Protein AF-0000000072276918 (afdb_homodimer)

Radius of gyration: 28.39 Å; Cα contacts (8 Å, |Δi|>4): 855; chains: 2; bounding box: 111×74×48 Å

InterPro domains:
  IPR010412 Protein of unknown function DUF1007 [PF06226] (8-215)

Foldseek 3Di:
DVVPVVPVVPPPPPPPPPPDPPQQKEWAKFWEQEADPVQWGWKIKMKTKIDLVVQCVVCPPADADPVRFGDQVVLFVVVVVVCVVCQVVQSQKWKDFPNHTFHWDDWPDWGWDADPNIIMIITMITGPDTGRCVVRVVRIDMDGADPVRNYHYDHDPDPNSYAYPPHDPPDTDDDDPDCPPVRVLVVVLVVQVVVDDPPDCGSCNVVDDDDDDDDD/DVVPVVVVPPPPPPPPPPPDDPQQKEWAKFWEQEADPVQWGWKIKMKTKIDLVVQCVVCPPADADPVRHGDQVVLAVVVVVLCVVCQVVQSQKWKDFPNHTFHWDDWPDWGWDADPNIIMIITMITGPDTGRCVVRVVRIDMDRADPVRNYHYDHDPDPNSYAYPPHDPPDTDDDDPDCPPVRVLVVVLVVQVVVDDPPDCGSCNVVDDDDDDDDD

pLDDT: mean 82.16, std 20.03, range [26.77, 98.69]

Solvent-accessible surface area (backbone atoms only — not comparable to full-atom values): 22824 Å² total; per-residue (Å²): 132,75,78,67,64,65,65,66,63,65,63,66,69,62,66,75,67,65,87,71,70,62,43,78,37,47,29,42,27,33,39,34,40,29,38,49,98,84,47,22,39,36,33,42,34,39,36,39,36,38,35,54,68,57,27,53,60,74,49,61,90,55,63,54,49,96,86,64,46,65,47,60,68,58,39,38,51,51,48,56,50,47,56,60,70,25,52,70,46,48,67,32,49,49,39,26,50,74,81,37,76,61,62,74,45,58,73,76,45,73,48,37,48,79,54,96,72,19,39,31,42,35,38,26,40,24,45,68,62,67,38,54,37,74,78,38,17,88,42,33,38,35,33,44,30,34,33,41,25,48,39,40,40,39,66,38,95,48,90,69,25,58,38,54,38,65,78,52,83,65,43,44,68,43,78,42,69,35,60,33,43,61,51,30,44,29,58,53,20,50,60,48,33,74,66,60,52,72,83,48,53,59,60,13,47,35,59,18,40,39,39,29,37,46,63,111,131,76,77,68,67,65,65,65,66,67,64,67,70,64,68,75,65,67,89,72,68,63,45,79,36,49,28,41,26,34,38,33,41,29,39,50,99,83,46,22,38,37,33,42,34,38,35,40,36,38,35,56,69,56,28,53,60,75,49,60,91,55,61,56,49,96,87,64,45,65,47,61,70,57,39,39,51,50,47,55,49,46,57,61,72,24,52,70,46,48,67,32,49,48,42,25,51,75,81,38,75,61,62,73,47,57,73,77,46,72,49,38,48,79,56,96,72,20,38,32,42,35,38,27,40,24,43,69,63,68,39,53,38,75,79,39,18,89,40,34,40,35,34,44,31,33,32,43,27,49,40,40,39,39,66,40,96,47,91,70,25,56,38,54,36,65,77,52,85,64,44,42,69,41,77,41,69,36,60,34,43,62,50,30,44,24,60,53,20,50,61,47,34,74,66,60,53,71,83,51,54,58,61,13,48,35,58,18,40,37,39,32,37,45,64,111

Secondary structure (DSSP, 8-state):
--SSSSSTTGGG------S--S--EEEEEEEEEEE-TTSEEEEEEEEEEE-HHHHHHHTTTS-B-TTSPBPHHHHHHHHHHHHHHHGGGGGGEEEEETTEEPPEEEEEEEEEEEETTEEEEEEEEEEEEEEEHHHHGGGEEEEE--TT-SEEEEE-SSTTSEEEES--TTEEEEEEPP-HHHHHHHHHHHHHHHH--TT--TTTGGGSPEEEEEE-/--TTTTSSGGGG------S--S--EEEEEEEEEEE-TTSEEEEEEEEEEE-HHHHHHHTTTS-B-TTSPBPHHHHHHHHHHHHHHTGGGGGGEEEEETTEEPPEEEEEEEEEEEETTEEEEEEEEEEEEEEEHHHHGGGEEEEE--TT-SEEEEE-SSTTSEEEES--TTEEEEEEPP-HHHHHHHHHHHHHHHH--TT--TTTGGGS-EEEEEE-

Sequence (432 aa):
MVRLLSVVLFLILCGTLPARAHPHVSIDARVALGVDGEGRLETVALTWIFDEIYSAYSVEGYKRDKAGHPDPAALEAMIAQAMIDLRDWDYFTELKIGGQRQTWGEVRAHEAKWEAGRLIYRFTLALAAPTSLRAVAPTLSLRVYDPSYYIAILLEDKPGAAQITPALPPCVVHIRPPMGLREAMIDDAVALAETIEPGQEGLGAPFAETIGVVCQMVRLLSVVLFLILCGTLPARAHPHVSIDARVALGVDGEGRLETVALTWIFDEIYSAYSVEGYKRDKAGHPDPAALEAMIAQAMIDLRDWDYFTELKIGGQRQTWGEVRAHEAKWEAGRLIYRFTLALAAPTSLRAVAPTLSLRVYDPSYYIAILLEDKPGAAQITPALPPCVVHIRPPMGLREAMIDDAVALAETIEPGQEGLGAPFAETIGVVCQ

Organism: Rhodospirillum rubrum (strain ATCC 11170 / ATH 1.1.1 / DSM 467 / LMG 4362 / NCIMB 8255 / S1) (NCBI:txid269796)

Structure (mmCIF, N/CA/C/O backbone):
data_AF-0000000072276918-model_v1
#
loop_
_entity.id
_entity.type
_entity.pdbx_description
1 polymer 'DUF1007 family protein'
#
loop_
_atom_site.group_PDB
_atom_site.id
_atom_site.type_symbol
_atom_site.label_atom_id
_atom_site.label_alt_id
_atom_si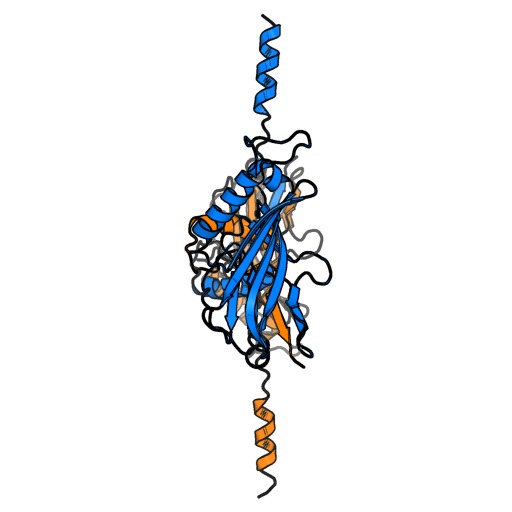te.label_comp_id
_atom_site.label_asym_id
_atom_site.label_entity_id
_atom_site.label_seq_id
_atom_site.pdbx_PDB_ins_code
_atom_site.Cartn_x
_atom_site.Cartn_y
_atom_site.Cartn_z
_atom_site.occupancy
_atom_site.B_iso_or_equiv
_atom_site.auth_seq_id
_atom_site.auth_comp_id
_atom_site.auth_asym_id
_atom_site.auth_atom_id
_atom_site.pdbx_PDB_model_num
ATOM 1 N N . MET A 1 1 ? -55.875 7.281 -7.797 1 26.94 1 MET A N 1
ATOM 2 C CA . MET A 1 1 ? -55.062 6.367 -6.977 1 26.94 1 MET A CA 1
ATOM 3 C C . MET A 1 1 ? -53.688 6.156 -7.574 1 26.94 1 MET A C 1
ATOM 5 O O . MET A 1 1 ? -52.875 5.387 -7.043 1 26.94 1 MET A O 1
ATOM 9 N N . VAL A 1 2 ? -53.531 6.496 -8.93 1 35.75 2 VAL A N 1
ATOM 10 C CA . VAL A 1 2 ? -52.406 6.355 -9.867 1 35.75 2 VAL A CA 1
ATOM 11 C C . VAL A 1 2 ? -51.25 7.27 -9.438 1 35.75 2 VAL A C 1
ATOM 13 O O . VAL A 1 2 ? -50.125 7.121 -9.914 1 35.75 2 VAL A O 1
ATOM 16 N N . ARG A 1 3 ? -51.562 8.414 -8.898 1 37.41 3 ARG A N 1
ATOM 17 C CA . ARG A 1 3 ? -50.594 9.484 -8.711 1 37.41 3 ARG A CA 1
ATOM 18 C C . ARG A 1 3 ? -49.562 9.117 -7.637 1 37.41 3 ARG A C 1
ATOM 20 O O . ARG A 1 3 ? -48.531 9.789 -7.492 1 37.41 3 ARG A O 1
ATOM 27 N N . LEU A 1 4 ? -50 8.273 -6.68 1 39.22 4 LEU A N 1
ATOM 28 C CA . LEU A 1 4 ? -49.188 8.094 -5.473 1 39.22 4 LEU A CA 1
ATOM 29 C C . LEU A 1 4 ? -48.031 7.145 -5.73 1 39.22 4 LEU A C 1
ATOM 31 O O . LEU A 1 4 ? -47.188 6.934 -4.859 1 39.22 4 LEU A O 1
ATOM 35 N N . LEU A 1 5 ? -48.219 6.301 -6.809 1 40.84 5 LEU A N 1
ATOM 36 C CA . LEU A 1 5 ? -47.281 5.211 -6.973 1 40.84 5 LEU A CA 1
ATOM 37 C C . LEU A 1 5 ? -45.906 5.738 -7.441 1 40.84 5 LEU A C 1
ATOM 39 O O . LEU A 1 5 ? -44.906 5.023 -7.391 1 40.84 5 LEU A O 1
ATOM 43 N N . SER A 1 6 ? -45.906 6.949 -8.07 1 39.5 6 SER A N 1
ATOM 44 C CA . SER A 1 6 ? -44.688 7.426 -8.758 1 39.5 6 SER A CA 1
ATOM 45 C C . SER A 1 6 ? -43.625 7.82 -7.754 1 39.5 6 SER A C 1
ATOM 47 O O . SER A 1 6 ? -42.438 7.965 -8.117 1 39.5 6 SER A O 1
ATOM 49 N N . VAL A 1 7 ? -44.062 8.305 -6.566 1 37.94 7 VAL A N 1
ATOM 50 C CA . VAL A 1 7 ? -43.094 8.977 -5.699 1 37.94 7 VAL A CA 1
ATOM 51 C C . VAL A 1 7 ? -42.156 7.945 -5.094 1 37.94 7 VAL A C 1
ATOM 53 O O . VAL A 1 7 ? -41.031 8.289 -4.652 1 37.94 7 VAL A O 1
ATOM 56 N N . VAL A 1 8 ? -42.688 6.703 -4.895 1 37.81 8 VAL A N 1
ATOM 57 C CA . VAL A 1 8 ? -41.906 5.797 -4.059 1 37.81 8 VAL A CA 1
ATOM 58 C C . VAL A 1 8 ? -40.656 5.344 -4.812 1 37.81 8 VAL A C 1
ATOM 60 O O . VAL A 1 8 ? -39.75 4.777 -4.219 1 37.81 8 VAL A O 1
ATOM 63 N N . LEU A 1 9 ? -40.812 5.328 -6.16 1 35.03 9 LEU A N 1
ATOM 64 C CA . LEU A 1 9 ? -39.719 4.699 -6.906 1 35.03 9 LEU A CA 1
ATOM 65 C C . LEU A 1 9 ? -38.438 5.488 -6.746 1 35.03 9 LEU A C 1
ATOM 67 O O . LEU A 1 9 ? -37.344 4.941 -6.926 1 35.03 9 LEU A O 1
ATOM 71 N N . PHE A 1 10 ? -38.562 6.805 -6.648 1 35.09 10 PHE A N 1
ATOM 72 C CA . PHE A 1 10 ? -37.375 7.602 -6.82 1 35.09 10 PHE A CA 1
ATOM 73 C C . PHE A 1 10 ? -36.375 7.312 -5.707 1 35.09 10 PHE A C 1
ATOM 75 O O . PHE A 1 10 ? -35.188 7.699 -5.801 1 35.09 10 PHE A O 1
ATOM 82 N N . LEU A 1 11 ? -36.906 7.047 -4.5 1 33.44 11 LEU A N 1
ATOM 83 C CA . LEU A 1 11 ? -35.938 7.172 -3.391 1 33.44 11 LEU A CA 1
ATOM 84 C C . LEU A 1 11 ? -34.906 6.074 -3.445 1 33.44 11 LEU A C 1
ATOM 86 O O . LEU A 1 11 ? -34 6.031 -2.604 1 33.44 11 LEU A O 1
ATOM 90 N N . ILE A 1 12 ? -35.281 4.926 -3.906 1 34.69 12 ILE A N 1
ATOM 91 C CA . ILE A 1 12 ? -34.438 3.799 -3.559 1 34.69 12 ILE A CA 1
ATOM 92 C C . ILE A 1 12 ? -33.094 3.934 -4.27 1 34.69 12 ILE A C 1
ATOM 94 O O . ILE A 1 12 ? -32.219 3.064 -4.141 1 34.69 12 ILE A O 1
ATOM 98 N N . LEU A 1 13 ? -33.125 4.547 -5.414 1 32.44 13 LEU A N 1
ATOM 99 C CA . LEU A 1 13 ? -31.844 4.492 -6.102 1 32.44 13 LEU A CA 1
ATOM 100 C C . LEU A 1 13 ? -30.75 5.133 -5.258 1 32.44 13 LEU A C 1
ATOM 102 O O . LEU A 1 13 ? -30.219 6.188 -5.621 1 32.44 13 LEU A O 1
ATOM 106 N N . CYS A 1 14 ? -31.109 5.566 -4.066 1 33.75 14 CYS A N 1
ATOM 107 C CA . CYS A 1 14 ? -29.953 6.062 -3.326 1 33.75 14 CYS A CA 1
ATOM 108 C C . CYS A 1 14 ? -28.766 5.117 -3.469 1 33.75 14 CYS A C 1
ATOM 110 O O . CYS A 1 14 ? -28.844 3.949 -3.088 1 33.75 14 CYS A O 1
ATOM 112 N N . GLY A 1 15 ? -28.031 5.352 -4.543 1 33.5 15 GLY A N 1
ATOM 113 C CA . GLY A 1 15 ? -26.781 4.801 -5.027 1 33.5 15 GLY A CA 1
ATOM 114 C C . GLY A 1 15 ? -25.859 4.332 -3.914 1 33.5 15 GLY A C 1
ATOM 115 O O . GLY A 1 15 ? -25.688 5.027 -2.91 1 33.5 15 GLY A O 1
ATOM 116 N N . THR A 1 16 ? -25.969 3.102 -3.516 1 33.69 16 THR A N 1
ATOM 117 C CA . THR A 1 16 ? -24.922 2.467 -2.725 1 33.69 16 THR A CA 1
ATOM 118 C C . THR A 1 16 ? -23.562 3.109 -3.006 1 33.69 16 THR A C 1
ATOM 120 O O . THR A 1 16 ? -23.078 3.072 -4.137 1 33.69 16 THR A O 1
ATOM 123 N N . LEU A 1 17 ? -23.422 4.398 -2.594 1 33.03 17 LEU A N 1
ATOM 124 C CA . LEU A 1 17 ? -22.047 4.918 -2.574 1 33.03 17 LEU A CA 1
ATOM 125 C C . LEU A 1 17 ? -21.047 3.791 -2.352 1 33.03 17 LEU A C 1
ATOM 127 O O . LEU A 1 17 ? -21.172 3.02 -1.398 1 33.03 17 LEU A O 1
ATOM 131 N N . PRO A 1 18 ? -20.734 3.051 -3.414 1 33.84 18 PRO A N 1
ATOM 132 C CA . PRO A 1 18 ? -19.594 2.166 -3.148 1 33.84 18 PRO A CA 1
ATOM 133 C C . PRO A 1 18 ? -18.781 2.59 -1.921 1 33.84 18 PRO A C 1
ATOM 135 O O . PRO A 1 18 ? -18.797 3.766 -1.549 1 33.84 18 PRO A O 1
ATOM 138 N N . ALA A 1 19 ? -18.703 1.755 -0.923 1 34.69 19 ALA A N 1
ATOM 139 C CA . ALA A 1 19 ? -17.766 1.896 0.187 1 34.69 19 ALA A CA 1
ATOM 140 C C . ALA A 1 19 ? -16.562 2.73 -0.222 1 34.69 19 ALA A C 1
ATOM 142 O O . ALA A 1 19 ? -15.844 2.381 -1.164 1 34.69 19 ALA A O 1
ATOM 143 N N . ARG A 1 20 ? -16.516 3.977 -0.292 1 38.69 20 ARG A N 1
ATOM 144 C CA . ARG A 1 20 ? -15.688 5.164 -0.49 1 38.69 20 ARG A CA 1
ATOM 145 C C . ARG A 1 20 ? -14.211 4.832 -0.32 1 38.69 20 ARG A C 1
ATOM 147 O O . ARG A 1 20 ? -13.836 4.082 0.584 1 38.69 20 ARG A O 1
ATOM 154 N N . ALA A 1 21 ? -13.273 4.84 -1.39 1 44.94 21 ALA A N 1
ATOM 155 C CA . ALA A 1 21 ? -11.836 5.008 -1.609 1 44.94 21 ALA A CA 1
ATOM 156 C C . ALA A 1 21 ? -11.203 5.801 -0.473 1 44.94 21 ALA A C 1
ATOM 158 O O . ALA A 1 21 ? -11.773 6.777 0.012 1 44.94 21 ALA A O 1
ATOM 159 N N . HIS A 1 22 ? -10.781 5.09 0.515 1 51.5 22 HIS A N 1
ATOM 160 C CA . HIS A 1 22 ? -9.93 5.832 1.433 1 51.5 22 HIS A CA 1
ATOM 161 C C . HIS A 1 22 ? -9 6.773 0.677 1 51.5 22 HIS A C 1
ATOM 163 O O . HIS A 1 22 ? -8.641 6.508 -0.474 1 51.5 22 HIS A O 1
ATOM 169 N N . PRO A 1 23 ? -8.406 8.047 1.162 1 63.5 23 PRO A N 1
ATOM 170 C CA . PRO A 1 23 ? -8.75 8.977 2.242 1 63.5 23 PRO A CA 1
ATOM 171 C C . PRO A 1 23 ? -10.07 9.703 1.994 1 63.5 23 PRO A C 1
ATOM 173 O O . PRO A 1 23 ? -10.492 9.859 0.844 1 63.5 23 PRO A O 1
ATOM 176 N N . HIS A 1 24 ? -10.789 9.961 2.879 1 76.69 24 HIS A N 1
ATOM 177 C CA . HIS A 1 24 ? -12.07 10.656 2.836 1 76.69 24 HIS A CA 1
ATOM 178 C C . HIS A 1 24 ? -11.875 12.172 2.762 1 76.69 24 HIS A C 1
ATOM 180 O O . HIS A 1 24 ? -12.734 12.891 2.256 1 76.69 24 HIS A O 1
ATOM 186 N N . VAL A 1 25 ? -10.875 12.688 3.359 1 87.56 25 VAL A N 1
ATOM 187 C CA . VAL A 1 25 ? -10.547 14.109 3.404 1 87.56 25 VAL A CA 1
ATOM 188 C C . VAL A 1 25 ? -9.148 14.336 2.842 1 87.56 25 VAL A C 1
ATOM 190 O O . VAL A 1 25 ? -8.234 13.547 3.092 1 87.56 25 VAL A O 1
ATOM 193 N N . SER A 1 26 ? -9.047 15.336 2.061 1 90.44 26 SER A N 1
ATOM 194 C CA . SER A 1 26 ? -7.723 15.695 1.559 1 90.44 26 SER A CA 1
ATOM 195 C C . SER A 1 26 ? -7.281 17.047 2.1 1 90.44 26 SER A C 1
ATOM 197 O O . SER A 1 26 ? -8.078 17.984 2.184 1 90.44 26 SER A O 1
ATOM 199 N N . ILE A 1 27 ? -6.012 17.141 2.482 1 95.25 27 ILE A N 1
ATOM 200 C CA . ILE A 1 27 ? -5.398 18.375 2.953 1 95.25 27 ILE A CA 1
ATOM 201 C C . ILE A 1 27 ? -4.164 18.703 2.111 1 95.25 27 ILE A C 1
ATOM 203 O O . ILE A 1 27 ? -3.299 17.844 1.919 1 95.25 27 ILE A O 1
ATOM 207 N N . ASP A 1 28 ? -4.113 19.922 1.59 1 94.69 28 ASP A N 1
ATOM 208 C CA . ASP A 1 28 ? -2.865 20.484 1.09 1 94.69 28 ASP A CA 1
ATOM 209 C C . ASP A 1 28 ? -2.09 21.188 2.207 1 94.69 28 ASP A C 1
ATOM 211 O O . ASP A 1 28 ? -2.578 22.156 2.803 1 94.69 28 ASP A O 1
ATOM 215 N N . ALA A 1 29 ? -0.906 20.766 2.408 1 97.19 29 ALA A N 1
ATOM 216 C CA . ALA A 1 29 ? -0.185 21.25 3.58 1 97.19 29 ALA A CA 1
ATOM 217 C C . ALA A 1 29 ? 1.008 22.109 3.172 1 97.19 29 ALA A C 1
ATOM 219 O O . ALA A 1 29 ? 1.532 21.969 2.064 1 97.19 29 ALA A O 1
ATOM 220 N N . ARG A 1 30 ? 1.362 23.047 4.062 1 97.38 30 ARG A N 1
ATOM 221 C CA . ARG A 1 30 ? 2.635 23.766 4.059 1 97.38 30 ARG A CA 1
ATOM 222 C C . ARG A 1 30 ? 3.348 23.609 5.398 1 97.38 30 ARG A C 1
ATOM 224 O O . ARG A 1 30 ? 2.705 23.594 6.449 1 97.38 30 ARG A O 1
ATOM 231 N N . VAL A 1 31 ? 4.691 23.547 5.293 1 97.88 31 VAL A N 1
ATOM 232 C CA . VAL A 1 31 ? 5.492 23.359 6.496 1 97.88 31 VAL A CA 1
ATOM 233 C C . VAL A 1 31 ? 6.641 24.359 6.512 1 97.88 31 VAL A C 1
ATOM 235 O O . VAL A 1 31 ? 7.32 24.547 5.5 1 97.88 31 VAL A O 1
ATOM 238 N N . ALA A 1 32 ? 6.805 25.062 7.598 1 97.88 32 ALA A N 1
ATOM 239 C CA . ALA A 1 32 ? 7.961 25.922 7.82 1 97.88 32 ALA A CA 1
ATOM 240 C C . ALA A 1 32 ? 8.75 25.484 9.047 1 97.88 32 ALA A C 1
ATOM 242 O O . ALA A 1 32 ? 8.211 25.438 10.164 1 97.88 32 ALA A O 1
ATOM 243 N N . LEU A 1 33 ? 9.969 25.109 8.82 1 97.5 33 LEU A N 1
ATOM 244 C CA . LEU A 1 33 ? 10.883 24.828 9.922 1 97.5 33 LEU A CA 1
ATOM 245 C C . LEU A 1 33 ? 11.469 26.125 10.477 1 97.5 33 LEU A C 1
ATOM 247 O O . LEU A 1 33 ? 12.281 26.766 9.82 1 97.5 33 LEU A O 1
ATOM 251 N N . GLY A 1 34 ? 11.031 26.453 11.711 1 97.75 34 GLY A N 1
ATOM 252 C CA . GLY A 1 34 ? 11.469 27.703 12.328 1 97.75 34 GLY A CA 1
ATOM 253 C C . GLY A 1 34 ? 12.766 27.562 13.102 1 97.75 34 GLY A C 1
ATOM 254 O O . GLY A 1 34 ? 12.852 26.781 14.047 1 97.75 34 GLY A O 1
ATOM 255 N N . VAL A 1 35 ? 13.781 28.359 12.711 1 97.06 35 VAL A N 1
ATOM 256 C CA . VAL A 1 35 ? 15.07 28.312 13.391 1 97.06 35 VAL A CA 1
ATOM 257 C C . VAL A 1 35 ? 15.328 29.641 14.102 1 97.06 35 VAL A C 1
ATOM 259 O O . VAL A 1 35 ? 14.875 30.688 13.648 1 97.06 35 VAL A O 1
ATOM 262 N N . ASP A 1 36 ? 15.992 29.516 15.242 1 96.06 36 ASP A N 1
ATOM 263 C CA . ASP A 1 36 ? 16.312 30.734 15.992 1 96.06 36 ASP A CA 1
ATOM 264 C C . ASP A 1 36 ? 17.609 31.359 15.5 1 96.06 36 ASP A C 1
ATOM 266 O O . ASP A 1 36 ? 18.156 30.953 14.469 1 96.06 36 ASP A O 1
ATOM 270 N N . GLY A 1 37 ? 18.047 32.375 16.219 1 95.06 37 GLY A N 1
ATOM 271 C CA . GLY A 1 37 ? 19.219 33.125 15.812 1 95.06 37 GLY A CA 1
ATOM 272 C C . GLY A 1 37 ? 20.484 32.312 15.789 1 95.06 37 GLY A C 1
ATOM 273 O O . GLY A 1 37 ? 21.469 32.688 15.148 1 95.06 37 GLY A O 1
ATOM 274 N N . GLU A 1 38 ? 20.5 31.141 16.406 1 95.56 38 GLU A N 1
ATOM 275 C CA . GLU A 1 38 ? 21.672 30.281 16.469 1 95.56 38 GLU A CA 1
ATOM 276 C C . GLU A 1 38 ? 21.562 29.125 15.484 1 95.56 38 GLU A C 1
ATOM 278 O O . GLU A 1 38 ? 22.422 28.234 15.469 1 95.56 38 GLU A O 1
ATOM 283 N N . GLY A 1 39 ? 20.516 29.109 14.695 1 94.56 39 GLY A N 1
ATOM 284 C CA . GLY A 1 39 ? 20.328 28.047 13.719 1 94.56 39 GLY A CA 1
ATOM 285 C C . GLY A 1 39 ? 19.734 26.781 14.305 1 94.56 39 GLY A C 1
ATOM 286 O O . GLY A 1 39 ? 19.828 25.703 13.719 1 94.56 39 GLY A O 1
ATOM 287 N N . ARG A 1 40 ? 19.203 26.969 15.531 1 96.44 40 ARG A N 1
ATOM 288 C CA . ARG A 1 40 ? 18.562 25.828 16.172 1 96.44 40 ARG A CA 1
ATOM 289 C C . ARG A 1 40 ? 17.094 25.734 15.773 1 96.44 40 ARG A C 1
ATOM 291 O O . ARG A 1 40 ? 16.391 26.734 15.758 1 96.44 40 ARG A O 1
ATOM 298 N N . LEU A 1 41 ? 16.688 24.516 15.305 1 96.31 41 LEU A N 1
ATOM 299 C CA . LEU A 1 41 ? 15.281 24.234 15.047 1 96.31 41 LEU A CA 1
ATOM 300 C C . LEU A 1 41 ? 14.461 24.406 16.328 1 96.31 41 LEU A C 1
ATOM 302 O O . LEU A 1 41 ? 14.695 23.703 17.312 1 96.31 41 LEU A O 1
ATOM 306 N N . GLU A 1 42 ? 13.477 25.328 16.266 1 96.5 42 GLU A N 1
ATOM 307 C CA . GLU A 1 42 ? 12.703 25.641 17.469 1 96.5 42 GLU A CA 1
ATOM 308 C C . GLU A 1 42 ? 11.227 25.312 17.266 1 96.5 42 GLU A C 1
ATOM 310 O O . GLU A 1 42 ? 10.539 24.922 18.219 1 96.5 42 GLU A O 1
ATOM 315 N N . THR A 1 43 ? 10.75 25.516 16.078 1 97.5 43 THR A N 1
ATOM 316 C CA . THR A 1 43 ? 9.328 25.344 15.828 1 97.5 43 THR A CA 1
ATOM 317 C C . THR A 1 43 ? 9.094 24.703 14.477 1 97.5 43 THR A C 1
ATOM 319 O O . THR A 1 43 ? 9.992 24.656 13.633 1 97.5 43 THR A O 1
ATOM 322 N N . VAL A 1 44 ? 7.941 24.094 14.32 1 98.06 44 VAL A N 1
ATOM 323 C CA . VAL A 1 44 ? 7.375 23.688 13.039 1 98.06 44 VAL A CA 1
ATOM 324 C C . VAL A 1 44 ? 6.004 24.344 12.844 1 98.06 44 VAL A C 1
ATOM 326 O O . VAL A 1 44 ? 5.078 24.078 13.617 1 98.06 44 VAL A O 1
ATOM 329 N N . ALA A 1 45 ? 5.926 25.203 11.875 1 98.62 45 ALA A N 1
ATOM 330 C CA . ALA A 1 45 ? 4.652 25.828 11.539 1 98.62 45 ALA A CA 1
ATOM 331 C C . ALA A 1 45 ? 3.955 25.078 10.398 1 98.62 45 ALA A C 1
ATOM 333 O O . ALA A 1 45 ? 4.574 24.766 9.383 1 98.62 45 ALA A O 1
ATOM 334 N N . LEU A 1 46 ? 2.693 24.781 10.641 1 98.62 46 LEU A N 1
ATOM 335 C CA . LEU A 1 46 ? 1.918 24.031 9.664 1 98.62 46 LEU A CA 1
ATOM 336 C C . LEU A 1 46 ? 0.714 24.828 9.18 1 98.62 46 LEU A C 1
ATOM 338 O O . LEU A 1 46 ? 0.058 25.5 9.969 1 98.62 46 LEU A O 1
ATOM 342 N N . THR A 1 47 ? 0.466 24.781 7.887 1 98.56 47 THR A N 1
ATOM 343 C CA . THR A 1 47 ? -0.78 25.219 7.27 1 98.56 47 THR A CA 1
ATOM 344 C C . THR A 1 47 ? -1.516 24.047 6.629 1 98.56 47 THR A C 1
ATOM 346 O O . THR A 1 47 ? -0.945 23.328 5.809 1 98.56 47 THR A O 1
ATOM 349 N N . TRP A 1 48 ? -2.727 23.812 7.059 1 98.62 48 TRP A N 1
ATOM 350 C CA . TRP A 1 48 ? -3.602 22.812 6.473 1 98.62 48 TRP A CA 1
ATOM 351 C C . TRP A 1 48 ? -4.727 23.453 5.676 1 98.62 48 TRP A C 1
ATOM 353 O O . TRP A 1 48 ? -5.531 24.219 6.227 1 98.62 48 TRP A O 1
ATOM 363 N N . ILE A 1 49 ? -4.75 23.188 4.391 1 97.81 49 ILE A N 1
ATOM 364 C CA . ILE A 1 49 ? -5.84 23.641 3.529 1 97.81 49 ILE A CA 1
ATOM 365 C C . ILE A 1 49 ? -6.742 22.453 3.188 1 97.81 49 ILE A C 1
ATOM 367 O O . ILE A 1 49 ? -6.371 21.594 2.393 1 97.81 49 ILE A O 1
ATOM 371 N N . PHE A 1 50 ? -7.883 22.469 3.781 1 97.44 50 PHE A N 1
ATOM 372 C CA . PHE A 1 50 ? -8.797 21.344 3.609 1 97.44 50 PHE A CA 1
ATOM 373 C C . PHE A 1 50 ? -9.461 21.391 2.236 1 97.44 50 PHE A C 1
ATOM 375 O O . PHE A 1 50 ? -9.641 22.469 1.663 1 97.44 50 PHE A O 1
ATOM 382 N N . ASP A 1 51 ? -9.828 20.266 1.729 1 94 51 ASP A N 1
ATOM 383 C CA . ASP A 1 51 ? -10.523 20.219 0.445 1 94 51 ASP A CA 1
ATOM 384 C C . ASP A 1 51 ? -11.898 20.875 0.544 1 94 51 ASP A C 1
ATOM 386 O O . ASP A 1 51 ? -12.375 21.172 1.644 1 94 51 ASP A O 1
ATOM 390 N N . GLU A 1 52 ? -12.477 21.094 -0.603 1 93.62 52 GLU A N 1
ATOM 391 C CA . GLU A 1 52 ? -13.711 21.875 -0.677 1 93.62 52 GLU A CA 1
ATOM 392 C C . GLU A 1 52 ? -14.875 21.125 -0.022 1 93.62 52 GLU A C 1
ATOM 394 O O . GLU A 1 52 ? -15.703 21.719 0.657 1 93.62 52 GLU A O 1
ATOM 399 N N . ILE A 1 53 ? -14.844 19.828 -0.238 1 91.62 53 ILE A N 1
ATOM 400 C CA . ILE A 1 53 ? -15.953 19.016 0.261 1 91.62 53 ILE A CA 1
ATOM 401 C C . ILE A 1 53 ? -15.953 19.031 1.788 1 91.62 53 ILE A C 1
ATOM 403 O O . ILE A 1 53 ? -16.969 19.328 2.414 1 91.62 53 ILE A O 1
ATOM 407 N N . TYR A 1 54 ? -14.844 18.719 2.332 1 93.88 54 TYR A N 1
ATOM 408 C CA . TYR A 1 54 ? -14.766 18.734 3.787 1 93.88 54 TYR A CA 1
ATOM 409 C C . TYR A 1 54 ? -14.992 20.141 4.336 1 93.88 54 TYR A C 1
ATOM 411 O O . TYR A 1 54 ? -15.617 20.312 5.383 1 93.88 54 TYR A O 1
ATOM 419 N N . SER A 1 55 ? -14.398 21.125 3.713 1 95.5 55 SER A N 1
ATOM 420 C CA . SER A 1 55 ? -14.594 22.516 4.141 1 95.5 55 SER A CA 1
ATOM 421 C C . SER A 1 55 ? -16.078 22.844 4.262 1 95.5 55 SER A C 1
ATOM 423 O O . SER A 1 55 ? -16.531 23.344 5.297 1 95.5 55 SER A O 1
ATOM 425 N N . ALA A 1 56 ? -16.812 22.562 3.281 1 91.25 56 ALA A N 1
ATOM 426 C CA . ALA A 1 56 ? -18.25 22.859 3.285 1 91.25 56 ALA A CA 1
ATOM 427 C C . ALA A 1 56 ? -18.969 22.078 4.391 1 91.25 56 ALA A C 1
ATOM 429 O O . ALA A 1 56 ? -19.797 22.641 5.109 1 91.25 56 ALA A O 1
ATOM 430 N N . TYR A 1 57 ? -18.609 20.891 4.512 1 91.88 57 TYR A N 1
ATOM 431 C CA . TYR A 1 57 ? -19.234 20.047 5.52 1 91.88 57 TYR A CA 1
ATOM 432 C C . TYR A 1 57 ? -18.922 20.547 6.926 1 91.88 57 TYR A C 1
ATOM 434 O O . TYR A 1 57 ? -19.797 20.562 7.793 1 91.88 57 TYR A O 1
ATOM 442 N N . SER A 1 58 ? -17.75 20.984 7.211 1 93.94 58 SER A N 1
ATOM 443 C CA . SER A 1 58 ? -17.266 21.344 8.539 1 93.94 58 SER A CA 1
ATOM 444 C C . SER A 1 58 ? -17.984 22.562 9.086 1 93.94 58 SER A C 1
ATOM 446 O O . SER A 1 58 ? -18.078 22.75 10.297 1 93.94 58 SER A O 1
ATOM 448 N N . VAL A 1 59 ? -18.562 23.344 8.203 1 94.25 59 VAL A N 1
ATOM 449 C CA . VAL A 1 59 ? -19.188 24.578 8.688 1 94.25 59 VAL A CA 1
ATOM 450 C C . VAL A 1 59 ? -20.688 24.531 8.469 1 94.25 59 VAL A C 1
ATOM 452 O O . VAL A 1 59 ? -21.375 25.562 8.531 1 94.25 59 VAL A O 1
ATOM 455 N N . GLU A 1 60 ? -21.062 23.391 8.156 1 91.31 60 GLU A N 1
ATOM 456 C CA . GLU A 1 60 ? -22.516 23.266 8.023 1 91.31 60 GLU A CA 1
ATOM 457 C C . GLU A 1 60 ? -23.219 23.641 9.32 1 91.31 60 GLU A C 1
ATOM 459 O O . GLU A 1 60 ? -22.828 23.219 10.406 1 91.31 60 GLU A O 1
ATOM 464 N N . GLY A 1 61 ? -24.297 24.484 9.211 1 89.31 61 GLY A N 1
ATOM 465 C CA . GLY A 1 61 ? -25.062 24.875 10.375 1 89.31 61 GLY A CA 1
ATOM 466 C C . GLY A 1 61 ? -24.547 26.141 11.039 1 89.31 61 GLY A C 1
ATOM 467 O O . GLY A 1 61 ? -25.203 26.688 11.922 1 89.31 61 GLY A O 1
ATOM 468 N N . TYR A 1 62 ? -23.375 26.484 10.688 1 92 62 TYR A N 1
ATOM 469 C CA . TYR A 1 62 ? -22.844 27.719 11.258 1 92 62 TYR A CA 1
ATOM 470 C C . TYR A 1 62 ? -23.422 28.938 10.547 1 92 62 TYR A C 1
ATOM 472 O O . TYR A 1 62 ? -23.734 28.875 9.352 1 92 62 TYR A O 1
ATOM 480 N N . LYS A 1 63 ? -23.562 29.922 11.297 1 90.31 63 LYS A N 1
ATOM 481 C CA . LYS A 1 63 ? -23.984 31.188 10.711 1 90.31 63 LYS A CA 1
ATOM 482 C C . LYS A 1 63 ? -22.953 31.688 9.703 1 90.31 63 LYS A C 1
ATOM 484 O O . LYS A 1 63 ? -21.75 31.469 9.875 1 90.31 63 LYS A O 1
ATOM 489 N N . ARG A 1 64 ? -23.5 32.312 8.625 1 89.44 64 ARG A N 1
ATOM 490 C CA . ARG A 1 64 ? -22.641 32.906 7.605 1 89.44 64 ARG A CA 1
ATOM 491 C C . ARG A 1 64 ? -22.953 34.406 7.414 1 89.44 64 ARG A C 1
ATOM 493 O O . ARG A 1 64 ? -24.062 34.844 7.691 1 89.44 64 ARG A O 1
ATOM 500 N N . ASP A 1 65 ? -21.938 35.031 7.043 1 89.81 65 ASP A N 1
ATOM 501 C CA . ASP A 1 65 ? -22.188 36.438 6.73 1 89.81 65 ASP A CA 1
ATOM 502 C C . ASP A 1 65 ? -22.812 36.594 5.348 1 89.81 65 ASP A C 1
ATOM 504 O O . ASP A 1 65 ? -23.188 35.625 4.711 1 89.81 65 ASP A O 1
ATOM 508 N N . LYS A 1 66 ? -22.969 37.875 5 1 87.88 66 LYS A N 1
ATOM 509 C CA . LYS A 1 66 ? -23.656 38.156 3.754 1 87.88 66 LYS A CA 1
ATOM 510 C C . LYS A 1 66 ? -22.906 37.594 2.553 1 87.88 66 LYS A C 1
ATOM 512 O O . LYS A 1 66 ? -23.5 37.312 1.519 1 87.88 66 LYS A O 1
ATOM 517 N N . ALA A 1 67 ? -21.594 37.438 2.715 1 87.19 67 ALA A N 1
ATOM 518 C CA . ALA A 1 67 ? -20.75 36.938 1.629 1 87.19 67 ALA A CA 1
ATOM 519 C C . ALA A 1 67 ? -20.656 35.406 1.656 1 87.19 67 ALA A C 1
ATOM 521 O O . ALA A 1 67 ? -19.984 34.812 0.805 1 87.19 67 ALA A O 1
ATOM 522 N N . GLY A 1 68 ? -21.219 34.812 2.646 1 86.31 68 GLY A N 1
ATOM 523 C CA . GLY A 1 68 ? -21.25 33.344 2.746 1 86.31 68 GLY A CA 1
ATOM 524 C C . GLY A 1 68 ? -20.109 32.812 3.586 1 86.31 68 GLY A C 1
ATOM 525 O O . GLY A 1 68 ? -19.922 31.578 3.652 1 86.31 68 GLY A O 1
ATOM 526 N N . HIS A 1 69 ? -19.406 33.656 4.141 1 91.5 69 HIS A N 1
ATOM 527 C CA . HIS A 1 69 ? -18.281 33.219 4.957 1 91.5 69 HIS A CA 1
ATOM 528 C C . HIS A 1 69 ? -18.734 32.844 6.363 1 91.5 69 HIS A C 1
ATOM 530 O O . HIS A 1 69 ? -19.531 33.562 6.977 1 91.5 69 HIS A O 1
ATOM 536 N N . PRO A 1 70 ? -18.188 31.781 6.891 1 94.56 70 PRO A N 1
ATOM 537 C CA . PRO A 1 70 ? -18.547 31.406 8.266 1 94.56 70 PRO A CA 1
ATOM 538 C C . PRO A 1 70 ? -18.016 32.406 9.297 1 94.56 70 PRO A C 1
ATOM 540 O O . PRO A 1 70 ? -17.062 33.156 9.016 1 94.56 70 PRO A O 1
ATOM 543 N N . ASP A 1 71 ? -18.625 32.375 10.484 1 94.19 71 ASP A N 1
ATOM 544 C CA . ASP A 1 71 ? -18.219 33.219 11.602 1 94.19 71 ASP A CA 1
ATOM 545 C C . ASP A 1 71 ? -16.781 32.938 12.023 1 94.19 71 ASP A C 1
ATOM 547 O O . ASP A 1 71 ? -16.438 31.812 12.383 1 94.19 71 ASP A O 1
ATOM 551 N N . PRO A 1 72 ? -15.914 34 12.008 1 94.81 72 PRO A N 1
ATOM 552 C CA . PRO A 1 72 ? -14.508 33.781 12.375 1 94.81 72 PRO A CA 1
ATOM 553 C C . PRO A 1 72 ? -14.352 33.219 13.789 1 94.81 72 PRO A C 1
ATOM 555 O O . PRO 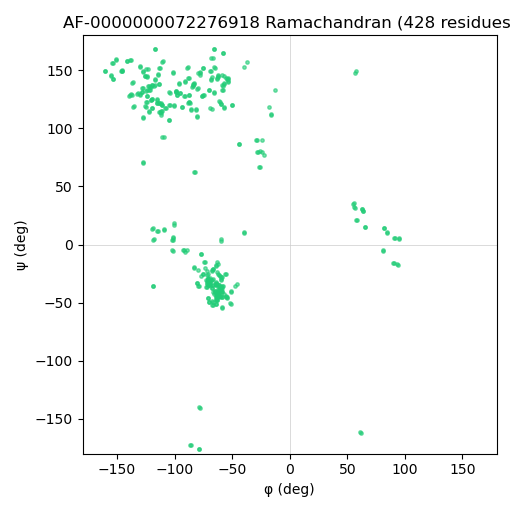A 1 72 ? -13.43 32.469 14.055 1 94.81 72 PRO A O 1
ATOM 558 N N . ALA A 1 73 ? -15.164 33.656 14.672 1 95.56 73 ALA A N 1
ATOM 559 C CA . ALA A 1 73 ? -15.094 33.156 16.031 1 95.56 73 ALA A CA 1
ATOM 560 C C . ALA A 1 73 ? -15.359 31.656 16.078 1 95.56 73 ALA A C 1
ATOM 562 O O . ALA A 1 73 ? -14.742 30.922 16.859 1 95.56 73 ALA A O 1
ATOM 563 N N . ALA A 1 74 ? -16.297 31.219 15.266 1 95.56 74 ALA A N 1
ATOM 564 C CA . ALA A 1 74 ? -16.594 29.797 15.172 1 95.56 74 ALA A CA 1
ATOM 565 C C . ALA A 1 74 ? -15.398 29.016 14.625 1 95.56 74 ALA A C 1
ATOM 567 O O . ALA A 1 74 ? -15.07 27.938 15.117 1 95.56 74 ALA A O 1
ATOM 568 N N . LEU A 1 75 ? -14.82 29.578 13.617 1 97.25 75 LEU A N 1
ATOM 569 C CA . LEU A 1 75 ? -13.641 28.953 13.039 1 97.25 75 LEU A CA 1
ATOM 570 C C . LEU A 1 75 ? -12.523 28.812 14.078 1 97.25 75 LEU A C 1
ATOM 572 O O . LEU A 1 75 ? -11.883 27.766 14.172 1 97.25 75 LEU A O 1
ATOM 576 N N . GLU A 1 76 ? -12.305 29.859 14.805 1 97.38 76 GLU A N 1
ATOM 577 C CA . GLU A 1 76 ? -11.266 29.828 15.828 1 97.38 76 GLU A CA 1
ATOM 578 C C . GLU A 1 76 ? -11.555 28.766 16.891 1 97.38 76 GLU A C 1
ATOM 580 O O . GLU A 1 76 ? -10.641 28.094 17.359 1 97.38 76 GLU A O 1
ATOM 585 N N . ALA A 1 77 ? -12.789 28.672 17.281 1 96.81 77 ALA A N 1
ATOM 586 C CA . ALA A 1 77 ? -13.18 27.641 18.25 1 96.81 77 ALA A CA 1
ATOM 587 C C . ALA A 1 77 ? -12.906 26.25 17.688 1 96.81 77 ALA A C 1
ATOM 589 O O . ALA A 1 77 ? -12.523 25.344 18.438 1 96.81 77 ALA A O 1
ATOM 590 N N . MET A 1 78 ? -13.109 26.078 16.406 1 97.19 78 MET A N 1
ATOM 591 C CA . MET A 1 78 ? -12.891 24.797 15.766 1 97.19 78 MET A CA 1
ATOM 592 C C . MET A 1 78 ? -11.422 24.391 15.844 1 97.19 78 MET A C 1
ATOM 594 O O . MET A 1 78 ? -11.109 23.25 16.203 1 97.19 78 MET A O 1
ATOM 598 N N . ILE A 1 79 ? -10.57 25.281 15.539 1 98.06 79 ILE A N 1
ATOM 599 C CA . ILE A 1 79 ? -9.156 24.891 15.562 1 98.06 79 ILE A CA 1
ATOM 600 C C . ILE A 1 79 ? -8.695 24.734 17.016 1 98.06 79 ILE A C 1
ATOM 602 O O . ILE A 1 79 ? -7.859 23.875 17.312 1 98.06 79 ILE A O 1
ATOM 606 N N . ALA A 1 80 ? -9.172 25.547 17.906 1 97.44 80 ALA A N 1
ATOM 607 C CA . ALA A 1 80 ? -8.828 25.375 19.328 1 97.44 80 ALA A CA 1
ATOM 608 C C . ALA A 1 80 ? -9.172 23.953 19.797 1 97.44 80 ALA A C 1
ATOM 610 O O . ALA A 1 80 ? -8.367 23.312 20.453 1 97.44 80 ALA A O 1
ATOM 611 N N . GLN A 1 81 ? -10.336 23.547 19.422 1 96.94 81 GLN A N 1
ATOM 612 C CA . GLN A 1 81 ? -10.742 22.188 19.781 1 96.94 81 GLN A CA 1
ATOM 613 C C . GLN A 1 81 ? -9.875 21.156 19.062 1 96.94 81 GLN A C 1
ATOM 615 O O . GLN A 1 81 ? -9.516 20.125 19.656 1 96.94 81 GLN A O 1
ATOM 620 N N . ALA A 1 82 ? -9.57 21.406 17.797 1 97 82 ALA A N 1
ATOM 621 C CA . ALA A 1 82 ? -8.719 20.484 17.062 1 97 82 ALA A CA 1
ATOM 622 C C . ALA A 1 82 ? -7.363 20.312 17.734 1 97 82 ALA A C 1
ATOM 624 O O . ALA A 1 82 ? -6.816 19.203 17.781 1 97 82 ALA A O 1
ATOM 625 N N . MET A 1 83 ? -6.742 21.391 18.25 1 97.19 83 MET A N 1
ATOM 626 C CA . MET A 1 83 ? -5.453 21.328 18.938 1 97.19 83 MET A CA 1
ATOM 627 C C . MET A 1 83 ? -5.539 20.438 20.172 1 97.19 83 MET A C 1
ATOM 629 O O . MET A 1 83 ? -4.602 19.703 20.469 1 97.19 83 MET A O 1
ATOM 633 N N . ILE A 1 84 ? -6.672 20.484 20.844 1 96 84 ILE A N 1
ATOM 634 C CA . ILE A 1 84 ? -6.871 19.641 22.016 1 96 84 ILE A CA 1
ATOM 635 C C . ILE A 1 84 ? -7.004 18.188 21.578 1 96 84 ILE A C 1
ATOM 637 O O . ILE A 1 84 ? -6.336 17.312 22.125 1 96 84 ILE A O 1
ATOM 641 N N . ASP A 1 85 ? -7.805 17.953 20.656 1 94.69 85 ASP A N 1
ATOM 642 C CA . ASP A 1 85 ? -8.117 16.609 20.203 1 94.69 85 ASP A CA 1
ATOM 643 C C . ASP A 1 85 ? -6.883 15.922 19.625 1 94.69 85 ASP A C 1
ATOM 645 O O . ASP A 1 85 ? -6.723 14.703 19.734 1 94.69 85 ASP A O 1
ATOM 649 N N . LEU A 1 86 ? -6.012 16.688 18.984 1 96.44 86 LEU A N 1
ATOM 650 C CA . LEU A 1 86 ? -4.902 16.125 18.234 1 96.44 86 LEU A CA 1
ATOM 651 C C . LEU A 1 86 ? -3.662 15.984 19.109 1 96.44 86 LEU A C 1
ATOM 653 O O . LEU A 1 86 ? -2.658 15.414 18.672 1 96.44 86 LEU A O 1
ATOM 657 N N . ARG A 1 87 ? -3.746 16.469 20.266 1 94.81 87 ARG A N 1
ATOM 658 C CA . ARG A 1 87 ? -2.584 16.453 21.156 1 94.81 87 ARG A CA 1
ATOM 659 C C . ARG A 1 87 ? -2.027 15.039 21.312 1 94.81 87 ARG A C 1
ATOM 661 O O . ARG A 1 87 ? -0.828 14.82 21.125 1 94.81 87 ARG A O 1
ATOM 668 N N . ASP A 1 88 ? -2.883 14.07 21.516 1 91.5 88 ASP A N 1
ATOM 669 C CA . ASP A 1 88 ? -2.436 12.703 21.75 1 91.5 88 ASP A CA 1
ATOM 670 C C . ASP A 1 88 ? -2.002 12.039 20.438 1 91.5 88 ASP A C 1
ATOM 672 O O . ASP A 1 88 ? -1.406 10.953 20.453 1 91.5 88 ASP A O 1
ATOM 676 N N . TRP A 1 89 ? -2.252 12.695 19.406 1 92.31 89 TRP A N 1
ATOM 677 C CA . TRP A 1 89 ? -1.906 12.164 18.094 1 92.31 89 TRP A CA 1
ATOM 678 C C . TRP A 1 89 ? -0.743 12.93 17.484 1 92.31 89 TRP A C 1
ATOM 680 O O . TRP A 1 89 ? -0.521 12.875 16.266 1 92.31 89 TRP A O 1
ATOM 690 N N . ASP A 1 90 ? -0.106 13.711 18.312 1 94.44 90 ASP A N 1
ATOM 691 C CA . ASP A 1 90 ? 1.044 14.516 17.922 1 94.44 90 ASP A CA 1
ATOM 692 C C . ASP A 1 90 ? 0.698 15.422 16.734 1 94.44 90 ASP A C 1
ATOM 694 O O . ASP A 1 90 ? 1.518 15.609 15.836 1 94.44 90 ASP A O 1
ATOM 698 N N . TYR A 1 91 ? -0.575 15.828 16.719 1 97.12 91 TYR A N 1
ATOM 699 C CA . TYR A 1 91 ? -1.061 16.781 15.727 1 97.12 91 TYR A CA 1
ATOM 700 C C . TYR A 1 91 ? -0.845 16.25 14.312 1 97.12 91 TYR A C 1
ATOM 702 O O . TYR A 1 91 ? -0.611 17.031 13.383 1 97.12 91 TYR A O 1
ATOM 710 N N . PHE A 1 92 ? -0.693 14.945 14.18 1 96.06 92 PHE A N 1
ATOM 711 C CA . PHE A 1 92 ? -0.447 14.234 12.922 1 96.06 92 PHE A CA 1
ATOM 712 C C . PHE A 1 92 ? 0.891 14.648 12.32 1 96.06 92 PHE A C 1
ATOM 714 O O . PHE A 1 92 ? 1.044 14.68 11.102 1 96.06 92 PHE A O 1
ATOM 721 N N . THR A 1 93 ? 1.812 15.031 13.148 1 96.94 93 THR A N 1
ATOM 722 C CA . THR A 1 93 ? 3.135 15.484 12.734 1 96.94 93 THR A CA 1
ATOM 723 C C . THR A 1 93 ? 4.227 14.719 13.469 1 96.94 93 THR A C 1
ATOM 725 O O . THR A 1 93 ? 4.391 14.859 14.68 1 96.94 93 THR A O 1
ATOM 728 N N . GLU A 1 94 ? 4.914 13.867 12.711 1 94.94 94 GLU A N 1
ATOM 729 C CA . GLU A 1 94 ? 6 13.062 13.273 1 94.94 94 GLU A CA 1
ATOM 730 C C . GLU A 1 94 ? 7.363 13.672 12.938 1 94.94 94 GLU A C 1
ATOM 732 O O . GLU A 1 94 ? 7.695 13.844 11.758 1 94.94 94 GLU A O 1
ATOM 737 N N . LEU A 1 95 ? 8.094 14.023 13.977 1 94.44 95 LEU A N 1
ATOM 738 C CA . LEU A 1 95 ? 9.477 14.445 13.828 1 94.44 95 LEU A CA 1
ATOM 739 C C . LEU A 1 95 ? 10.43 13.43 14.445 1 94.44 95 LEU A C 1
ATOM 741 O O . LEU A 1 95 ? 10.281 13.055 15.609 1 94.44 95 LEU A O 1
ATOM 745 N N . LYS A 1 96 ? 11.297 12.938 13.609 1 89.5 96 LYS A N 1
ATOM 746 C CA . LYS A 1 96 ? 12.352 12.062 14.109 1 89.5 96 LYS A CA 1
ATOM 747 C C . LYS A 1 96 ? 13.734 12.672 13.875 1 89.5 96 LYS A C 1
ATOM 749 O O . LYS A 1 96 ? 13.977 13.289 12.836 1 89.5 96 LYS A O 1
ATOM 754 N N . ILE A 1 97 ? 14.547 12.555 14.883 1 87.38 97 ILE A N 1
ATOM 755 C CA . ILE A 1 97 ? 15.961 12.906 14.82 1 87.38 97 ILE A CA 1
ATOM 756 C C . ILE A 1 97 ? 16.812 11.719 15.273 1 87.38 97 ILE A C 1
ATOM 758 O O . ILE A 1 97 ? 16.641 11.219 16.391 1 87.38 97 ILE A O 1
ATOM 762 N N . GLY A 1 98 ? 17.641 11.273 14.328 1 78.44 98 GLY A N 1
ATOM 763 C CA . GLY A 1 98 ? 18.391 10.07 14.648 1 78.44 98 GLY A CA 1
ATOM 764 C C . GLY A 1 98 ? 17.516 8.859 14.883 1 78.44 98 GLY A C 1
ATOM 765 O O . GLY A 1 98 ? 17.75 8.086 15.812 1 78.44 98 GLY A O 1
ATOM 766 N N . GLY A 1 99 ? 16.438 8.867 14.211 1 80.44 99 GLY A N 1
ATOM 767 C CA . GLY A 1 99 ? 15.523 7.742 14.32 1 80.44 99 GLY A CA 1
ATOM 768 C C . GLY A 1 99 ? 14.641 7.812 15.555 1 80.44 99 GLY A C 1
ATOM 769 O O . GLY A 1 99 ? 13.742 6.988 15.727 1 80.44 99 GLY A O 1
ATOM 770 N N . GLN A 1 100 ? 14.914 8.805 16.359 1 81.75 100 GLN A N 1
ATOM 771 C CA . GLN A 1 100 ? 14.141 8.945 17.594 1 81.75 100 GLN A CA 1
ATOM 772 C C . GLN A 1 100 ? 13.023 9.969 17.422 1 81.75 100 GLN A C 1
ATOM 774 O O . GLN A 1 100 ? 13.266 11.094 17 1 81.75 100 GLN A O 1
ATOM 779 N N . ARG A 1 101 ? 11.828 9.484 17.797 1 88.25 101 ARG A N 1
ATOM 780 C CA . ARG A 1 101 ? 10.68 10.383 17.734 1 88.25 101 ARG A CA 1
ATOM 781 C C . ARG A 1 101 ? 10.836 11.531 18.734 1 88.25 101 ARG A C 1
ATOM 783 O O . ARG A 1 101 ? 11.18 11.305 19.891 1 88.25 101 ARG A O 1
ATOM 790 N N . GLN A 1 102 ? 10.633 12.727 18.297 1 89.06 102 GLN A N 1
ATOM 791 C CA . GLN A 1 102 ? 10.641 13.898 19.156 1 89.06 102 GLN A CA 1
ATOM 792 C C . GLN A 1 102 ? 9.25 14.188 19.719 1 89.06 102 GLN A C 1
ATOM 794 O O . GLN A 1 102 ? 8.242 13.805 19.109 1 89.06 102 GLN A O 1
ATOM 799 N N . THR A 1 103 ? 9.25 14.797 20.859 1 88.25 103 THR A N 1
ATOM 800 C CA . THR A 1 103 ? 7.988 15.211 21.453 1 88.25 103 THR A CA 1
ATOM 801 C C . THR A 1 103 ? 7.738 16.703 21.234 1 88.25 103 THR A C 1
ATOM 803 O O . THR A 1 103 ? 8.688 17.484 21.156 1 88.25 103 THR A O 1
ATOM 806 N N . TRP A 1 104 ? 6.473 17 21.125 1 93.31 104 TRP A N 1
ATOM 807 C CA . TRP A 1 104 ? 6.105 18.391 20.938 1 93.31 104 TRP A CA 1
ATOM 808 C C . TRP A 1 104 ? 5.867 19.078 22.266 1 93.31 104 TRP A C 1
ATOM 810 O O . TRP A 1 104 ? 5.379 18.469 23.219 1 93.31 104 TRP A O 1
ATOM 820 N N . GLY A 1 105 ? 6.332 20.328 22.344 1 89.88 105 GLY A N 1
ATOM 821 C CA . GLY A 1 105 ? 5.941 21.188 23.438 1 89.88 105 GLY A CA 1
ATOM 822 C C . GLY A 1 105 ? 4.559 21.781 23.281 1 89.88 105 GLY A C 1
ATOM 823 O O . GLY A 1 105 ? 3.635 21.094 22.828 1 89.88 105 GLY A O 1
ATOM 824 N N . GLU A 1 106 ? 4.41 22.984 23.641 1 89.06 106 GLU A N 1
ATOM 825 C CA . GLU A 1 106 ? 3.137 23.703 23.547 1 89.06 106 GLU A CA 1
ATOM 826 C C . GLU A 1 106 ? 2.867 24.156 22.125 1 89.06 106 GLU A C 1
ATOM 828 O O . GLU A 1 106 ? 3.801 24.422 21.359 1 89.06 106 GLU A O 1
ATOM 833 N N . VAL A 1 107 ? 1.606 24.156 21.781 1 95.5 107 VAL A N 1
ATOM 834 C CA . VAL A 1 107 ? 1.219 24.859 20.562 1 95.5 107 VAL A CA 1
ATOM 835 C C . VAL A 1 107 ? 1.402 26.359 20.734 1 95.5 107 VAL A C 1
ATOM 837 O O . VAL A 1 107 ? 0.749 26.984 21.578 1 95.5 107 VAL A O 1
ATOM 840 N N . ARG A 1 108 ? 2.258 26.984 19.984 1 95.38 108 ARG A N 1
ATOM 841 C CA . ARG A 1 108 ? 2.617 28.391 20.172 1 95.38 108 ARG A CA 1
ATOM 842 C C . ARG A 1 108 ? 1.556 29.312 19.594 1 95.38 108 ARG A C 1
ATOM 844 O O . ARG A 1 108 ? 1.359 30.422 20.062 1 95.38 108 ARG A O 1
ATOM 851 N N . ALA A 1 109 ? 0.986 28.906 18.516 1 97.25 109 ALA A N 1
ATOM 852 C CA . ALA A 1 109 ? -0.011 29.719 17.828 1 97.25 109 ALA A CA 1
ATOM 853 C C . ALA A 1 109 ? -0.945 28.859 16.984 1 97.25 109 ALA A C 1
ATOM 855 O O . ALA A 1 109 ? -0.545 27.797 16.5 1 97.25 109 ALA A O 1
ATOM 856 N N . HIS A 1 110 ? -2.172 29.25 16.906 1 98.19 110 HIS A N 1
ATOM 857 C CA . HIS A 1 110 ? -3.111 28.656 15.961 1 98.19 110 HIS A CA 1
ATOM 858 C C . HIS A 1 110 ? -4.109 29.688 15.445 1 98.19 110 HIS A C 1
ATOM 860 O O . HIS A 1 110 ? -4.41 30.656 16.141 1 98.19 110 HIS A O 1
ATOM 866 N N . GLU A 1 111 ? -4.535 29.469 14.25 1 98.38 111 GLU A N 1
ATOM 867 C CA . GLU A 1 111 ? -5.535 30.312 13.602 1 98.38 111 GLU A CA 1
ATOM 868 C C . GLU A 1 111 ? -6.309 29.516 12.539 1 98.38 111 GLU A C 1
ATOM 870 O O . GLU A 1 111 ? -5.758 28.625 11.906 1 98.38 111 GLU A O 1
ATOM 875 N N . ALA A 1 112 ? -7.555 29.797 12.461 1 98.19 112 ALA A N 1
ATOM 876 C CA . ALA A 1 112 ? -8.359 29.266 11.375 1 98.19 112 ALA A CA 1
ATOM 877 C C . ALA A 1 112 ? -8.914 30.375 10.492 1 98.19 112 ALA A C 1
ATOM 879 O O . ALA A 1 112 ? -9.297 31.438 10.992 1 98.19 112 ALA A O 1
ATOM 880 N N . LYS A 1 113 ? -8.961 30.141 9.227 1 97.5 113 LYS A N 1
ATOM 881 C CA . LYS A 1 113 ? -9.477 31.094 8.25 1 97.5 113 LYS A CA 1
ATOM 882 C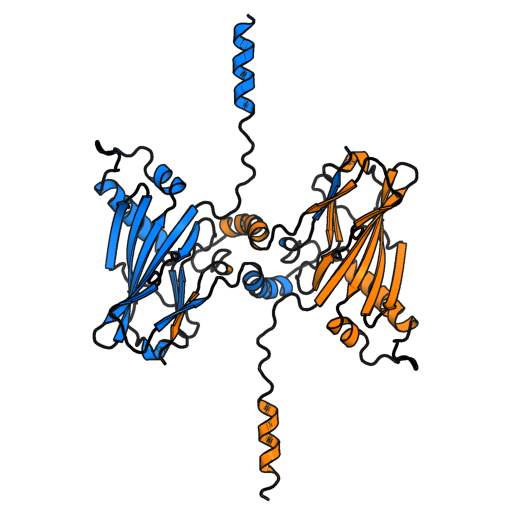 C . LYS A 1 113 ? -10.328 30.391 7.195 1 97.5 113 LYS A C 1
ATOM 884 O O . LYS A 1 113 ? -10.289 29.172 7.07 1 97.5 113 LYS A O 1
ATOM 889 N N . TRP A 1 114 ? -11.133 31.203 6.602 1 96.62 114 TRP A N 1
ATOM 890 C CA . TRP A 1 114 ? -11.883 30.797 5.418 1 96.62 114 TRP A CA 1
ATOM 891 C C . TRP A 1 114 ? -11.414 31.562 4.188 1 96.62 114 TRP A C 1
ATOM 893 O O . TRP A 1 114 ? -11.516 32.781 4.137 1 96.62 114 TRP A O 1
ATOM 903 N N . GLU A 1 115 ? -10.828 30.859 3.252 1 95.31 115 GLU A N 1
ATOM 904 C CA . GLU A 1 115 ? -10.32 31.516 2.047 1 95.31 115 GLU A CA 1
ATOM 905 C C . GLU A 1 115 ? -10.648 30.688 0.802 1 95.31 115 GLU A C 1
ATOM 907 O O . GLU A 1 115 ? -10.406 29.484 0.767 1 95.31 115 GLU A O 1
ATOM 912 N N . ALA A 1 116 ? -11.25 31.375 -0.223 1 93.81 116 ALA A N 1
ATOM 913 C CA . ALA A 1 116 ? -11.547 30.766 -1.515 1 93.81 116 ALA A CA 1
ATOM 914 C C . ALA A 1 116 ? -12.391 29.5 -1.341 1 93.81 116 ALA A C 1
ATOM 916 O O . ALA A 1 116 ? -12.109 28.484 -1.963 1 93.81 116 ALA A O 1
ATOM 917 N N . GLY A 1 117 ? -13.258 29.531 -0.364 1 93.75 117 GLY A N 1
ATOM 918 C CA . GLY A 1 117 ? -14.219 28.453 -0.167 1 93.75 117 GLY A CA 1
ATOM 919 C C . GLY A 1 117 ? -13.648 27.297 0.62 1 93.75 117 GLY A C 1
ATOM 920 O O . GLY A 1 117 ? -14.258 26.219 0.679 1 93.75 117 GLY A O 1
ATOM 921 N N . ARG A 1 118 ? -12.492 27.547 1.182 1 96.62 118 ARG A N 1
ATOM 922 C CA . ARG A 1 118 ? -11.859 26.438 1.883 1 96.62 118 ARG A CA 1
ATOM 923 C C . ARG A 1 118 ? -11.516 26.828 3.316 1 96.62 118 ARG A C 1
ATOM 925 O O . ARG A 1 118 ? -11.148 27.969 3.588 1 96.62 118 ARG A O 1
ATOM 932 N N . LEU A 1 119 ? -11.625 25.859 4.25 1 97.69 119 LEU A N 1
ATOM 933 C CA . LEU A 1 119 ? -11.156 25.984 5.629 1 97.69 119 LEU A CA 1
ATOM 934 C C . LEU A 1 119 ? -9.641 25.844 5.707 1 97.69 119 LEU A C 1
ATOM 936 O O . LEU A 1 119 ? -9.07 24.938 5.121 1 97.69 119 LEU A O 1
ATOM 940 N N . ILE A 1 120 ? -8.984 26.812 6.348 1 98.62 120 ILE A N 1
ATOM 941 C CA . ILE A 1 120 ? -7.535 26.797 6.512 1 98.62 120 ILE A CA 1
ATOM 942 C C . ILE A 1 120 ? -7.184 26.812 7.996 1 98.62 120 ILE A C 1
ATOM 944 O O . ILE A 1 120 ? -7.66 27.656 8.75 1 98.62 120 ILE A O 1
ATOM 948 N N . TYR A 1 121 ? -6.43 25.859 8.43 1 98.62 121 TYR A N 1
ATOM 949 C CA . TYR A 1 121 ? -5.84 25.828 9.758 1 98.62 121 TYR A CA 1
ATOM 950 C C . TYR A 1 121 ? -4.355 26.172 9.703 1 98.62 121 TYR A C 1
ATOM 952 O O . TYR A 1 121 ? -3.623 25.656 8.859 1 98.62 121 TYR A O 1
ATOM 960 N N . ARG A 1 122 ? -3.93 27.078 10.539 1 98.69 122 ARG A N 1
ATOM 961 C CA . ARG A 1 122 ? -2.516 27.359 10.781 1 98.69 122 ARG A CA 1
ATOM 962 C C . ARG A 1 122 ? -2.164 27.156 12.25 1 98.69 122 ARG A C 1
ATOM 964 O O . ARG A 1 122 ? -2.898 27.609 13.133 1 98.69 122 ARG A O 1
ATOM 971 N N . PHE A 1 123 ? -1.11 26.484 12.461 1 98.62 123 PHE A N 1
ATOM 972 C CA . PHE A 1 123 ? -0.673 26.312 13.844 1 98.62 123 PHE A CA 1
ATOM 973 C C . PHE A 1 123 ? 0.828 26.062 13.906 1 98.62 123 PHE A C 1
ATOM 975 O O . PHE A 1 123 ? 1.439 25.656 12.914 1 98.62 123 PHE A O 1
ATOM 982 N N . THR A 1 124 ? 1.412 26.375 15.039 1 98.69 124 THR A N 1
ATOM 983 C CA . THR A 1 124 ? 2.852 26.266 15.242 1 98.69 124 THR A CA 1
ATOM 984 C C . THR A 1 124 ? 3.16 25.375 16.453 1 98.69 124 THR A C 1
ATOM 986 O O . THR A 1 124 ? 2.666 25.625 17.547 1 98.69 124 THR A O 1
ATOM 989 N N . LEU A 1 125 ? 3.934 24.344 16.141 1 97.81 125 LEU A N 1
ATOM 990 C CA . LEU A 1 125 ? 4.375 23.422 17.172 1 97.81 125 LEU A CA 1
ATOM 991 C C . LEU A 1 125 ? 5.789 23.75 17.641 1 97.81 125 LEU A C 1
ATOM 993 O O . LEU A 1 125 ? 6.68 23.969 16.812 1 97.81 125 LEU A O 1
ATOM 997 N N . ALA A 1 126 ? 5.949 23.797 18.922 1 96.75 126 ALA A N 1
ATOM 998 C CA . ALA A 1 126 ? 7.285 24.016 19.469 1 96.75 126 ALA A CA 1
ATOM 999 C C . ALA A 1 126 ? 7.945 22.688 19.844 1 96.75 126 ALA A C 1
ATOM 1001 O O . ALA A 1 126 ? 7.289 21.781 20.359 1 96.75 126 ALA A O 1
ATOM 1002 N N . LEU A 1 127 ? 9.234 22.641 19.5 1 94.44 127 LEU A N 1
ATOM 1003 C CA . LEU A 1 127 ? 9.992 21.531 20.047 1 94.44 127 LEU A CA 1
ATOM 1004 C C . LEU A 1 127 ? 10.164 21.672 21.562 1 94.44 127 LEU A C 1
ATOM 1006 O O . LEU A 1 127 ? 10.203 22.797 22.078 1 94.44 127 LEU A O 1
ATOM 1010 N N . ALA A 1 128 ? 10.242 20.531 22.25 1 88.88 128 ALA A N 1
ATOM 1011 C CA . ALA A 1 128 ? 10.5 20.578 23.672 1 88.88 128 ALA A CA 1
ATOM 1012 C C . ALA A 1 128 ? 11.836 21.266 23.969 1 88.88 128 ALA A C 1
ATOM 1014 O O . ALA A 1 128 ? 11.961 22.016 24.938 1 88.88 128 ALA A O 1
ATOM 1015 N N . ALA A 1 129 ? 12.773 20.938 23.141 1 89.12 129 ALA A N 1
ATOM 1016 C CA . ALA A 1 129 ? 14.086 21.578 23.234 1 89.12 129 ALA A CA 1
ATOM 1017 C C . ALA A 1 129 ? 14.641 21.906 21.859 1 89.12 129 ALA A C 1
ATOM 1019 O O . ALA A 1 129 ? 14.703 21.031 20.984 1 89.12 129 ALA A O 1
ATOM 1020 N N . PRO A 1 130 ? 15.047 23.219 21.766 1 91.56 130 PRO A N 1
ATOM 1021 C CA . PRO A 1 130 ? 15.664 23.547 20.484 1 91.56 130 PRO A CA 1
ATOM 1022 C C . PRO A 1 130 ? 16.891 22.688 20.188 1 91.56 130 PRO A C 1
ATOM 1024 O O . PRO A 1 130 ? 17.641 22.328 21.094 1 91.56 130 PRO A O 1
ATOM 1027 N N . THR A 1 131 ? 17.047 22.406 18.859 1 91.88 131 THR A N 1
ATOM 1028 C CA . THR A 1 131 ? 18.156 21.547 18.438 1 91.88 131 THR A CA 1
ATOM 1029 C C . THR A 1 131 ? 18.828 22.109 17.188 1 91.88 131 THR A C 1
ATOM 1031 O O . THR A 1 131 ? 18.172 22.594 16.281 1 91.88 131 THR A O 1
ATOM 1034 N N . SER A 1 132 ? 20.203 22 17.234 1 94.06 132 SER A N 1
ATOM 1035 C CA . SER A 1 132 ? 20.938 22.5 16.078 1 94.06 132 SER A CA 1
ATOM 1036 C C . SER A 1 132 ? 20.484 21.812 14.789 1 94.06 132 SER A C 1
ATOM 1038 O O . SER A 1 132 ? 20.641 20.594 14.641 1 94.06 132 SER A O 1
ATOM 1040 N N . LEU A 1 133 ? 19.938 22.609 13.859 1 93.31 133 LEU A N 1
ATOM 1041 C CA . LEU A 1 133 ? 19.438 22.031 12.617 1 93.31 133 LEU A CA 1
ATOM 1042 C C . LEU A 1 133 ? 20.578 21.438 11.797 1 93.31 133 LEU A C 1
ATOM 1044 O O . LEU A 1 133 ? 20.453 20.344 11.258 1 93.31 133 LEU A O 1
ATOM 1048 N N . ARG A 1 134 ? 21.656 22.109 11.781 1 92.19 134 ARG A N 1
ATOM 1049 C CA . ARG A 1 134 ? 22.812 21.641 11.031 1 92.19 134 ARG A CA 1
ATOM 1050 C C . ARG A 1 134 ? 23.297 20.297 11.555 1 92.19 134 ARG A C 1
ATOM 1052 O O . ARG A 1 134 ? 23.625 19.391 10.773 1 92.19 134 ARG A O 1
ATOM 1059 N N . ALA A 1 135 ? 23.266 20.141 12.836 1 91.44 135 ALA A N 1
ATOM 1060 C CA . ALA A 1 135 ? 23.781 18.922 13.461 1 91.44 135 ALA A CA 1
ATOM 1061 C C . ALA A 1 135 ? 22.859 17.734 13.18 1 91.44 135 ALA A C 1
ATOM 1063 O O . ALA A 1 135 ? 23.328 16.609 13.008 1 91.44 135 ALA A O 1
ATOM 1064 N N . VAL A 1 136 ? 21.609 18.031 13.133 1 89.75 136 VAL A N 1
ATOM 1065 C CA . VAL A 1 136 ? 20.688 16.906 13.094 1 89.75 136 VAL A CA 1
ATOM 1066 C C . VAL A 1 136 ? 20.203 16.703 11.664 1 89.75 136 VAL A C 1
ATOM 1068 O O . VAL A 1 136 ? 19.516 15.711 11.375 1 89.75 136 VAL A O 1
ATOM 1071 N N . ALA A 1 137 ? 20.547 17.562 10.742 1 89.38 137 ALA A N 1
ATOM 1072 C CA . ALA A 1 137 ? 20.031 17.578 9.383 1 89.38 137 ALA A CA 1
ATOM 1073 C C . ALA A 1 137 ? 20.141 16.203 8.734 1 89.38 137 ALA A C 1
ATOM 1075 O O . ALA A 1 137 ? 19.188 15.695 8.141 1 89.38 137 ALA A O 1
ATOM 1076 N N . PRO A 1 138 ? 21.188 15.445 8.891 1 82.38 138 PRO A N 1
ATOM 1077 C CA . PRO A 1 138 ? 21.344 14.172 8.18 1 82.38 138 PRO A CA 1
ATOM 1078 C C . PRO A 1 138 ? 20.328 13.117 8.625 1 82.38 138 PRO A C 1
ATOM 1080 O O . PRO A 1 138 ? 20.062 12.172 7.883 1 82.38 138 PRO A O 1
ATOM 1083 N N . THR A 1 139 ? 19.844 13.32 9.812 1 84.88 139 THR A N 1
ATOM 1084 C CA . THR A 1 139 ? 18.969 12.266 10.336 1 84.88 139 THR A CA 1
ATOM 1085 C C . THR A 1 139 ? 17.562 12.797 10.586 1 84.88 139 THR A C 1
ATOM 1087 O O . THR A 1 139 ? 16.719 12.078 11.125 1 84.88 139 THR A O 1
ATOM 1090 N N . LEU A 1 140 ? 17.328 14.07 10.211 1 91.75 140 LEU A N 1
ATOM 1091 C CA . LEU A 1 140 ? 16.031 14.68 10.445 1 91.75 140 LEU A CA 1
ATOM 1092 C C . LEU A 1 140 ? 14.984 14.156 9.453 1 91.75 140 LEU A C 1
ATOM 1094 O O . LEU A 1 140 ? 15.242 14.094 8.25 1 91.75 140 LEU A O 1
ATOM 1098 N N . SER A 1 141 ? 13.875 13.719 9.961 1 91.06 141 SER A N 1
ATOM 1099 C CA . SER A 1 141 ? 12.734 13.289 9.164 1 91.06 141 SER A CA 1
ATOM 1100 C C . SER A 1 141 ? 11.43 13.844 9.727 1 91.06 141 SER A C 1
ATOM 1102 O O . SER A 1 141 ? 11.109 13.633 10.898 1 91.06 141 SER A O 1
ATOM 1104 N N . LEU A 1 142 ? 10.75 14.617 8.961 1 95.94 142 LEU A N 1
ATOM 1105 C CA . LEU A 1 142 ? 9.445 15.156 9.328 1 95.94 142 LEU A CA 1
ATOM 1106 C C . LEU A 1 142 ? 8.359 14.625 8.406 1 95.94 142 LEU A C 1
ATOM 1108 O O . LEU A 1 142 ? 8.477 14.711 7.18 1 95.94 142 LEU A O 1
ATOM 1112 N N . ARG A 1 143 ? 7.285 13.992 8.961 1 93 143 ARG A N 1
ATOM 1113 C CA . ARG A 1 143 ? 6.141 13.492 8.203 1 93 143 ARG A CA 1
ATOM 1114 C C . ARG A 1 143 ? 4.828 14.008 8.789 1 93 143 ARG A C 1
ATOM 1116 O O . ARG A 1 143 ? 4.668 14.062 10.008 1 93 143 ARG A O 1
ATOM 1123 N N . VAL A 1 144 ? 3.949 14.469 7.945 1 96.31 144 VAL A N 1
ATOM 1124 C CA . VAL A 1 144 ? 2.611 14.898 8.336 1 96.31 144 VAL A CA 1
ATOM 1125 C C . VAL A 1 144 ? 1.568 13.938 7.77 1 96.31 144 VAL A C 1
ATOM 1127 O O . VAL A 1 144 ? 1.418 13.828 6.551 1 96.31 144 VAL A O 1
ATOM 1130 N N . TYR A 1 145 ? 0.902 13.203 8.711 1 91.81 145 TYR A N 1
ATOM 1131 C CA . TYR A 1 145 ? -0.039 12.203 8.227 1 91.81 145 TYR A CA 1
ATOM 1132 C C . TYR A 1 145 ? -1.03 11.805 9.312 1 91.81 145 TYR A C 1
ATOM 1134 O O . TYR A 1 145 ? -0.72 11.891 10.5 1 91.81 145 TYR A O 1
ATOM 1142 N N . ASP A 1 146 ? -2.23 11.453 8.906 1 88.94 146 ASP A N 1
ATOM 1143 C CA . ASP A 1 146 ? -3.225 10.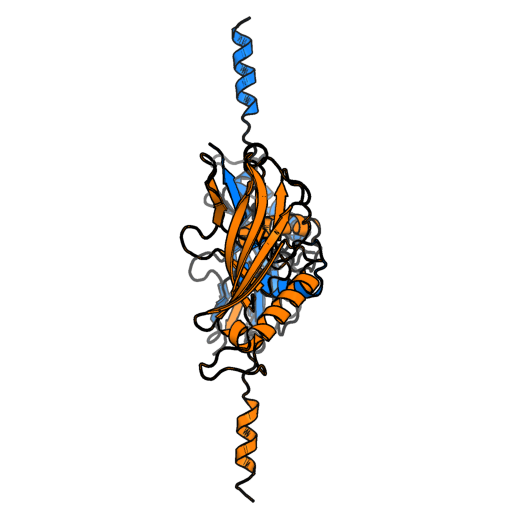797 9.75 1 88.94 146 ASP A CA 1
ATOM 1144 C C . ASP A 1 146 ? -2.959 9.289 9.836 1 88.94 146 ASP A C 1
ATOM 1146 O O . ASP A 1 146 ? -3.059 8.586 8.828 1 88.94 146 ASP A O 1
ATOM 1150 N N . PRO A 1 147 ? -2.648 8.789 11.031 1 83.5 147 PRO A N 1
ATOM 1151 C CA . PRO A 1 147 ? -2.336 7.363 11.156 1 83.5 147 PRO A CA 1
ATOM 1152 C C . PRO A 1 147 ? -3.451 6.469 10.625 1 83.5 147 PRO A C 1
ATOM 1154 O O . PRO A 1 147 ? -3.184 5.371 10.117 1 83.5 147 PRO A O 1
ATOM 1157 N N . SER A 1 148 ? -4.672 6.949 10.609 1 75.31 148 SER A N 1
ATOM 1158 C CA . SER A 1 148 ? -5.789 6.148 10.117 1 75.31 148 SER A CA 1
ATOM 1159 C C . SER A 1 148 ? -5.891 6.211 8.594 1 75.31 148 SER A C 1
ATOM 1161 O O . SER A 1 148 ? -6.59 5.402 7.984 1 75.31 148 SER A O 1
ATOM 1163 N N . TYR A 1 149 ? -5.297 7.219 8.008 1 80 149 TYR A N 1
ATOM 1164 C CA . TYR A 1 149 ? -5.344 7.559 6.594 1 80 149 TYR A CA 1
ATOM 1165 C C . TYR A 1 149 ? -6.75 7.961 6.176 1 80 149 TYR A C 1
ATOM 1167 O O . TYR A 1 149 ? -7.098 7.891 4.992 1 80 149 TYR A O 1
ATOM 1175 N N . TYR A 1 150 ? -7.605 8.234 7.094 1 81.38 150 TYR A N 1
ATOM 1176 C CA . TYR A 1 150 ? -8.875 8.875 6.758 1 81.38 150 TYR A CA 1
ATOM 1177 C C . TYR A 1 150 ? -8.648 10.211 6.055 1 81.38 150 TYR A C 1
ATOM 1179 O O . TYR A 1 150 ? -9.406 10.578 5.156 1 81.38 150 TYR A O 1
ATOM 1187 N N . ILE A 1 151 ? -7.594 10.883 6.504 1 87.62 151 ILE A N 1
ATOM 1188 C CA . ILE A 1 151 ? -7.191 12.156 5.918 1 87.62 151 ILE A CA 1
ATOM 1189 C C . ILE A 1 151 ? -5.871 11.984 5.168 1 87.62 151 ILE A C 1
ATOM 1191 O O . ILE A 1 151 ? -4.859 11.594 5.762 1 87.62 151 ILE A O 1
ATOM 1195 N N . ALA A 1 152 ? -5.879 12.258 3.873 1 85.75 152 ALA A N 1
ATOM 1196 C CA . ALA A 1 152 ? -4.645 12.344 3.1 1 85.75 152 ALA A CA 1
ATOM 1197 C C . ALA A 1 152 ? -4.035 13.734 3.189 1 85.75 152 ALA A C 1
ATOM 1199 O O . ALA A 1 152 ? -4.656 14.719 2.779 1 85.75 152 ALA A O 1
ATOM 1200 N N . ILE A 1 153 ? -2.855 13.789 3.781 1 93 153 ILE A N 1
ATOM 1201 C CA . ILE A 1 153 ? -2.16 15.062 3.91 1 93 153 ILE A CA 1
ATOM 1202 C C . ILE A 1 153 ? -0.916 15.07 3.025 1 93 153 ILE A C 1
ATOM 1204 O O . ILE A 1 153 ? 0.019 14.297 3.258 1 93 153 ILE A O 1
ATOM 1208 N N . LEU A 1 154 ? -0.945 15.93 2.039 1 90.06 154 LEU A N 1
ATOM 1209 C CA . LEU A 1 154 ? 0.198 16.078 1.146 1 90.06 154 LEU A CA 1
ATOM 1210 C C . LEU A 1 154 ? 0.62 17.531 1.044 1 90.06 154 LEU A C 1
ATOM 1212 O O . LEU A 1 154 ? -0.211 18.438 1.173 1 90.06 154 LEU A O 1
ATOM 1216 N N . LEU A 1 155 ? 1.906 17.703 0.837 1 92.56 155 LEU A N 1
ATOM 1217 C CA . LEU A 1 155 ? 2.371 19.062 0.611 1 92.56 155 LEU A CA 1
ATOM 1218 C C . LEU A 1 155 ? 1.767 19.641 -0.665 1 92.56 155 LEU A C 1
ATOM 1220 O O . LEU A 1 155 ? 1.604 18.938 -1.657 1 92.56 155 LEU A O 1
ATOM 1224 N N . GLU A 1 156 ? 1.472 20.922 -0.574 1 90.69 156 GLU A N 1
ATOM 1225 C CA . GLU A 1 156 ? 1.058 21.609 -1.792 1 90.69 156 GLU A CA 1
ATOM 1226 C C . GLU A 1 156 ? 2.084 21.422 -2.906 1 90.69 156 GLU A C 1
ATOM 1228 O O . GLU A 1 156 ? 3.291 21.453 -2.658 1 90.69 156 GLU A O 1
ATOM 1233 N N . ASP A 1 157 ? 1.453 21.297 -4.047 1 82 157 ASP A N 1
ATOM 1234 C CA . ASP A 1 157 ? 2.326 21.141 -5.207 1 82 157 ASP A CA 1
ATOM 1235 C C . ASP A 1 157 ? 2.836 22.5 -5.691 1 82 157 ASP A C 1
ATOM 1237 O O . ASP A 1 157 ? 2.512 22.922 -6.805 1 82 157 ASP A O 1
ATOM 1241 N N . LYS A 1 158 ? 3.494 23.125 -4.949 1 83.06 158 LYS A N 1
ATOM 1242 C CA . LYS A 1 158 ? 4.09 24.422 -5.258 1 83.06 158 LYS A CA 1
ATOM 1243 C C . LYS A 1 158 ? 5.434 24.594 -4.555 1 83.06 158 LYS A C 1
ATOM 1245 O O . LYS A 1 158 ? 5.645 24.047 -3.469 1 83.06 158 LYS A O 1
ATOM 1250 N N . PRO A 1 159 ? 6.227 25.328 -5.227 1 82.19 159 PRO A N 1
ATOM 1251 C CA . PRO A 1 159 ? 7.5 25.609 -4.559 1 82.19 159 PRO A CA 1
ATOM 1252 C C . PRO A 1 159 ? 7.316 26.266 -3.191 1 82.19 159 PRO A C 1
ATOM 1254 O O . PRO A 1 159 ? 6.414 27.094 -3.014 1 82.19 159 PRO A O 1
ATOM 1257 N N . GLY A 1 160 ? 8.039 25.875 -2.297 1 88.44 160 GLY A N 1
ATOM 1258 C CA . GLY A 1 160 ? 8.031 26.516 -0.992 1 88.44 160 GLY A CA 1
ATOM 1259 C C . GLY A 1 160 ? 7.035 25.891 -0.03 1 88.44 160 GLY A C 1
ATOM 1260 O O . GLY A 1 160 ? 6.801 26.422 1.058 1 88.44 160 GLY A O 1
ATOM 1261 N N . ALA A 1 161 ? 6.43 24.844 -0.414 1 93.12 161 ALA A N 1
ATOM 1262 C CA . ALA A 1 161 ? 5.469 24.188 0.461 1 93.12 161 ALA A CA 1
ATOM 1263 C C . ALA A 1 161 ? 6.141 23.703 1.745 1 93.12 161 ALA A C 1
ATOM 1265 O O . ALA A 1 161 ? 5.484 23.562 2.781 1 93.12 161 ALA A O 1
ATOM 1266 N N . ALA A 1 162 ? 7.395 23.453 1.673 1 95.25 162 ALA A N 1
ATOM 1267 C CA . ALA A 1 162 ? 8.242 23.188 2.836 1 95.25 162 ALA A CA 1
ATOM 1268 C C . ALA A 1 162 ? 9.508 24.047 2.797 1 95.25 162 ALA A C 1
ATOM 1270 O O . ALA A 1 162 ? 10.188 24.109 1.771 1 95.25 162 ALA A O 1
ATOM 1271 N N . GLN A 1 163 ? 9.742 24.734 3.949 1 95.75 163 GLN A N 1
ATOM 1272 C CA . GLN A 1 163 ? 10.898 25.625 3.943 1 95.75 163 GLN A CA 1
ATOM 1273 C C . GLN A 1 163 ? 11.484 25.781 5.344 1 95.75 163 GLN A C 1
ATOM 1275 O O . GLN A 1 163 ? 10.82 25.484 6.336 1 95.75 163 GLN A O 1
ATOM 1280 N N . ILE A 1 164 ? 12.766 26.203 5.355 1 96.12 164 ILE A N 1
ATOM 1281 C CA . ILE A 1 164 ? 13.398 26.672 6.582 1 96.12 164 ILE A CA 1
ATOM 1282 C C . ILE A 1 164 ? 13.211 28.172 6.719 1 96.12 164 ILE A C 1
ATOM 1284 O O . ILE A 1 164 ? 13.461 28.938 5.773 1 96.12 164 ILE A O 1
ATOM 1288 N N . THR A 1 165 ? 12.711 28.594 7.867 1 96.75 165 THR A N 1
ATOM 1289 C CA . THR A 1 165 ? 12.453 30.016 8.055 1 96.75 165 THR A CA 1
ATOM 1290 C C . THR A 1 165 ? 13.094 30.516 9.352 1 96.75 165 THR A C 1
ATOM 1292 O O . THR A 1 165 ? 12.773 30.016 10.438 1 96.75 165 THR A O 1
ATOM 1295 N N . PRO A 1 166 ? 13.828 31.625 9.344 1 96.94 166 PRO A N 1
ATOM 1296 C CA . PRO A 1 166 ? 14.453 32.156 8.133 1 96.94 166 PRO A CA 1
ATOM 1297 C C . PRO A 1 166 ? 15.398 31.156 7.461 1 96.94 166 PRO A C 1
ATOM 1299 O O . PRO A 1 166 ? 15.758 30.156 8.062 1 96.94 166 PRO A O 1
ATOM 1302 N N . ALA A 1 167 ? 15.695 31.531 6.215 1 94.62 167 ALA A N 1
ATOM 1303 C CA . ALA A 1 167 ? 16.609 30.656 5.477 1 94.62 167 ALA A CA 1
ATOM 1304 C C . ALA A 1 167 ? 17.906 30.453 6.238 1 94.62 167 ALA A C 1
ATOM 1306 O O . ALA A 1 167 ? 18.406 31.391 6.879 1 94.62 167 ALA A O 1
ATOM 1307 N N . LEU A 1 168 ? 18.469 29.234 6.172 1 93.56 168 LEU A N 1
ATOM 1308 C CA . LEU A 1 168 ? 19.703 28.875 6.844 1 93.56 168 LEU A CA 1
ATOM 1309 C C . LEU A 1 168 ? 20.703 28.266 5.859 1 93.56 168 LEU A C 1
ATOM 1311 O O . LEU A 1 168 ? 21.031 27.078 5.945 1 93.56 168 LEU A O 1
ATOM 1315 N N . PRO A 1 169 ? 21.234 29.094 4.996 1 92.38 169 PRO A N 1
ATOM 1316 C CA . PRO A 1 169 ? 22.219 28.531 4.066 1 92.38 169 PRO A CA 1
ATOM 1317 C C . PRO A 1 169 ? 23.406 27.891 4.777 1 92.38 169 PRO A C 1
ATOM 1319 O O . PRO A 1 169 ? 23.844 28.375 5.824 1 92.38 169 PRO A O 1
ATOM 1322 N N . PRO A 1 170 ? 23.859 26.703 4.297 1 90.44 170 PRO A N 1
ATOM 1323 C CA . PRO A 1 170 ? 23.5 26.109 3.01 1 90.44 170 PRO A CA 1
ATOM 1324 C C . PRO A 1 170 ? 22.438 25.016 3.143 1 90.44 170 PRO A C 1
ATOM 1326 O O . PRO A 1 170 ? 22.344 24.141 2.291 1 90.44 170 PRO A O 1
ATOM 1329 N N . CYS A 1 171 ? 21.734 25 4.254 1 92.62 171 CYS A N 1
ATOM 1330 C CA . CYS A 1 171 ? 20.734 23.969 4.492 1 92.62 171 CYS A CA 1
ATOM 1331 C C . CYS A 1 171 ? 19.531 24.141 3.578 1 92.62 171 CYS A C 1
ATOM 1333 O O . CYS A 1 171 ? 19.047 25.25 3.393 1 92.62 171 CYS A O 1
ATOM 1335 N N . VAL A 1 172 ? 19.094 23.031 2.941 1 88.75 172 VAL A N 1
ATOM 1336 C CA . VAL A 1 172 ? 17.906 23.047 2.094 1 88.75 172 VAL A CA 1
ATOM 1337 C C . VAL A 1 172 ? 16.969 21.906 2.484 1 88.75 172 VAL A C 1
ATOM 1339 O O . VAL A 1 172 ? 17.422 20.891 3.004 1 88.75 172 VAL A O 1
ATOM 1342 N N . VAL A 1 173 ? 15.688 22.141 2.221 1 91.81 173 VAL A N 1
ATOM 1343 C CA . VAL A 1 173 ? 14.688 21.094 2.459 1 91.81 173 VAL A CA 1
ATOM 1344 C C . VAL A 1 173 ? 14.633 20.156 1.263 1 91.81 173 VAL A C 1
ATOM 1346 O O . VAL A 1 173 ? 14.727 20.578 0.113 1 91.81 173 VAL A O 1
ATOM 1349 N N . HIS A 1 174 ? 14.586 18.938 1.557 1 85.75 174 HIS A N 1
ATOM 1350 C CA . HIS A 1 174 ? 14.359 17.922 0.54 1 85.75 174 HIS A CA 1
ATOM 1351 C C . HIS A 1 174 ? 13.109 17.109 0.852 1 85.75 174 HIS A C 1
ATOM 1353 O O . HIS A 1 174 ? 12.875 16.719 2.004 1 85.75 174 HIS A O 1
ATOM 1359 N N . ILE A 1 175 ? 12.297 16.875 -0.183 1 86.94 175 ILE A N 1
ATOM 1360 C CA . ILE A 1 175 ? 11.039 16.156 -0.013 1 86.94 175 ILE A CA 1
ATOM 1361 C C . ILE A 1 175 ? 11.109 14.812 -0.739 1 86.94 175 ILE A C 1
ATOM 1363 O O . ILE A 1 175 ? 11.406 14.758 -1.934 1 86.94 175 ILE A O 1
ATOM 1367 N N . ARG A 1 176 ? 10.914 13.758 -0.032 1 80.69 176 ARG A N 1
ATOM 1368 C CA . ARG A 1 176 ? 10.789 12.438 -0.641 1 80.69 176 ARG A CA 1
ATOM 1369 C C . ARG A 1 176 ? 9.32 12.039 -0.79 1 80.69 176 ARG A C 1
ATOM 1371 O O . ARG A 1 176 ? 8.531 12.203 0.141 1 80.69 176 ARG A O 1
ATOM 1378 N N . PRO A 1 177 ? 9.047 11.609 -1.918 1 75.19 177 PRO A N 1
ATOM 1379 C CA . PRO A 1 177 ? 7.656 11.188 -2.115 1 75.19 177 PRO A CA 1
ATOM 1380 C C . PRO A 1 177 ? 7.285 9.977 -1.26 1 75.19 177 PRO A C 1
ATOM 1382 O O . PRO A 1 177 ? 8.164 9.297 -0.725 1 75.19 177 PRO A O 1
ATOM 1385 N N . PRO A 1 178 ? 6.012 10.016 -1.02 1 72.25 178 PRO A N 1
ATOM 1386 C CA . PRO A 1 178 ? 5.59 8.812 -0.288 1 72.25 178 PRO A CA 1
ATOM 1387 C C . PRO A 1 178 ? 6.078 7.523 -0.938 1 72.25 178 PRO A C 1
ATOM 1389 O O . PRO A 1 178 ? 6.297 7.48 -2.15 1 72.25 178 PRO A O 1
ATOM 1392 N N . MET A 1 179 ? 6.867 6.746 -0.173 1 56.12 179 MET A N 1
ATOM 1393 C CA . MET A 1 179 ? 7.387 5.48 -0.679 1 56.12 179 MET A CA 1
ATOM 1394 C C . MET A 1 179 ? 6.328 4.742 -1.491 1 56.12 179 MET A C 1
ATOM 1396 O O . MET A 1 179 ? 6.656 4.02 -2.434 1 56.12 179 MET A O 1
ATOM 1400 N N . GLY A 1 180 ? 5.324 5.426 -1.74 1 49.12 180 GLY A N 1
ATOM 1401 C CA . GLY A 1 180 ? 4.203 4.762 -2.385 1 49.12 180 GLY A CA 1
ATOM 1402 C C . GLY A 1 180 ? 3.693 3.562 -1.606 1 49.12 180 GLY A C 1
ATOM 1403 O O . GLY A 1 180 ? 4.336 3.115 -0.655 1 49.12 180 GLY A O 1
ATOM 1404 N N . LEU A 1 181 ? 2.555 3.361 -1.684 1 47.69 181 LEU A N 1
ATOM 1405 C CA . LEU A 1 181 ? 1.91 2.258 -0.979 1 47.69 181 LEU A CA 1
ATOM 1406 C C . LEU A 1 181 ? 2.707 0.968 -1.144 1 47.69 181 LEU A C 1
ATOM 1408 O O . LEU A 1 181 ? 2.885 0.216 -0.183 1 47.69 181 LEU A O 1
ATOM 1412 N N . ARG A 1 182 ? 3.307 0.837 -2.299 1 47.06 182 ARG A N 1
ATOM 1413 C CA . ARG A 1 182 ? 3.996 -0.419 -2.576 1 47.06 182 ARG A CA 1
ATOM 1414 C C . ARG A 1 182 ? 5.215 -0.583 -1.678 1 47.06 182 ARG A C 1
ATOM 1416 O O . ARG A 1 182 ? 5.41 -1.638 -1.07 1 47.06 182 ARG A O 1
ATOM 1423 N N . GLU A 1 183 ? 5.984 0.514 -1.663 1 47.31 183 GLU A N 1
ATOM 1424 C CA . GLU A 1 183 ? 7.223 0.433 -0.896 1 47.31 183 GLU A CA 1
ATOM 1425 C C . GLU A 1 183 ? 6.941 0.415 0.604 1 47.31 183 GLU A C 1
ATOM 1427 O O . GLU A 1 183 ? 7.59 -0.321 1.353 1 47.31 183 GLU A O 1
ATOM 1432 N N . ALA A 1 184 ? 6.074 1.298 1.055 1 47 184 ALA A N 1
ATOM 1433 C CA . ALA A 1 184 ? 5.746 1.346 2.477 1 47 184 ALA A CA 1
ATOM 1434 C C . ALA A 1 184 ? 5.148 0.022 2.945 1 47 184 ALA A C 1
ATOM 1436 O O . ALA A 1 184 ? 5.43 -0.435 4.055 1 47 184 ALA A O 1
ATOM 1437 N N . MET A 1 185 ? 4.273 -0.497 2.219 1 45.78 185 MET A N 1
ATOM 1438 C CA . MET A 1 185 ? 3.693 -1.799 2.535 1 45.78 185 MET A CA 1
ATOM 1439 C C . MET A 1 185 ? 4.773 -2.873 2.598 1 45.78 185 MET A C 1
ATOM 1441 O O . MET A 1 185 ? 4.68 -3.805 3.4 1 45.78 185 MET A O 1
ATOM 1445 N N . ILE A 1 186 ? 5.781 -2.596 1.841 1 46.41 186 ILE A N 1
ATOM 1446 C CA . ILE A 1 186 ? 6.855 -3.584 1.802 1 46.41 186 ILE A CA 1
ATOM 1447 C C . ILE A 1 186 ? 7.492 -3.707 3.182 1 46.41 186 ILE A C 1
ATOM 1449 O O . ILE A 1 186 ? 7.738 -4.816 3.662 1 46.41 186 ILE A O 1
ATOM 1453 N N . ASP A 1 187 ? 7.855 -2.525 3.729 1 46.78 187 ASP A N 1
ATOM 1454 C CA . ASP A 1 187 ? 8.477 -2.602 5.047 1 46.78 187 ASP A CA 1
ATOM 1455 C C . ASP A 1 187 ? 7.547 -3.271 6.055 1 46.78 187 ASP A C 1
ATOM 1457 O O . ASP A 1 187 ? 7.977 -4.129 6.828 1 46.78 187 ASP A O 1
ATOM 1461 N N . ASP A 1 188 ? 6.379 -2.766 6.164 1 46.69 188 ASP A N 1
ATOM 1462 C CA . ASP A 1 188 ? 5.43 -3.363 7.098 1 46.69 188 ASP A CA 1
ATOM 1463 C C . ASP A 1 188 ? 5.078 -4.789 6.688 1 46.69 188 ASP A C 1
ATOM 1465 O O . ASP A 1 188 ? 4.887 -5.66 7.543 1 46.69 188 ASP A O 1
ATOM 1469 N N . ALA A 1 189 ? 5.02 -5.031 5.441 1 49.12 189 ALA A N 1
ATOM 1470 C CA . ALA A 1 189 ? 4.734 -6.348 4.875 1 49.12 189 ALA A CA 1
ATOM 1471 C C . ALA A 1 189 ? 5.801 -7.359 5.289 1 49.12 189 ALA A C 1
ATOM 1473 O O . ALA A 1 189 ? 5.48 -8.508 5.613 1 49.12 189 ALA A O 1
ATOM 1474 N N . VAL A 1 190 ? 6.984 -6.719 5.355 1 48.97 190 VAL A N 1
ATOM 1475 C CA . VAL A 1 190 ? 8.039 -7.621 5.816 1 48.97 190 VAL A CA 1
ATOM 1476 C C . VAL A 1 190 ? 7.738 -8.078 7.242 1 48.97 190 VAL A C 1
ATOM 1478 O O . VAL A 1 190 ? 7.848 -9.258 7.559 1 48.97 190 VAL A O 1
ATOM 1481 N N . ALA A 1 191 ? 7.414 -7.082 8.062 1 50.97 191 ALA A N 1
ATOM 1482 C CA . ALA A 1 191 ? 7.086 -7.453 9.438 1 50.97 191 ALA A CA 1
ATOM 1483 C C . ALA A 1 191 ? 5.852 -8.352 9.477 1 50.97 191 ALA A C 1
ATOM 1485 O O . ALA A 1 191 ? 5.82 -9.336 10.219 1 50.97 191 ALA A O 1
ATOM 1486 N N . LEU A 1 192 ? 4.867 -8 8.703 1 50.72 192 LEU A N 1
ATOM 1487 C CA . LEU A 1 192 ? 3.648 -8.805 8.68 1 50.72 192 LEU A CA 1
ATOM 1488 C C . LEU A 1 192 ? 3.904 -10.164 8.039 1 50.72 192 LEU A C 1
ATOM 1490 O O . LEU A 1 192 ? 3.352 -11.172 8.477 1 50.72 192 LEU A O 1
ATOM 1494 N N . ALA A 1 193 ? 4.766 -10.203 7.059 1 57.25 193 ALA A N 1
ATOM 1495 C CA . ALA A 1 193 ? 5.086 -11.461 6.391 1 57.25 193 ALA A CA 1
ATOM 1496 C C . ALA A 1 193 ? 5.656 -12.477 7.383 1 57.25 193 ALA A C 1
ATOM 1498 O O . ALA A 1 193 ? 5.379 -13.672 7.281 1 57.25 193 ALA A O 1
ATOM 1499 N N . GLU A 1 194 ? 6.367 -11.828 8.43 1 59.12 194 GLU A N 1
ATOM 1500 C CA . GLU A 1 194 ? 6.984 -12.727 9.398 1 59.12 194 GLU A CA 1
ATOM 1501 C C . GLU A 1 194 ? 5.938 -13.352 10.32 1 59.12 194 GLU A C 1
ATOM 1503 O O . GLU A 1 194 ? 6.176 -14.398 10.922 1 59.12 194 GLU A O 1
ATOM 1508 N N . THR A 1 195 ? 4.773 -12.789 10.32 1 65.88 195 THR A N 1
ATOM 1509 C CA . THR A 1 195 ? 3.803 -13.289 11.281 1 65.88 195 THR A CA 1
ATOM 1510 C C . THR A 1 195 ? 2.572 -13.844 10.57 1 65.88 195 THR A C 1
ATOM 1512 O O . THR A 1 195 ? 1.582 -14.195 11.219 1 65.88 195 THR A O 1
ATOM 1515 N N . ILE A 1 196 ? 2.705 -14.016 9.359 1 73.5 196 ILE A N 1
ATOM 1516 C CA . ILE A 1 196 ? 1.526 -14.438 8.609 1 73.5 196 ILE A CA 1
ATOM 1517 C C . ILE A 1 196 ? 1.312 -15.938 8.781 1 73.5 196 ILE A C 1
ATOM 1519 O O . ILE A 1 196 ? 2.273 -16.719 8.789 1 73.5 196 ILE A O 1
ATOM 1523 N N . GLU A 1 197 ? 0.062 -16.297 9.031 1 76.25 197 GLU A N 1
ATOM 1524 C CA . GLU A 1 197 ? -0.345 -17.688 9.195 1 76.25 197 GLU A CA 1
ATOM 1525 C C . GLU A 1 197 ? -1.221 -18.141 8.031 1 76.25 197 GLU A C 1
ATOM 1527 O O . GLU A 1 197 ? -1.862 -17.328 7.371 1 76.25 197 GLU A O 1
ATOM 1532 N N . PRO A 1 198 ? -1.24 -19.5 7.84 1 80.06 198 PRO A N 1
ATOM 1533 C CA . PRO A 1 198 ? -2.129 -20.016 6.801 1 80.06 198 PRO A CA 1
ATOM 1534 C C . PRO A 1 198 ? -3.57 -19.547 6.957 1 80.06 198 PRO A C 1
ATOM 1536 O O . PRO A 1 198 ? -4.074 -19.453 8.078 1 80.06 198 PRO A O 1
ATOM 1539 N N . GLY A 1 199 ? -4.191 -19.234 5.754 1 76.25 199 GLY A N 1
ATOM 1540 C CA . GLY A 1 199 ? -5.574 -18.781 5.773 1 76.25 199 GLY A CA 1
ATOM 1541 C C . GLY A 1 199 ? -5.703 -17.266 5.82 1 76.25 199 GLY A C 1
ATOM 1542 O O . GLY A 1 199 ? -6.773 -16.719 5.551 1 76.25 199 GLY A O 1
ATOM 1543 N N . GLN A 1 200 ? -4.676 -16.641 6.152 1 75.44 200 GLN A N 1
ATOM 1544 C CA . GLN A 1 200 ? -4.711 -15.18 6.199 1 75.44 200 GLN A CA 1
ATOM 1545 C C . GLN A 1 200 ? -4.355 -14.578 4.84 1 75.44 200 GLN A C 1
ATOM 1547 O O . GLN A 1 200 ? -3.529 -15.125 4.109 1 75.44 200 GLN A O 1
ATOM 1552 N N . GLU A 1 201 ? -5 -13.508 4.492 1 75.25 201 GLU A N 1
ATOM 1553 C CA . GLU A 1 201 ? -4.781 -12.859 3.201 1 75.25 201 GLU A CA 1
ATOM 1554 C C . GLU A 1 201 ? -3.426 -12.164 3.156 1 75.25 201 GLU A C 1
ATOM 1556 O O . GLU A 1 201 ? -2.785 -12.109 2.104 1 75.25 201 GLU A O 1
ATOM 1561 N N . GLY A 1 202 ? -3.121 -11.688 4.344 1 67.19 202 GLY A N 1
ATOM 1562 C CA . GLY A 1 202 ? -1.811 -11.078 4.484 1 67.19 202 GLY A CA 1
ATOM 1563 C C . GLY A 1 202 ? -1.615 -9.867 3.59 1 67.19 202 GLY A C 1
ATOM 1564 O O . GLY A 1 202 ? -2.588 -9.281 3.107 1 67.19 202 GLY A O 1
ATOM 1565 N N . LEU A 1 203 ? -0.372 -9.477 3.375 1 69.94 203 LEU A N 1
ATOM 1566 C CA . LEU A 1 203 ? 0.02 -8.305 2.604 1 69.94 203 LEU A CA 1
ATOM 1567 C C . LEU A 1 203 ? -0.146 -8.555 1.108 1 69.94 203 LEU A C 1
ATOM 1569 O O . LEU A 1 203 ? -0.22 -7.605 0.321 1 69.94 203 LEU A O 1
ATOM 1573 N N . GLY A 1 204 ? -0.078 -9.836 0.716 1 76.31 204 GLY A N 1
ATOM 1574 C CA . GLY A 1 204 ? -0.068 -10.18 -0.697 1 76.31 204 GLY A CA 1
ATOM 1575 C C . GLY A 1 204 ? -1.406 -9.961 -1.376 1 76.31 204 GLY A C 1
ATOM 1576 O O . GLY A 1 204 ? -1.459 -9.617 -2.561 1 76.31 204 GLY A O 1
ATOM 1577 N N . ALA A 1 205 ? -2.457 -10.086 -0.66 1 78.75 205 ALA A N 1
ATOM 1578 C CA . ALA A 1 205 ? -3.803 -10.125 -1.227 1 78.75 205 ALA A CA 1
ATOM 1579 C C . ALA A 1 205 ? -4.137 -8.82 -1.941 1 78.75 205 ALA A C 1
ATOM 1581 O O . ALA A 1 205 ? -4.641 -8.836 -3.066 1 78.75 205 ALA A O 1
ATOM 1582 N N . PRO A 1 206 ? -3.859 -7.68 -1.397 1 73.88 206 PRO A N 1
ATOM 1583 C CA . PRO A 1 206 ? -4.203 -6.438 -2.092 1 73.88 206 PRO A CA 1
ATOM 1584 C C . PRO A 1 206 ? -3.441 -6.266 -3.404 1 73.88 206 PRO A C 1
ATOM 1586 O O . PRO A 1 206 ? -3.84 -5.465 -4.254 1 73.88 206 PRO A O 1
ATOM 1589 N N . PHE A 1 207 ? -2.377 -6.992 -3.566 1 76.94 207 PHE A N 1
ATOM 1590 C CA . PHE A 1 207 ? -1.552 -6.832 -4.758 1 76.94 207 PHE A CA 1
ATOM 1591 C C . PHE A 1 207 ? -1.833 -7.941 -5.766 1 76.94 207 PHE A C 1
ATOM 1593 O O . PHE A 1 207 ? -1.146 -8.055 -6.781 1 76.94 207 PHE A O 1
ATOM 1600 N N . ALA A 1 208 ? -2.795 -8.734 -5.484 1 82.69 208 ALA A N 1
ATOM 1601 C CA . ALA A 1 208 ? -3.178 -9.805 -6.402 1 82.69 208 ALA A CA 1
ATOM 1602 C C . ALA A 1 208 ? -4.117 -9.281 -7.484 1 82.69 208 ALA A C 1
ATOM 1604 O O . ALA A 1 208 ? -4.984 -8.453 -7.219 1 82.69 208 ALA A O 1
ATOM 1605 N N . GLU A 1 209 ? -3.871 -9.727 -8.711 1 84.5 209 GLU A N 1
ATOM 1606 C CA . GLU A 1 209 ? -4.91 -9.578 -9.727 1 84.5 209 GLU A CA 1
ATOM 1607 C C . GLU A 1 209 ? -6.105 -10.477 -9.422 1 84.5 209 GLU A C 1
ATOM 1609 O O . GLU A 1 209 ? -5.941 -11.586 -8.898 1 84.5 209 GLU A O 1
ATOM 1614 N N . THR A 1 210 ? -7.297 -9.93 -9.688 1 87.31 210 THR A N 1
ATOM 1615 C CA . THR A 1 210 ? -8.516 -10.703 -9.469 1 87.31 210 THR A CA 1
ATOM 1616 C C . THR A 1 210 ? -9.086 -11.203 -10.789 1 87.31 210 THR A C 1
ATOM 1618 O O . THR A 1 210 ? -9.352 -10.414 -11.695 1 87.31 210 THR A O 1
ATOM 1621 N N . ILE A 1 211 ? -9.18 -12.531 -10.883 1 91.94 211 ILE A N 1
ATOM 1622 C CA . ILE A 1 211 ? -9.789 -13.164 -12.047 1 91.94 211 ILE A CA 1
ATOM 1623 C C . ILE A 1 211 ? -11.266 -13.43 -11.781 1 91.94 211 ILE A C 1
ATOM 1625 O O . ILE A 1 211 ? -11.617 -14.117 -10.812 1 91.94 211 ILE A O 1
ATOM 1629 N N . GLY A 1 212 ? -12.094 -12.836 -12.547 1 90 212 GLY A N 1
ATOM 1630 C CA . GLY A 1 212 ? -13.523 -13.102 -12.531 1 90 212 GLY A CA 1
ATOM 1631 C C . GLY A 1 212 ? -14.039 -13.664 -13.844 1 90 212 GLY A C 1
ATOM 1632 O O . GLY A 1 212 ? -13.281 -13.797 -14.805 1 90 212 GLY A O 1
ATOM 1633 N N . VAL A 1 213 ? -15.305 -14.141 -13.766 1 91.12 213 VAL A N 1
ATOM 1634 C CA . VAL A 1 213 ? -15.977 -14.656 -14.961 1 91.12 213 VAL A CA 1
ATOM 1635 C C . VAL A 1 213 ? -17.297 -13.914 -15.156 1 91.12 213 VAL A C 1
ATOM 1637 O O . VAL A 1 213 ? -18.016 -13.641 -14.195 1 91.12 213 VAL A O 1
ATOM 1640 N N . VAL A 1 214 ? -17.516 -13.484 -16.344 1 85.56 214 VAL A N 1
ATOM 1641 C CA . VAL A 1 214 ? -18.797 -12.875 -16.703 1 85.56 214 VAL A CA 1
ATOM 1642 C C . VAL A 1 214 ? -19.453 -13.688 -17.812 1 85.56 214 VAL A C 1
ATOM 1644 O O . VAL A 1 214 ? -18.812 -14.023 -18.812 1 85.56 214 VAL A O 1
ATOM 1647 N N . CYS A 1 215 ? -20.734 -14.102 -17.484 1 87.69 215 CYS A N 1
ATOM 1648 C CA . CYS A 1 215 ? -21.531 -14.805 -18.484 1 87.69 215 CYS A CA 1
ATOM 1649 C C . CYS A 1 215 ? -22.672 -13.938 -18.984 1 87.69 215 CYS A C 1
ATOM 1651 O O . CYS A 1 215 ? -23.562 -13.578 -18.203 1 87.69 215 CYS A O 1
ATOM 1653 N N . GLN A 1 216 ? -22.406 -13.242 -20.047 1 75.25 216 GLN A N 1
ATOM 1654 C CA . GLN A 1 216 ? -23.438 -12.383 -20.594 1 75.25 216 GLN A CA 1
ATOM 1655 C C . GLN A 1 216 ? -24.547 -13.195 -21.266 1 75.25 216 GLN A C 1
ATOM 1657 O O . GLN A 1 216 ? -24.281 -14.281 -21.797 1 75.25 216 GLN A O 1
ATOM 1662 N N . MET B 1 1 ? 56.906 -7.105 3.832 1 26.77 1 MET B N 1
ATOM 1663 C CA . MET B 1 1 ? 55.875 -7.023 4.879 1 26.77 1 MET B CA 1
ATOM 1664 C C . MET B 1 1 ? 54.719 -6.145 4.441 1 26.77 1 MET B C 1
ATOM 1666 O O . MET B 1 1 ? 53.75 -5.973 5.188 1 26.77 1 MET B O 1
ATOM 1670 N N . VAL B 1 2 ? 54.938 -5.254 3.396 1 34.81 2 VAL B N 1
ATOM 1671 C CA . VAL B 1 2 ? 54.125 -4.23 2.783 1 34.81 2 VAL B CA 1
ATOM 1672 C C . VAL B 1 2 ? 52.969 -4.887 2.01 1 34.81 2 VAL B C 1
ATOM 1674 O O . VAL B 1 2 ? 52 -4.227 1.648 1 34.81 2 VAL B O 1
ATOM 1677 N N . ARG B 1 3 ? 53.188 -6.055 1.431 1 36.69 3 ARG B N 1
ATOM 1678 C CA . ARG B 1 3 ? 52.281 -6.605 0.425 1 36.69 3 ARG B CA 1
ATOM 1679 C C . ARG B 1 3 ? 50.969 -7.051 1.056 1 36.69 3 ARG B C 1
ATOM 1681 O O . ARG B 1 3 ? 50.031 -7.395 0.348 1 36.69 3 ARG B O 1
ATOM 1688 N N . LEU B 1 4 ? 51 -7.383 2.363 1 38.72 4 LEU B N 1
ATOM 1689 C CA . LEU B 1 4 ? 49.875 -8.078 2.963 1 38.72 4 LEU B CA 1
ATOM 1690 C C . LEU B 1 4 ? 48.719 -7.117 3.244 1 38.72 4 LEU B C 1
ATOM 1692 O O . LEU B 1 4 ? 47.625 -7.547 3.57 1 38.72 4 LEU B O 1
ATOM 1696 N N . LEU B 1 5 ? 49.094 -5.809 3.449 1 39.72 5 LEU B N 1
ATOM 1697 C CA . LEU B 1 5 ? 48.094 -4.93 4.012 1 39.72 5 LEU B CA 1
ATOM 1698 C C . LEU B 1 5 ? 47.031 -4.582 2.967 1 39.72 5 LEU B C 1
ATOM 1700 O O . LEU B 1 5 ? 46 -3.994 3.295 1 39.72 5 LEU B O 1
ATOM 1704 N N . SER B 1 6 ? 47.344 -4.738 1.672 1 39.28 6 SER B N 1
ATOM 1705 C CA . SER B 1 6 ? 46.469 -4.223 0.636 1 39.28 6 SER B CA 1
ATOM 1706 C C . SER B 1 6 ? 45.188 -5.047 0.543 1 39.28 6 SER B C 1
ATOM 1708 O O . SER B 1 6 ? 44.219 -4.617 -0.075 1 39.28 6 SER B O 1
ATOM 1710 N N . VAL B 1 7 ? 45.312 -6.363 0.856 1 37.88 7 VAL B N 1
ATOM 1711 C CA . VAL B 1 7 ? 44.219 -7.25 0.476 1 37.88 7 VAL B CA 1
ATOM 1712 C C . VAL B 1 7 ? 43 -6.992 1.376 1 37.88 7 VAL B C 1
ATOM 1714 O O . VAL B 1 7 ? 41.875 -7.418 1.066 1 37.88 7 VAL B O 1
ATOM 1717 N N . VAL B 1 8 ? 43.312 -6.484 2.588 1 37.66 8 VAL B N 1
ATOM 1718 C CA . VAL B 1 8 ? 42.188 -6.512 3.551 1 37.66 8 VAL B CA 1
ATOM 1719 C C . VAL B 1 8 ? 41.125 -5.504 3.143 1 37.66 8 VAL B C 1
ATOM 1721 O O . VAL B 1 8 ? 40 -5.562 3.627 1 37.66 8 VAL B O 1
ATOM 1724 N N . LEU B 1 9 ? 41.625 -4.418 2.514 1 35.16 9 LEU B N 1
ATOM 1725 C CA . LEU B 1 9 ? 40.688 -3.307 2.398 1 35.16 9 LEU B CA 1
ATOM 1726 C C . LEU B 1 9 ? 39.531 -3.668 1.476 1 35.16 9 LEU B C 1
ATOM 1728 O O . LEU B 1 9 ? 38.5 -2.996 1.478 1 35.16 9 LEU B O 1
ATOM 1732 N N . PHE B 1 10 ? 39.812 -4.531 0.511 1 35.12 10 PHE B N 1
ATOM 1733 C CA . PHE B 1 10 ? 38.781 -4.637 -0.536 1 35.12 10 PHE B CA 1
ATOM 1734 C C . PHE B 1 10 ? 37.5 -5.18 0.026 1 35.12 10 PHE B C 1
ATOM 1736 O O . PHE B 1 10 ? 36.469 -5.152 -0.65 1 35.12 10 PHE B O 1
ATOM 1743 N N . LEU B 1 11 ? 37.594 -6.07 1.035 1 33.72 11 LEU B N 1
ATOM 1744 C CA . LEU B 1 11 ? 36.375 -6.891 1.23 1 33.72 11 LEU B CA 1
ATOM 1745 C C . LEU B 1 11 ? 35.25 -6.055 1.78 1 33.72 11 LEU B C 1
ATOM 1747 O O . LEU B 1 11 ? 34.156 -6.57 2.012 1 33.72 11 LEU B O 1
ATOM 1751 N N . ILE B 1 12 ? 35.562 -5.062 2.578 1 34.5 12 ILE B N 1
ATOM 1752 C CA . ILE B 1 12 ? 34.5 -4.594 3.443 1 34.5 12 ILE B CA 1
ATOM 1753 C C . ILE B 1 12 ? 33.406 -3.928 2.604 1 34.5 12 ILE B C 1
ATOM 1755 O O . ILE B 1 12 ? 32.406 -3.418 3.141 1 34.5 12 ILE B O 1
ATOM 1759 N N . LEU B 1 13 ? 33.812 -3.34 1.51 1 32.72 13 LEU B N 1
ATOM 1760 C CA . LEU B 1 13 ? 32.75 -2.547 0.886 1 32.72 13 LEU B CA 1
ATOM 1761 C C . LEU B 1 13 ? 31.562 -3.424 0.517 1 32.72 13 LEU B C 1
ATOM 1763 O O . LEU B 1 13 ? 31.297 -3.654 -0.666 1 32.72 13 LEU B O 1
ATOM 1767 N N . CYS B 1 14 ? 31.625 -4.684 0.886 1 33.69 14 CYS B N 1
ATOM 1768 C CA . CYS B 1 14 ? 30.391 -5.375 0.559 1 33.69 14 CYS B CA 1
ATOM 1769 C C . CYS B 1 14 ? 29.172 -4.523 0.926 1 33.69 14 CYS B C 1
ATOM 1771 O O . CYS B 1 14 ? 29 -4.168 2.092 1 33.69 14 CYS B O 1
ATOM 1773 N N . GLY B 1 15 ? 28.812 -3.678 -0.019 1 33.56 15 GLY B N 1
ATOM 1774 C CA . GLY B 1 15 ? 27.672 -2.787 -0.174 1 33.56 15 GLY B CA 1
ATOM 1775 C C . GLY B 1 15 ? 26.422 -3.285 0.535 1 33.56 15 GLY B C 1
ATOM 1776 O O . GLY B 1 15 ? 26.094 -4.465 0.448 1 33.56 15 GLY B O 1
ATOM 1777 N N . THR B 1 16 ? 26.25 -2.908 1.78 1 33.38 16 THR B N 1
ATOM 1778 C CA . THR B 1 16 ? 24.953 -3.014 2.449 1 33.38 16 THR B CA 1
ATOM 1779 C C . THR B 1 16 ? 23.812 -2.967 1.434 1 33.38 16 THR B C 1
ATOM 1781 O O . THR B 1 16 ? 23.641 -1.966 0.734 1 33.38 16 THR B O 1
ATOM 1784 N N . LEU B 1 17 ? 23.719 -4.016 0.576 1 33.03 17 LEU B N 1
ATOM 1785 C CA . LEU B 1 17 ? 22.469 -4.125 -0.16 1 33.03 17 LEU B CA 1
ATOM 1786 C C . LEU B 1 17 ? 21.312 -3.518 0.634 1 33.03 17 LEU B C 1
ATOM 1788 O O . LEU B 1 17 ? 21.109 -3.859 1.801 1 33.03 17 LEU B O 1
ATOM 1792 N N . PRO B 1 18 ? 21.188 -2.199 0.609 1 33.59 18 PRO B N 1
ATOM 1793 C CA . PRO B 1 18 ? 19.906 -1.768 1.186 1 33.59 18 PRO B CA 1
ATOM 1794 C C . PRO B 1 18 ? 18.891 -2.904 1.288 1 33.59 18 PRO B C 1
ATOM 1796 O O . PRO B 1 18 ? 18.953 -3.857 0.507 1 33.59 18 PRO B O 1
ATOM 1799 N N . ALA B 1 19 ? 18.547 -3.322 2.451 1 34.78 19 ALA B N 1
ATOM 1800 C CA . ALA B 1 19 ? 17.406 -4.188 2.729 1 34.78 19 ALA B CA 1
ATOM 1801 C C . ALA B 1 19 ? 16.359 -4.098 1.614 1 34.78 19 ALA B C 1
ATOM 1803 O O . ALA B 1 19 ? 15.797 -3.027 1.368 1 34.78 19 ALA B O 1
ATOM 1804 N N . ARG B 1 20 ? 16.422 -4.629 0.499 1 38.38 20 ARG B N 1
ATOM 1805 C CA . ARG B 1 20 ? 15.797 -5 -0.764 1 38.38 20 ARG B CA 1
ATOM 1806 C C . ARG B 1 20 ? 14.281 -4.824 -0.693 1 38.38 20 ARG B C 1
ATOM 1808 O O . ARG B 1 20 ? 13.688 -4.938 0.38 1 38.38 20 ARG B O 1
ATOM 1815 N N . ALA B 1 21 ? 13.539 -4.141 -1.766 1 44.16 21 ALA B N 1
ATOM 1816 C CA . ALA B 1 21 ? 12.289 -3.957 -2.492 1 44.16 21 ALA B CA 1
ATOM 1817 C C . ALA B 1 21 ? 11.422 -5.215 -2.42 1 44.16 21 ALA B C 1
ATOM 1819 O O . ALA B 1 21 ? 11.914 -6.324 -2.635 1 44.16 21 ALA B O 1
ATOM 1820 N N . HIS B 1 22 ? 10.773 -5.348 -1.366 1 50.81 22 HIS B N 1
ATOM 1821 C CA . HIS B 1 22 ? 9.758 -6.375 -1.577 1 50.81 22 HIS B CA 1
ATOM 1822 C C . HIS B 1 22 ? 9.188 -6.301 -2.988 1 50.81 22 HIS B C 1
ATOM 1824 O O . HIS B 1 22 ? 9.148 -5.23 -3.594 1 50.81 22 HIS B O 1
ATOM 1830 N N . PRO B 1 23 ? 8.531 -7.422 -3.719 1 63.09 23 PRO B N 1
ATOM 1831 C CA . PRO B 1 23 ? 8.695 -8.875 -3.633 1 63.09 23 PRO B CA 1
ATOM 1832 C C . PRO B 1 23 ? 10.102 -9.336 -4.004 1 63.09 23 PRO B C 1
ATOM 1834 O O . PRO B 1 23 ? 10.805 -8.648 -4.746 1 63.09 23 PRO B O 1
ATOM 1837 N N . HIS B 1 24 ? 10.625 -10.273 -3.477 1 76.56 24 HIS B N 1
ATOM 1838 C CA . HIS B 1 24 ? 11.945 -10.859 -3.723 1 76.56 24 HIS B CA 1
ATOM 1839 C C . HIS B 1 24 ? 11.922 -11.766 -4.949 1 76.56 24 HIS B C 1
ATOM 1841 O O . HIS B 1 24 ? 12.953 -11.953 -5.602 1 76.56 24 HIS B O 1
ATOM 1847 N N . VAL B 1 25 ? 10.867 -12.422 -5.219 1 87.5 25 VAL B N 1
ATOM 1848 C CA . VAL B 1 25 ? 10.688 -13.336 -6.336 1 87.5 25 VAL B CA 1
ATOM 1849 C C . VAL B 1 25 ? 9.492 -12.898 -7.18 1 87.5 25 VAL B C 1
ATOM 1851 O O . VAL B 1 25 ? 8.469 -12.469 -6.641 1 87.5 25 VAL B O 1
ATOM 1854 N N . SER B 1 26 ? 9.695 -12.945 -8.43 1 90.25 26 SER B N 1
ATOM 1855 C CA . SER B 1 26 ? 8.578 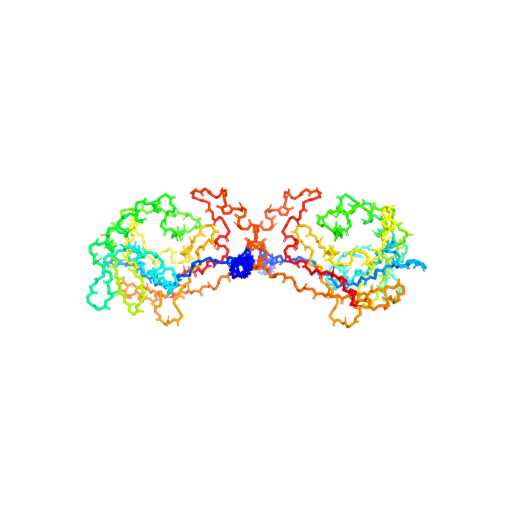-12.641 -9.312 1 90.25 26 SER B CA 1
ATOM 1856 C C . SER B 1 26 ? 8.156 -13.875 -10.117 1 90.25 26 SER B C 1
ATOM 1858 O O . SER B 1 26 ? 9.008 -14.633 -10.578 1 90.25 26 SER B O 1
ATOM 1860 N N . ILE B 1 27 ? 6.852 -14.062 -10.242 1 95.25 27 ILE B N 1
ATOM 1861 C CA . ILE B 1 27 ? 6.277 -15.148 -11.031 1 95.25 27 ILE B CA 1
ATOM 1862 C C . ILE B 1 27 ? 5.32 -14.57 -12.078 1 95.25 27 ILE B C 1
ATOM 1864 O O . ILE B 1 27 ? 4.441 -13.773 -11.75 1 95.25 27 ILE B O 1
ATOM 1868 N N . ASP B 1 28 ? 5.527 -14.969 -13.344 1 94.62 28 ASP B N 1
ATOM 1869 C CA . ASP B 1 28 ? 4.504 -14.812 -14.367 1 94.62 28 ASP B CA 1
ATOM 1870 C C . ASP B 1 28 ? 3.559 -16.016 -14.391 1 94.62 28 ASP B C 1
ATOM 1872 O O . ASP B 1 28 ? 3.986 -17.141 -14.633 1 94.62 28 ASP B O 1
ATOM 1876 N N . ALA B 1 29 ? 2.32 -15.742 -14.219 1 97.19 29 ALA B N 1
ATOM 1877 C CA . ALA B 1 29 ? 1.394 -16.859 -14.039 1 97.19 29 ALA B CA 1
ATOM 1878 C C . ALA B 1 29 ? 0.429 -16.969 -15.219 1 97.19 29 ALA B C 1
ATOM 1880 O O . ALA B 1 29 ? 0.172 -15.977 -15.914 1 97.19 29 ALA B O 1
ATOM 1881 N N . ARG B 1 30 ? -0.025 -18.203 -15.469 1 97.38 30 ARG B N 1
ATOM 1882 C CA . ARG B 1 30 ? -1.181 -18.5 -16.312 1 97.38 30 ARG B CA 1
ATOM 1883 C C . ARG B 1 30 ? -2.205 -19.328 -15.547 1 97.38 30 ARG B C 1
ATOM 1885 O O . ARG B 1 30 ? -1.84 -20.188 -14.734 1 97.38 30 ARG B O 1
ATOM 1892 N N . VAL B 1 31 ? -3.488 -19.031 -15.859 1 97.94 31 VAL B N 1
ATOM 1893 C CA . VAL B 1 31 ? -4.57 -19.734 -15.172 1 97.94 31 VAL B CA 1
ATOM 1894 C C . VAL B 1 31 ? -5.582 -20.25 -16.188 1 97.94 31 VAL B C 1
ATOM 1896 O O . VAL B 1 31 ? -5.977 -19.531 -17.109 1 97.94 31 VAL B O 1
ATOM 1899 N N . ALA B 1 32 ? -5.922 -21.5 -16.078 1 97.88 32 ALA B N 1
ATOM 1900 C CA . ALA B 1 32 ? -7.004 -22.094 -16.875 1 97.88 32 ALA B CA 1
ATOM 1901 C C . ALA B 1 32 ? -8.109 -22.641 -15.969 1 97.88 32 ALA B C 1
ATOM 1903 O O . ALA B 1 32 ? -7.863 -23.516 -15.141 1 97.88 32 ALA B O 1
ATOM 1904 N N . LEU B 1 33 ? -9.266 -22.078 -16.109 1 97.5 33 LEU B N 1
ATOM 1905 C CA . LEU B 1 33 ? -10.445 -22.625 -15.438 1 97.5 33 LEU B CA 1
ATOM 1906 C C . LEU B 1 33 ? -11.016 -23.812 -16.219 1 97.5 33 LEU B C 1
ATOM 1908 O O . LEU B 1 33 ? -11.578 -23.641 -17.297 1 97.5 33 LEU B O 1
ATOM 1912 N N . GLY B 1 34 ? -10.844 -25.016 -15.617 1 97.75 34 GLY B N 1
ATOM 1913 C CA . GLY B 1 34 ? -11.289 -26.234 -16.281 1 97.75 34 GLY B CA 1
ATOM 1914 C C . GLY B 1 34 ? -12.742 -26.562 -16 1 97.75 34 GLY B C 1
ATOM 1915 O O . GLY B 1 34 ? -13.125 -26.766 -14.852 1 97.75 34 GLY B O 1
ATOM 1916 N N . VAL B 1 35 ? -13.539 -26.656 -17.078 1 97.12 35 VAL B N 1
ATOM 1917 C CA . VAL B 1 35 ? -14.953 -27 -16.922 1 97.12 35 VAL B CA 1
ATOM 1918 C C . VAL B 1 35 ? -15.234 -28.359 -17.562 1 97.12 35 VAL B C 1
ATOM 1920 O O . VAL B 1 35 ? -14.578 -28.75 -18.516 1 97.12 35 VAL B O 1
ATOM 1923 N N . ASP B 1 36 ? -16.156 -29.047 -16.938 1 96.06 36 ASP B N 1
ATOM 1924 C CA . ASP B 1 36 ? -16.516 -30.359 -17.469 1 96.06 36 ASP B CA 1
ATOM 1925 C C . ASP B 1 36 ? -17.594 -30.25 -18.547 1 96.06 36 ASP B C 1
ATOM 1927 O O . ASP B 1 36 ? -17.906 -29.141 -19 1 96.06 36 ASP B O 1
ATOM 1931 N N . GLY B 1 37 ? -18.078 -31.391 -18.969 1 95.06 37 GLY B N 1
ATOM 1932 C CA . GLY B 1 37 ? -19.047 -31.438 -20.062 1 95.06 37 GLY B CA 1
ATOM 1933 C C . GLY B 1 37 ? -20.344 -30.734 -19.75 1 95.06 37 GLY B C 1
ATOM 1934 O O . GLY B 1 37 ? -21.094 -30.391 -20.672 1 95.06 37 GLY B O 1
ATOM 1935 N N . GLU B 1 38 ? -20.625 -30.469 -18.5 1 95.69 38 GLU B N 1
ATOM 1936 C CA . GLU B 1 38 ? -21.859 -29.812 -18.078 1 95.69 38 GLU B CA 1
ATOM 1937 C C . GLU B 1 38 ? -21.641 -28.344 -17.781 1 95.69 38 GLU B C 1
ATOM 1939 O O . GLU B 1 38 ? -22.547 -27.656 -17.312 1 95.69 38 GLU B O 1
ATOM 1944 N N . GLY B 1 39 ? -20.453 -27.859 -18 1 94.56 39 GLY B N 1
ATOM 1945 C CA . GLY B 1 39 ? -20.141 -26.453 -17.75 1 94.56 39 GLY B CA 1
ATOM 1946 C C . GLY B 1 39 ? -19.828 -26.156 -16.297 1 94.56 39 GLY B C 1
ATOM 1947 O O . GLY B 1 39 ? -19.891 -25 -15.875 1 94.56 39 GLY B O 1
ATOM 1948 N N . ARG B 1 40 ? -19.594 -27.266 -15.578 1 96.31 40 ARG B N 1
ATOM 1949 C CA . ARG B 1 40 ? -19.25 -27.078 -14.172 1 96.31 40 ARG B CA 1
ATOM 1950 C C . ARG B 1 40 ? -17.75 -26.891 -14 1 96.31 40 ARG B C 1
ATOM 1952 O O . ARG B 1 40 ? -16.953 -27.609 -14.594 1 96.31 40 ARG B O 1
ATOM 1959 N N . LEU B 1 41 ? -17.375 -25.797 -13.273 1 96.38 41 LEU B N 1
ATOM 1960 C CA . LEU B 1 41 ? -15.984 -25.594 -12.891 1 96.38 41 LEU B CA 1
ATOM 1961 C C . LEU B 1 41 ? -15.484 -26.75 -12.039 1 96.38 41 LEU B C 1
ATOM 1963 O O . LEU B 1 41 ? -16.016 -27.031 -10.969 1 96.38 41 LEU B O 1
ATOM 1967 N N . GLU B 1 42 ? -14.422 -27.422 -12.547 1 96.5 42 GLU B N 1
ATOM 1968 C CA . GLU B 1 42 ? -13.93 -28.625 -11.867 1 96.5 42 GLU B CA 1
ATOM 1969 C C . GLU B 1 42 ? -12.492 -28.438 -11.398 1 96.5 42 GLU B C 1
ATOM 1971 O O . GLU B 1 42 ? -12.094 -28.984 -10.367 1 96.5 42 GLU B O 1
ATOM 1976 N N . THR B 1 43 ? -11.727 -27.734 -12.164 1 97.5 43 THR B N 1
ATOM 1977 C CA . THR B 1 43 ? -10.312 -27.609 -11.859 1 97.5 43 THR B CA 1
ATOM 1978 C C . THR B 1 43 ? -9.82 -26.188 -12.141 1 97.5 43 THR B C 1
ATOM 1980 O O . THR B 1 43 ? -10.492 -25.422 -12.828 1 97.5 43 THR B O 1
ATOM 1983 N N . VAL B 1 44 ? -8.734 -25.828 -11.516 1 98.06 44 VAL B N 1
ATOM 1984 C CA . VAL B 1 44 ? -7.918 -24.672 -11.859 1 98.06 44 VAL B CA 1
ATOM 1985 C C . VAL B 1 44 ? -6.484 -25.109 -12.148 1 98.06 44 VAL B C 1
ATOM 1987 O O . VAL B 1 44 ? -5.801 -25.625 -11.266 1 98.06 44 VAL B O 1
ATOM 1990 N N . ALA B 1 45 ? -6.082 -24.938 -13.375 1 98.56 45 ALA B N 1
ATOM 1991 C CA . ALA B 1 45 ? -4.703 -25.234 -13.758 1 98.56 45 ALA B CA 1
ATOM 1992 C C . ALA B 1 45 ? -3.836 -23.984 -13.727 1 98.56 45 ALA B C 1
ATOM 1994 O O . ALA B 1 45 ? -4.223 -22.938 -14.266 1 98.56 45 ALA B O 1
ATOM 1995 N N . LEU B 1 46 ? -2.713 -24.125 -13.07 1 98.62 46 LEU B N 1
ATOM 1996 C CA . LEU B 1 46 ? -1.809 -23 -12.906 1 98.62 46 LEU B CA 1
ATOM 1997 C C . LEU B 1 46 ? -0.449 -23.297 -13.531 1 98.62 46 LEU B C 1
ATOM 1999 O O . LEU B 1 46 ? 0.062 -24.406 -13.414 1 98.62 46 LEU B O 1
ATOM 2003 N N . THR B 1 47 ? 0.095 -22.312 -14.227 1 98.56 47 THR B N 1
ATOM 2004 C CA . THR B 1 47 ? 1.491 -22.281 -14.648 1 98.56 47 THR B CA 1
ATOM 2005 C C . THR B 1 47 ? 2.234 -21.125 -13.984 1 98.56 47 THR B C 1
ATOM 2007 O O . THR B 1 47 ? 1.808 -19.984 -14.078 1 98.56 47 THR B O 1
ATOM 2010 N N . TRP B 1 48 ? 3.279 -21.453 -13.273 1 98.62 48 TRP B N 1
ATOM 2011 C CA . TRP B 1 48 ? 4.16 -20.453 -12.664 1 98.62 48 TRP B CA 1
ATOM 2012 C C . TRP B 1 48 ? 5.508 -20.406 -13.383 1 98.62 48 TRP B C 1
ATOM 2014 O O . TRP B 1 48 ? 6.227 -21.406 -13.43 1 98.62 48 TRP B O 1
ATOM 2024 N N . ILE B 1 49 ? 5.805 -19.281 -13.961 1 97.81 49 ILE B N 1
ATOM 2025 C CA . ILE B 1 49 ? 7.109 -19.047 -14.57 1 97.81 49 ILE B CA 1
ATOM 2026 C C . ILE B 1 49 ? 7.941 -18.125 -13.68 1 97.81 49 ILE B C 1
ATOM 2028 O O . ILE B 1 49 ? 7.68 -16.922 -13.594 1 97.81 49 ILE B O 1
ATOM 2032 N N . PHE B 1 50 ? 8.906 -18.719 -13.055 1 97.38 50 PHE B N 1
ATOM 2033 C CA . PHE B 1 50 ? 9.719 -17.969 -12.102 1 97.38 50 PHE B CA 1
ATOM 2034 C C . PHE B 1 50 ? 10.688 -17.047 -12.828 1 97.38 50 PHE B C 1
ATOM 2036 O O . PHE B 1 50 ? 11.109 -17.328 -13.945 1 97.38 50 PHE B O 1
ATOM 2043 N N . ASP B 1 51 ? 11.047 -15.969 -12.18 1 93.88 51 ASP B N 1
ATOM 2044 C CA . ASP B 1 51 ? 12.023 -15.062 -12.773 1 93.88 51 ASP B CA 1
ATOM 2045 C C . ASP B 1 51 ? 13.398 -15.727 -12.891 1 93.88 51 ASP B C 1
ATOM 2047 O O . ASP B 1 51 ? 13.617 -16.797 -12.328 1 93.88 51 ASP B O 1
ATOM 2051 N N . GLU B 1 52 ? 14.25 -15.062 -13.625 1 93.56 52 GLU B N 1
ATOM 2052 C CA . GLU B 1 52 ? 15.539 -15.648 -13.961 1 93.56 52 GLU B CA 1
ATOM 2053 C C . GLU B 1 52 ? 16.422 -15.797 -12.727 1 93.56 52 GLU B C 1
ATOM 2055 O O . GLU B 1 52 ? 17.125 -16.797 -12.578 1 93.56 52 GLU B O 1
ATOM 2060 N N . ILE B 1 53 ? 16.312 -14.797 -11.875 1 91.69 53 ILE B N 1
ATOM 2061 C CA . ILE B 1 53 ? 17.188 -14.781 -10.703 1 91.69 53 ILE B CA 1
ATOM 2062 C C . ILE B 1 53 ? 16.812 -15.938 -9.781 1 91.69 53 ILE B C 1
ATOM 2064 O O . ILE B 1 53 ? 17.688 -16.734 -9.391 1 91.69 53 ILE B O 1
ATOM 2068 N N . TYR B 1 54 ? 15.586 -16.047 -9.453 1 94.25 54 TYR B N 1
ATOM 2069 C CA . TYR B 1 54 ? 15.156 -17.141 -8.586 1 94.25 54 TYR B CA 1
ATOM 2070 C C . TYR B 1 54 ? 15.383 -18.5 -9.266 1 94.25 54 TYR B C 1
ATOM 2072 O O . TYR B 1 54 ? 15.758 -19.469 -8.609 1 94.25 54 TYR B O 1
ATOM 2080 N N . SER B 1 55 ? 15.07 -18.594 -10.547 1 95.69 55 SER B N 1
ATOM 2081 C CA . SER B 1 55 ? 15.297 -19.828 -11.281 1 95.69 55 SER B CA 1
ATOM 2082 C C . SER B 1 55 ? 16.734 -20.312 -11.117 1 95.69 55 SER B C 1
ATOM 2084 O O . SER B 1 55 ? 16.969 -21.469 -10.766 1 95.69 55 SER B O 1
ATOM 2086 N N . ALA B 1 56 ? 17.656 -19.469 -11.336 1 91.56 56 ALA B N 1
ATOM 2087 C CA . ALA B 1 56 ? 19.062 -19.828 -11.227 1 91.56 56 ALA B CA 1
ATOM 2088 C C . ALA B 1 56 ? 19.406 -20.25 -9.797 1 91.56 56 ALA B C 1
ATOM 2090 O O . ALA B 1 56 ? 20.094 -21.25 -9.586 1 91.56 56 ALA B O 1
ATOM 2091 N N . TYR B 1 57 ? 18.938 -19.531 -8.891 1 91.88 57 TYR B N 1
ATOM 2092 C CA . TYR B 1 57 ? 19.203 -19.797 -7.484 1 91.88 57 TYR B CA 1
ATOM 2093 C C . TYR B 1 57 ? 18.625 -21.156 -7.074 1 91.88 57 TYR B C 1
ATOM 2095 O O . TYR B 1 57 ? 19.266 -21.922 -6.352 1 91.88 57 TYR B O 1
ATOM 2103 N N . SER B 1 58 ? 17.453 -21.5 -7.504 1 94.25 58 SER B N 1
ATOM 2104 C CA . SER B 1 58 ? 16.703 -22.672 -7.07 1 94.25 58 SER B CA 1
ATOM 2105 C C . SER B 1 58 ? 17.391 -23.969 -7.496 1 94.25 58 SER B C 1
ATOM 2107 O O . SER B 1 58 ? 17.203 -25.016 -6.871 1 94.25 58 SER B O 1
ATOM 2109 N N . VAL B 1 59 ? 18.25 -23.891 -8.508 1 94.38 59 VAL B N 1
ATOM 2110 C CA . VAL B 1 59 ? 18.859 -25.125 -9 1 94.38 59 VAL B CA 1
ATOM 2111 C C . VAL B 1 59 ? 20.359 -25.109 -8.742 1 94.38 59 VAL B C 1
ATOM 2113 O O . VAL B 1 59 ? 21.109 -25.906 -9.32 1 94.38 59 VAL B O 1
ATOM 2116 N N . GLU B 1 60 ? 20.672 -24.188 -7.98 1 91.31 60 GLU B N 1
ATOM 2117 C CA . GLU B 1 60 ? 22.078 -24.172 -7.617 1 91.31 60 GLU B CA 1
ATOM 2118 C C . GLU B 1 60 ? 22.484 -25.484 -6.949 1 91.31 60 GLU B C 1
ATOM 2120 O O . GLU B 1 60 ? 21.797 -25.984 -6.059 1 91.31 60 GLU B O 1
ATOM 2125 N N . GLY B 1 61 ? 23.641 -26.062 -7.395 1 89.69 61 GLY B N 1
ATOM 2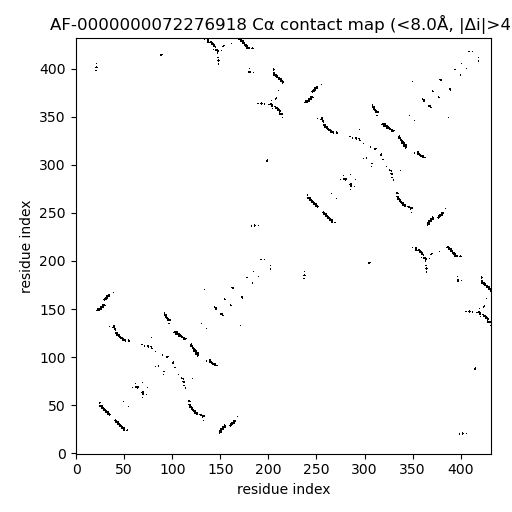126 C CA . GLY B 1 61 ? 24.141 -27.297 -6.793 1 89.69 61 GLY B CA 1
ATOM 2127 C C . GLY B 1 61 ? 23.609 -28.547 -7.465 1 89.69 61 GLY B C 1
ATOM 2128 O O . GLY B 1 61 ? 24.094 -29.656 -7.188 1 89.69 61 GLY B O 1
ATOM 2129 N N . TYR B 1 62 ? 22.594 -28.359 -8.211 1 92.25 62 TYR B N 1
ATOM 2130 C CA . TYR B 1 62 ? 22.078 -29.531 -8.914 1 92.25 62 TYR B CA 1
ATOM 2131 C C . TYR B 1 62 ? 22.938 -29.859 -10.133 1 92.25 62 TYR B C 1
ATOM 2133 O O . TYR B 1 62 ? 23.516 -28.953 -10.75 1 92.25 62 TYR B O 1
ATOM 2141 N N . LYS B 1 63 ? 22.984 -31.062 -10.398 1 90.56 63 LYS B N 1
ATOM 2142 C CA . LYS B 1 63 ? 23.656 -31.5 -11.625 1 90.56 63 LYS B CA 1
ATOM 2143 C C . LYS B 1 63 ? 22.953 -30.938 -12.859 1 90.56 63 LYS B C 1
ATOM 2145 O O . LYS B 1 63 ? 21.734 -30.797 -12.875 1 90.56 63 LYS B O 1
ATOM 2150 N N . ARG B 1 64 ? 23.812 -30.625 -13.875 1 89.62 64 ARG B N 1
ATOM 2151 C CA . ARG B 1 64 ? 23.297 -30.125 -15.148 1 89.62 64 ARG B CA 1
ATOM 2152 C C . ARG B 1 64 ? 23.797 -30.984 -16.312 1 89.62 64 ARG B C 1
ATOM 2154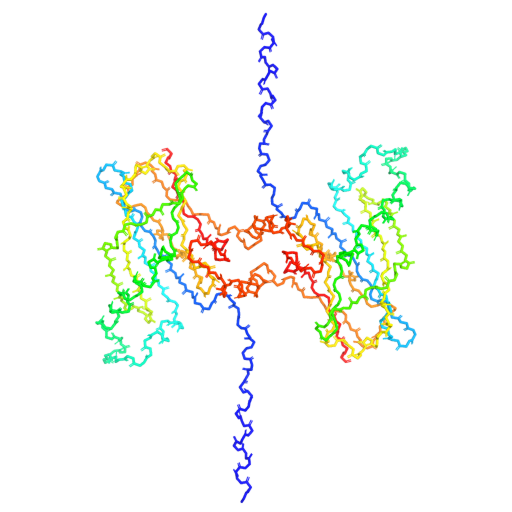 O O . ARG B 1 64 ? 24.844 -31.609 -16.219 1 89.62 64 ARG B O 1
ATOM 2161 N N . ASP B 1 65 ? 22.984 -30.984 -17.266 1 89.81 65 ASP B N 1
ATOM 2162 C CA . ASP B 1 65 ? 23.438 -31.688 -18.469 1 89.81 65 ASP B CA 1
ATOM 2163 C C . ASP B 1 65 ? 24.406 -30.828 -19.281 1 89.81 65 ASP B C 1
ATOM 2165 O O . ASP B 1 65 ? 24.797 -29.75 -18.828 1 89.81 65 ASP B O 1
ATOM 2169 N N . LYS B 1 66 ? 24.766 -31.406 -20.422 1 88.12 66 LYS B N 1
ATOM 2170 C CA . LYS B 1 66 ? 25.781 -30.75 -21.234 1 88.12 66 LYS B CA 1
ATOM 2171 C C . LYS B 1 66 ? 25.281 -29.391 -21.719 1 88.12 66 LYS B C 1
ATOM 2173 O O . LYS B 1 66 ? 26.094 -28.484 -22 1 88.12 66 LYS B O 1
ATOM 2178 N N . ALA B 1 67 ? 23.969 -29.234 -21.781 1 87.5 67 ALA B N 1
ATOM 2179 C CA . ALA B 1 67 ? 23.375 -27.984 -22.266 1 87.5 67 ALA B CA 1
ATOM 2180 C C . ALA B 1 67 ? 23.109 -27.016 -21.125 1 87.5 67 ALA B C 1
ATOM 2182 O O . ALA B 1 67 ? 22.609 -25.906 -21.344 1 87.5 67 ALA B O 1
ATOM 2183 N N . GLY B 1 68 ? 23.344 -27.438 -19.922 1 86.56 68 GLY B N 1
ATOM 2184 C CA . GLY B 1 68 ? 23.188 -26.578 -18.766 1 86.56 68 GLY B CA 1
ATOM 2185 C C . GLY B 1 68 ? 21.828 -26.719 -18.094 1 86.56 68 GLY B C 1
ATOM 2186 O O . GLY B 1 68 ? 21.5 -25.953 -17.188 1 86.56 68 GLY B O 1
ATOM 2187 N N . HIS B 1 69 ? 21.094 -27.609 -18.578 1 91.69 69 HIS B N 1
ATOM 2188 C CA . HIS B 1 69 ? 19.766 -27.812 -18 1 91.69 69 HIS B CA 1
ATOM 2189 C C . HIS B 1 69 ? 19.828 -28.688 -16.766 1 91.69 69 HIS B C 1
ATOM 2191 O O . HIS B 1 69 ? 20.516 -29.703 -16.75 1 91.69 69 HIS B O 1
ATOM 2197 N N . PRO B 1 70 ? 19.062 -28.297 -15.766 1 94.5 70 PRO B N 1
ATOM 2198 C CA . PRO B 1 70 ? 19.031 -29.141 -14.562 1 94.5 70 PRO B CA 1
ATOM 2199 C C . PRO B 1 70 ? 18.391 -30.5 -14.805 1 94.5 70 PRO B C 1
ATOM 2201 O O . PRO B 1 70 ? 17.609 -30.656 -15.742 1 94.5 70 PRO B O 1
ATOM 2204 N N . ASP B 1 71 ? 18.672 -31.438 -13.922 1 94.31 71 ASP B N 1
ATOM 2205 C CA . ASP B 1 71 ? 18.109 -32.781 -13.969 1 94.31 71 ASP B CA 1
ATOM 2206 C C . ASP B 1 71 ? 16.594 -32.75 -13.836 1 94.31 71 ASP B C 1
ATOM 2208 O O . ASP B 1 71 ? 16.062 -32.25 -12.836 1 94.31 71 ASP B O 1
ATOM 2212 N N . PRO B 1 72 ? 15.867 -33.344 -14.852 1 94.94 72 PRO B N 1
ATOM 2213 C CA . PRO B 1 72 ? 14.398 -33.312 -14.797 1 94.94 72 PRO B CA 1
ATOM 2214 C C . PRO B 1 72 ? 13.852 -34 -13.539 1 94.94 72 PRO B C 1
ATOM 2216 O O . PRO B 1 72 ? 12.82 -33.594 -13.008 1 94.94 72 PRO B O 1
ATOM 2219 N N . ALA B 1 73 ? 14.477 -35.031 -13.125 1 95.62 73 ALA B N 1
ATOM 2220 C CA . ALA B 1 73 ? 14.023 -35.719 -11.922 1 95.62 73 ALA B CA 1
ATOM 2221 C C . ALA B 1 73 ? 14.117 -34.812 -10.703 1 95.62 73 ALA B C 1
ATOM 2223 O O . ALA B 1 73 ? 13.258 -34.844 -9.82 1 95.62 73 ALA B O 1
ATOM 2224 N N . ALA B 1 74 ? 15.164 -34.031 -10.664 1 95.62 74 ALA B N 1
ATOM 2225 C CA . ALA B 1 74 ? 15.328 -33.062 -9.578 1 95.62 74 ALA B CA 1
ATOM 2226 C C . ALA B 1 74 ? 14.227 -32.031 -9.609 1 95.62 74 ALA B C 1
ATOM 2228 O O . ALA B 1 74 ? 13.672 -31.656 -8.562 1 95.62 74 ALA B O 1
ATOM 2229 N N . LEU B 1 75 ? 13.969 -31.547 -10.773 1 97.31 75 LEU B N 1
ATOM 2230 C CA . LEU B 1 75 ? 12.898 -30.562 -10.93 1 97.31 75 LEU B CA 1
ATOM 2231 C C . LEU B 1 75 ? 11.562 -31.141 -10.461 1 97.31 75 LEU B C 1
ATOM 2233 O O . LEU B 1 75 ? 10.805 -30.453 -9.758 1 97.31 75 LEU B O 1
ATOM 2237 N N . GLU B 1 76 ? 11.289 -32.312 -10.844 1 97.38 76 GLU B N 1
ATOM 2238 C CA . GLU B 1 76 ? 10.039 -32.969 -10.445 1 97.38 76 GLU B CA 1
ATOM 2239 C C . GLU B 1 76 ? 9.961 -33.094 -8.93 1 97.38 76 GLU B C 1
ATOM 2241 O O . GLU B 1 76 ? 8.891 -32.906 -8.336 1 97.38 76 GLU B O 1
ATOM 2246 N N . ALA B 1 77 ? 11.047 -33.5 -8.32 1 96.81 77 ALA B N 1
ATOM 2247 C CA . ALA B 1 77 ? 11.086 -33.594 -6.859 1 96.81 77 ALA B CA 1
ATOM 2248 C C . ALA B 1 77 ? 10.812 -32.25 -6.207 1 96.81 77 ALA B C 1
ATOM 2250 O O . ALA B 1 77 ? 10.172 -32.156 -5.156 1 96.81 77 ALA B O 1
ATOM 2251 N N . MET B 1 78 ? 11.297 -31.188 -6.824 1 97.19 78 MET B N 1
ATOM 2252 C CA . MET B 1 78 ? 11.109 -29.828 -6.297 1 97.19 78 MET B CA 1
ATOM 2253 C C . MET B 1 78 ? 9.633 -29.469 -6.277 1 97.19 78 MET B C 1
ATOM 2255 O O . MET B 1 78 ? 9.125 -28.953 -5.273 1 97.19 78 MET B O 1
ATOM 2259 N N . ILE B 1 79 ? 8.961 -29.703 -7.34 1 98.06 79 ILE B N 1
ATOM 2260 C CA . ILE B 1 79 ? 7.555 -29.312 -7.367 1 98.06 79 ILE B CA 1
ATOM 2261 C C . ILE B 1 79 ? 6.746 -30.25 -6.465 1 98.06 79 ILE B C 1
ATOM 2263 O O . ILE B 1 79 ? 5.781 -29.812 -5.828 1 98.06 79 ILE B O 1
ATOM 2267 N N . ALA B 1 80 ? 7.086 -31.516 -6.418 1 97.38 80 ALA B N 1
ATOM 2268 C CA . ALA B 1 80 ? 6.395 -32.406 -5.5 1 97.38 80 ALA B CA 1
ATOM 2269 C C . ALA B 1 80 ? 6.465 -31.891 -4.066 1 97.38 80 ALA B C 1
ATOM 2271 O O . ALA B 1 80 ? 5.457 -31.875 -3.354 1 97.38 80 ALA B O 1
ATOM 2272 N N . GLN B 1 81 ? 7.625 -31.484 -3.713 1 97 81 GLN B N 1
ATOM 2273 C CA . GLN B 1 81 ? 7.797 -30.922 -2.379 1 97 81 GLN B CA 1
ATOM 2274 C C . GLN B 1 81 ? 7.016 -29.625 -2.232 1 97 81 GLN B C 1
ATOM 2276 O O . GLN B 1 81 ? 6.426 -29.359 -1.182 1 97 81 GLN B O 1
ATOM 2281 N N . ALA B 1 82 ? 7.059 -28.781 -3.252 1 97.06 82 ALA B N 1
ATOM 2282 C CA . ALA B 1 82 ? 6.312 -27.531 -3.217 1 97.06 82 ALA B CA 1
ATOM 2283 C C . ALA B 1 82 ? 4.828 -27.781 -2.986 1 97.06 82 ALA B C 1
ATOM 2285 O O . ALA B 1 82 ? 4.172 -27.031 -2.254 1 97.06 82 ALA B O 1
ATOM 2286 N N . MET B 1 83 ? 4.223 -28.781 -3.643 1 97.12 83 MET B N 1
ATOM 2287 C CA . MET B 1 83 ? 2.809 -29.109 -3.473 1 97.12 83 MET B CA 1
ATOM 2288 C C . MET B 1 83 ? 2.502 -29.469 -2.023 1 97.12 83 MET B C 1
ATOM 2290 O O . MET B 1 83 ? 1.441 -29.125 -1.502 1 97.12 83 MET B O 1
ATOM 2294 N N . ILE B 1 84 ? 3.441 -30.141 -1.379 1 96 84 ILE B N 1
ATOM 2295 C CA . ILE B 1 84 ? 3.264 -30.5 0.023 1 96 84 ILE B CA 1
ATOM 2296 C C . ILE B 1 84 ? 3.34 -29.25 0.892 1 96 84 ILE B C 1
ATOM 2298 O O . ILE B 1 84 ? 2.473 -29.016 1.738 1 96 84 ILE B O 1
ATOM 2302 N N . ASP B 1 85 ? 4.312 -28.484 0.692 1 94.75 85 ASP B N 1
ATOM 2303 C CA . ASP B 1 85 ? 4.578 -27.312 1.514 1 94.75 85 ASP B CA 1
ATOM 2304 C C . ASP B 1 85 ? 3.455 -26.281 1.383 1 94.75 85 ASP B C 1
ATOM 2306 O O . ASP B 1 85 ? 3.146 -25.562 2.338 1 94.75 85 ASP B O 1
ATOM 2310 N N . LEU B 1 86 ? 2.836 -26.219 0.201 1 96.44 86 LEU B N 1
ATOM 2311 C CA . LEU B 1 86 ? 1.889 -25.141 -0.088 1 96.44 86 LEU B CA 1
ATOM 2312 C C . LEU B 1 86 ? 0.466 -25.562 0.258 1 96.44 86 LEU B C 1
ATOM 2314 O O . LEU B 1 86 ? -0.462 -24.766 0.194 1 96.44 86 LEU B O 1
ATOM 2318 N N . ARG B 1 87 ? 0.331 -26.766 0.633 1 94.81 87 ARG B N 1
ATOM 2319 C CA . ARG B 1 87 ? -1.003 -27.281 0.909 1 94.81 87 ARG B CA 1
ATOM 2320 C C . ARG B 1 87 ? -1.726 -26.422 1.941 1 94.81 87 ARG B C 1
ATOM 2322 O O . ARG B 1 87 ? -2.863 -26 1.72 1 94.81 87 ARG B O 1
ATOM 2329 N N . ASP B 1 88 ? -1.054 -26.047 2.99 1 91.56 88 ASP B N 1
ATOM 2330 C CA . ASP B 1 88 ? -1.684 -25.281 4.062 1 91.56 88 ASP B CA 1
ATOM 2331 C C . ASP B 1 88 ? -1.855 -23.812 3.664 1 91.56 88 ASP B C 1
ATOM 2333 O O . ASP B 1 88 ? -2.543 -23.062 4.352 1 91.56 88 ASP B O 1
ATOM 2337 N N . TRP B 1 89 ? -1.302 -23.484 2.602 1 92.38 89 TRP B N 1
ATOM 2338 C CA . TRP B 1 89 ? -1.371 -22.109 2.121 1 92.38 89 TRP B CA 1
ATOM 2339 C C . TRP B 1 89 ? -2.266 -22 0.89 1 92.38 89 TRP B C 1
ATOM 2341 O O . TRP B 1 89 ? -2.199 -21.031 0.146 1 92.38 89 TRP B O 1
ATOM 2351 N N . ASP B 1 90 ? -3.002 -23.078 0.652 1 94.38 90 ASP B N 1
ATOM 2352 C CA . ASP B 1 90 ? -3.934 -23.156 -0.469 1 94.38 90 ASP B CA 1
ATOM 2353 C C . ASP B 1 90 ? -3.219 -22.891 -1.794 1 94.38 90 ASP B C 1
ATOM 2355 O O . ASP B 1 90 ? -3.771 -22.234 -2.684 1 94.38 90 ASP B O 1
ATOM 2359 N N . TYR B 1 91 ? -1.951 -23.297 -1.812 1 97.12 91 TYR B N 1
ATOM 2360 C CA . TYR B 1 91 ? -1.142 -23.219 -3.021 1 97.12 91 TYR B CA 1
ATOM 2361 C C . TYR B 1 91 ? -1.063 -21.781 -3.541 1 97.12 91 TYR B C 1
ATOM 2363 O O . TYR B 1 91 ? -0.978 -21.562 -4.75 1 97.12 91 TYR B O 1
ATOM 2371 N N . PHE B 1 92 ? -1.312 -20.812 -2.678 1 96.06 92 PHE B N 1
ATOM 2372 C CA . PHE B 1 92 ? -1.323 -19.391 -2.967 1 96.06 92 PHE B CA 1
ATOM 2373 C C . PHE B 1 92 ? -2.426 -19.047 -3.961 1 96.06 92 PHE B C 1
ATOM 2375 O O . PHE B 1 92 ? -2.275 -18.125 -4.773 1 96.06 92 PHE B O 1
ATOM 2382 N N . THR B 1 93 ? -3.473 -19.797 -3.955 1 96.88 93 THR B N 1
ATOM 2383 C CA . THR B 1 93 ? -4.602 -19.625 -4.859 1 96.88 93 THR B CA 1
ATOM 2384 C C . THR B 1 93 ? -5.914 -19.547 -4.082 1 96.88 93 THR B C 1
ATOM 2386 O O . THR B 1 93 ? -6.344 -20.547 -3.492 1 96.88 93 THR B O 1
ATOM 2389 N N . GLU B 1 94 ? -6.48 -18.344 -4.062 1 94.88 94 GLU B N 1
ATOM 2390 C CA . GLU B 1 94 ? -7.746 -18.125 -3.369 1 94.88 94 GLU B CA 1
ATOM 2391 C C . GLU B 1 94 ? -8.914 -18.109 -4.348 1 94.88 94 GLU B C 1
ATOM 2393 O O . GLU B 1 94 ? -8.938 -17.297 -5.273 1 94.88 94 GLU B O 1
ATOM 2398 N N . LEU B 1 95 ? -9.836 -19.031 -4.145 1 94.44 95 LEU B N 1
ATOM 2399 C CA . LEU B 1 95 ? -11.094 -19.031 -4.879 1 94.44 95 LEU B CA 1
ATOM 2400 C C . LEU B 1 95 ? -12.266 -18.719 -3.949 1 94.44 95 LEU B C 1
ATOM 2402 O O . LEU B 1 95 ? -12.438 -19.375 -2.922 1 94.44 95 LEU B O 1
ATOM 2406 N N . LYS B 1 96 ? -12.953 -17.672 -4.297 1 89.44 96 LYS B N 1
ATOM 2407 C CA . LYS B 1 96 ? -14.18 -17.359 -3.576 1 89.44 96 LYS B CA 1
ATOM 2408 C C . LYS B 1 96 ? -15.391 -17.406 -4.504 1 89.44 96 LYS B C 1
ATOM 2410 O O . LYS B 1 96 ? -15.312 -17 -5.66 1 89.44 96 LYS B O 1
ATOM 2415 N N . ILE B 1 97 ? -16.422 -18 -3.988 1 87.56 97 ILE B N 1
ATOM 2416 C CA . ILE B 1 97 ? -17.75 -18.016 -4.621 1 87.56 97 ILE B CA 1
ATOM 2417 C C . ILE B 1 97 ? -18.797 -17.484 -3.643 1 87.56 97 ILE B C 1
ATOM 2419 O O . ILE B 1 97 ? -18.953 -18.031 -2.547 1 87.56 97 ILE B O 1
ATOM 2423 N N . GLY B 1 98 ? -19.406 -16.391 -4.074 1 78.19 98 GLY B N 1
ATOM 2424 C CA . GLY B 1 98 ? -20.344 -15.766 -3.148 1 78.19 98 GLY B CA 1
ATOM 2425 C C . GLY B 1 98 ? -19.672 -15.266 -1.881 1 78.19 98 GLY B C 1
ATOM 2426 O O . GLY B 1 98 ? -20.219 -15.43 -0.785 1 78.19 98 GLY B O 1
ATOM 2427 N N . GLY B 1 99 ? -18.453 -14.891 -2.041 1 80.25 99 GLY B N 1
ATOM 2428 C CA . GLY B 1 99 ? -17.719 -14.359 -0.909 1 80.25 99 GLY B CA 1
ATOM 2429 C C . GLY B 1 99 ? -17.156 -15.438 -0.002 1 80.25 99 GLY B C 1
ATOM 2430 O O . GLY B 1 99 ? -16.406 -15.141 0.934 1 80.25 99 GLY B O 1
ATOM 2431 N N . GLN B 1 100 ? -17.516 -16.656 -0.331 1 81.81 100 GLN B N 1
ATOM 2432 C CA . GLN B 1 100 ? -17.047 -17.766 0.498 1 81.81 100 GLN B CA 1
ATOM 2433 C C . GLN B 1 100 ? -15.82 -18.422 -0.119 1 81.81 100 GLN B C 1
ATOM 2435 O O . GLN B 1 100 ? -15.844 -18.812 -1.291 1 81.81 100 GLN B O 1
ATOM 2440 N N . ARG B 1 101 ? -14.812 -18.531 0.751 1 88.31 101 ARG B N 1
ATOM 2441 C CA . ARG B 1 101 ? -13.602 -19.203 0.302 1 88.31 101 ARG B CA 1
ATOM 2442 C C . ARG B 1 101 ? -13.859 -20.688 0.016 1 88.31 101 ARG B C 1
ATOM 2444 O O . ARG B 1 101 ? -14.492 -21.375 0.818 1 88.31 101 ARG B O 1
ATOM 2451 N N . GLN B 1 102 ? -13.445 -21.125 -1.105 1 89 102 GLN B N 1
ATOM 2452 C CA . GLN B 1 102 ? -13.539 -22.547 -1.474 1 89 102 GLN B CA 1
ATOM 2453 C C . GLN B 1 102 ? -12.305 -23.312 -1.021 1 89 102 GLN B C 1
ATOM 2455 O O . GLN B 1 102 ? -11.227 -22.734 -0.862 1 89 102 GLN B O 1
ATOM 2460 N N . THR B 1 103 ? -12.523 -24.562 -0.791 1 88.31 103 THR B N 1
ATOM 2461 C CA . THR B 1 103 ? -11.406 -25.438 -0.44 1 88.31 103 THR B CA 1
ATOM 2462 C C . THR B 1 103 ? -10.961 -26.266 -1.646 1 88.31 103 THR B C 1
ATOM 2464 O O . THR B 1 103 ? -11.773 -26.594 -2.508 1 88.31 103 THR B O 1
ATOM 2467 N N . TRP B 1 104 ? -9.688 -26.516 -1.637 1 93.31 104 TRP B N 1
ATOM 2468 C CA . TRP B 1 104 ? -9.148 -27.312 -2.729 1 93.31 104 TRP B CA 1
ATOM 2469 C C . TRP B 1 104 ? -9.164 -28.797 -2.373 1 93.31 104 TRP B C 1
ATOM 2471 O O . TRP B 1 104 ? -8.984 -29.172 -1.21 1 93.31 104 TRP B O 1
ATOM 2481 N N . GLY B 1 105 ? -9.5 -29.609 -3.377 1 89.94 105 GLY B N 1
ATOM 2482 C CA . GLY B 1 105 ? -9.297 -31.047 -3.256 1 89.94 105 GLY B CA 1
ATOM 2483 C C . GLY B 1 105 ? -7.859 -31.469 -3.486 1 89.94 105 GLY B C 1
ATOM 2484 O O . GLY B 1 105 ? -6.93 -30.797 -3.039 1 89.94 105 GLY B O 1
ATOM 2485 N N . GLU B 1 106 ? -7.676 -32.531 -4.145 1 89.06 106 GLU B N 1
ATOM 2486 C CA . GLU B 1 106 ? -6.352 -33.062 -4.441 1 89.06 106 GLU B CA 1
ATOM 2487 C C . GLU B 1 106 ? -5.699 -32.344 -5.605 1 89.06 106 GLU B C 1
ATOM 2489 O O . GLU B 1 106 ? -6.391 -31.812 -6.484 1 89.06 106 GLU B O 1
ATOM 2494 N N . VAL B 1 107 ? -4.402 -32.25 -5.52 1 95.56 107 VAL B N 1
ATOM 2495 C CA . VAL B 1 107 ? -3.664 -31.812 -6.707 1 95.56 107 VAL B CA 1
ATOM 2496 C C . VAL B 1 107 ? -3.73 -32.906 -7.773 1 95.56 107 VAL B C 1
ATOM 2498 O O . VAL B 1 107 ? -3.236 -34 -7.566 1 95.56 107 VAL B O 1
ATOM 2501 N N . ARG B 1 108 ? -4.316 -32.625 -8.906 1 95.19 108 ARG B N 1
ATOM 2502 C CA . ARG B 1 108 ? -4.562 -33.656 -9.93 1 95.19 108 ARG B CA 1
ATOM 2503 C C . ARG B 1 108 ? -3.299 -33.938 -10.734 1 95.19 108 ARG B C 1
ATOM 2505 O O . ARG B 1 108 ? -3.107 -35.031 -11.234 1 95.19 108 ARG B O 1
ATOM 2512 N N . ALA B 1 109 ? -2.539 -32.906 -10.953 1 97.19 109 ALA B N 1
ATOM 2513 C CA . ALA B 1 109 ? -1.327 -33.062 -11.758 1 97.19 109 ALA B CA 1
ATOM 2514 C C . ALA B 1 109 ? -0.313 -31.969 -11.406 1 97.19 109 ALA B C 1
ATOM 2516 O O . ALA B 1 109 ? -0.69 -30.859 -11.016 1 97.19 109 ALA B O 1
ATOM 2517 N N . HIS B 1 110 ? 0.937 -32.312 -11.469 1 98.19 110 HIS B N 1
ATOM 2518 C CA . HIS B 1 110 ? 2.006 -31.344 -11.375 1 98.19 110 HIS B CA 1
ATOM 2519 C C . HIS B 1 110 ? 3.199 -31.734 -12.242 1 98.19 110 HIS B C 1
ATOM 2521 O O . HIS B 1 110 ? 3.422 -32.938 -12.484 1 98.19 110 HIS B O 1
ATOM 2527 N N . GLU B 1 111 ? 3.879 -30.734 -12.711 1 98.38 111 GLU B N 1
ATOM 2528 C CA . GLU B 1 111 ? 5.09 -30.906 -13.516 1 98.38 111 GLU B CA 1
ATOM 2529 C C . GLU B 1 111 ? 6.008 -29.703 -13.383 1 98.38 111 GLU B C 1
ATOM 2531 O O . GLU B 1 111 ? 5.539 -28.578 -13.203 1 98.38 111 GLU B O 1
ATOM 2536 N N . ALA B 1 112 ? 7.254 -29.984 -13.359 1 98.19 112 ALA B N 1
ATOM 2537 C CA . ALA B 1 112 ? 8.242 -28.906 -13.43 1 98.19 112 ALA B CA 1
ATOM 2538 C C . ALA B 1 112 ? 9.102 -29.031 -14.688 1 98.19 112 ALA B C 1
ATOM 2540 O O . ALA B 1 112 ? 9.453 -30.141 -15.094 1 98.19 112 ALA B O 1
ATOM 2541 N N . LYS B 1 113 ? 9.414 -27.922 -15.273 1 97.5 113 LYS B N 1
ATOM 2542 C CA . LYS B 1 113 ? 10.25 -27.859 -16.469 1 97.5 113 LYS B CA 1
ATOM 2543 C C . LYS B 1 113 ? 11.25 -26.719 -16.391 1 97.5 113 LYS B C 1
ATOM 2545 O O . LYS B 1 113 ? 11.117 -25.828 -15.555 1 97.5 113 LYS B O 1
ATOM 2550 N N . TRP B 1 114 ? 12.25 -26.891 -17.188 1 96.62 114 TRP B N 1
ATOM 2551 C CA . TRP B 1 114 ? 13.227 -25.828 -17.438 1 96.62 114 TRP B CA 1
ATOM 2552 C C . TRP B 1 114 ? 13.148 -25.344 -18.875 1 96.62 114 TRP B C 1
ATOM 2554 O O . TRP B 1 114 ? 13.383 -26.125 -19.812 1 96.62 114 TRP B O 1
ATOM 2564 N N . GLU B 1 115 ? 12.742 -24.125 -19.047 1 95.31 115 GLU B N 1
ATOM 2565 C CA . GLU B 1 115 ? 12.609 -23.562 -20.406 1 95.31 115 GLU B CA 1
ATOM 2566 C C . GLU B 1 115 ? 13.141 -22.141 -20.469 1 95.31 115 GLU B C 1
ATOM 2568 O O . GLU B 1 115 ? 12.789 -21.297 -19.641 1 95.31 115 GLU B O 1
ATOM 2573 N N . ALA B 1 116 ? 14.039 -21.891 -21.453 1 93.75 116 ALA B N 1
ATOM 2574 C CA . ALA B 1 116 ? 14.578 -20.562 -21.719 1 93.75 116 ALA B CA 1
ATOM 2575 C C . ALA B 1 116 ? 15.219 -19.969 -20.453 1 93.75 116 ALA B C 1
ATOM 2577 O O . ALA B 1 116 ? 15 -18.812 -20.125 1 93.75 116 ALA B O 1
ATOM 2578 N N . GLY B 1 117 ? 15.82 -20.828 -19.688 1 93.69 117 GLY B N 1
ATOM 2579 C CA . GLY B 1 117 ? 16.594 -20.391 -18.531 1 93.69 117 GLY B CA 1
ATOM 2580 C C . GLY B 1 117 ? 15.734 -20.172 -17.297 1 93.69 117 GLY B C 1
ATOM 2581 O O . GLY B 1 117 ? 16.203 -19.594 -16.312 1 93.69 117 GLY B O 1
ATOM 2582 N N . ARG B 1 118 ? 14.508 -20.609 -17.422 1 96.62 118 ARG B N 1
ATOM 2583 C CA . ARG B 1 118 ? 13.617 -20.344 -16.297 1 96.62 118 ARG B CA 1
ATOM 2584 C C . ARG B 1 118 ? 12.969 -21.641 -15.789 1 96.62 118 ARG B C 1
ATOM 2586 O O . ARG B 1 118 ? 12.672 -22.531 -16.578 1 96.62 118 ARG B O 1
ATOM 2593 N N . LEU B 1 119 ? 12.758 -21.719 -14.461 1 97.75 119 LEU B N 1
ATOM 2594 C CA . LEU B 1 119 ? 11.984 -22.781 -13.82 1 97.75 119 LEU B CA 1
ATOM 2595 C C . LEU B 1 119 ? 10.492 -22.578 -14.023 1 97.75 119 LEU B C 1
ATOM 2597 O O . LEU B 1 119 ? 9.984 -21.469 -13.82 1 97.75 119 LEU B O 1
ATOM 2601 N N . ILE B 1 120 ? 9.812 -23.609 -14.508 1 98.62 120 ILE B N 1
ATOM 2602 C CA . ILE B 1 120 ? 8.367 -23.547 -14.742 1 98.62 120 ILE B CA 1
ATOM 2603 C C . ILE B 1 120 ? 7.676 -24.625 -13.922 1 98.62 120 ILE B C 1
ATOM 2605 O O . ILE B 1 120 ? 8.039 -25.812 -13.992 1 98.62 120 ILE B O 1
ATOM 2609 N N . TYR B 1 121 ? 6.742 -24.234 -13.117 1 98.62 121 TYR B N 1
ATOM 2610 C CA . TYR B 1 121 ? 5.852 -25.156 -12.422 1 98.62 121 TYR B CA 1
ATOM 2611 C C . TYR B 1 121 ? 4.469 -25.156 -13.062 1 98.62 121 TYR B C 1
ATOM 2613 O O . TYR B 1 121 ? 3.908 -24.094 -13.352 1 98.62 121 TYR B O 1
ATOM 2621 N N . ARG B 1 122 ? 3.943 -26.328 -13.328 1 98.69 122 ARG B N 1
ATOM 2622 C CA . ARG B 1 122 ? 2.549 -26.516 -13.719 1 98.69 122 ARG B CA 1
ATOM 2623 C C . ARG B 1 122 ? 1.836 -27.469 -12.758 1 98.69 122 ARG B C 1
ATOM 2625 O O . ARG B 1 122 ? 2.379 -28.5 -12.383 1 98.69 122 ARG B O 1
ATOM 2632 N N . PHE B 1 123 ? 0.699 -27.047 -12.359 1 98.62 123 PHE B N 1
ATOM 2633 C CA . PHE B 1 123 ? -0.072 -27.922 -11.492 1 98.62 123 PHE B CA 1
ATOM 2634 C C . PHE B 1 123 ? -1.563 -27.641 -11.609 1 98.62 123 PHE B C 1
ATOM 2636 O O . PHE B 1 123 ? -1.956 -26.562 -12.055 1 98.62 123 PHE B O 1
ATOM 2643 N N . THR B 1 124 ? -2.365 -28.625 -11.281 1 98.69 124 THR B N 1
ATOM 2644 C CA . THR B 1 124 ? -3.816 -28.531 -11.406 1 98.69 124 THR B CA 1
ATOM 2645 C C . THR B 1 124 ? -4.496 -28.828 -10.07 1 98.69 124 THR B C 1
ATOM 2647 O O . THR B 1 124 ? -4.262 -29.875 -9.469 1 98.69 124 THR B O 1
ATOM 2650 N N . LEU B 1 125 ? -5.273 -27.844 -9.656 1 97.81 125 LEU B N 1
ATOM 2651 C CA . LEU B 1 125 ? -6.043 -27.969 -8.43 1 97.81 125 LEU B CA 1
ATOM 2652 C C . LEU B 1 125 ? -7.488 -28.359 -8.727 1 97.81 125 LEU B C 1
ATOM 2654 O O . LEU B 1 125 ? -8.125 -27.766 -9.602 1 97.81 125 LEU B O 1
ATOM 2658 N N . ALA B 1 126 ? -7.945 -29.344 -8.016 1 96.75 126 ALA B N 1
ATOM 2659 C CA . ALA B 1 126 ? -9.344 -29.734 -8.156 1 96.75 126 ALA B CA 1
ATOM 2660 C C . ALA B 1 126 ? -10.211 -29.078 -7.078 1 96.75 126 ALA B C 1
ATOM 2662 O O . ALA B 1 126 ? -9.789 -28.953 -5.926 1 96.75 126 ALA B O 1
ATOM 2663 N N . LEU B 1 127 ? -11.375 -28.641 -7.555 1 94.38 127 LEU B N 1
ATOM 2664 C CA . LEU B 1 127 ? -12.352 -28.234 -6.547 1 94.38 127 LEU B CA 1
ATOM 2665 C C . LEU B 1 127 ? -12.867 -29.453 -5.777 1 94.38 127 LEU B C 1
ATOM 2667 O O . LEU B 1 127 ? -12.914 -30.562 -6.316 1 94.38 127 LEU B O 1
ATOM 2671 N N . ALA B 1 128 ? -13.211 -29.219 -4.508 1 88.69 128 ALA B N 1
ATOM 2672 C CA . ALA B 1 128 ? -13.805 -30.312 -3.73 1 88.69 128 ALA B CA 1
ATOM 2673 C C . ALA B 1 128 ? -15.094 -30.812 -4.371 1 88.69 128 ALA B C 1
ATOM 2675 O O . ALA B 1 128 ? -15.367 -32 -4.379 1 88.69 128 ALA B O 1
ATOM 2676 N N . ALA B 1 129 ? -15.844 -29.859 -4.867 1 89.06 129 ALA B N 1
ATOM 2677 C CA . ALA B 1 129 ? -17.078 -30.188 -5.59 1 89.06 129 ALA B CA 1
ATOM 2678 C C . ALA B 1 129 ? -17.25 -29.297 -6.812 1 89.06 129 ALA B C 1
ATOM 2680 O O . ALA B 1 129 ? -17.188 -28.062 -6.703 1 89.06 129 ALA B O 1
ATOM 2681 N N . PRO B 1 130 ? -17.469 -30.031 -7.961 1 91.5 130 PRO B N 1
ATOM 2682 C CA . PRO B 1 130 ? -17.734 -29.203 -9.141 1 91.5 130 PRO B CA 1
ATOM 2683 C C . PRO B 1 130 ? -18.922 -28.281 -8.961 1 91.5 130 PRO B C 1
ATOM 2685 O O . PRO B 1 130 ? -19.906 -28.641 -8.297 1 91.5 130 PRO B O 1
ATOM 2688 N N . THR B 1 131 ? -18.797 -27.062 -9.578 1 91.94 131 THR B N 1
ATOM 2689 C CA . THR B 1 131 ? -19.859 -26.062 -9.445 1 91.94 131 THR B CA 1
ATOM 2690 C C . THR B 1 131 ? -20.156 -25.406 -10.789 1 91.94 131 THR B C 1
ATOM 2692 O O . THR B 1 131 ? -19.234 -25.109 -11.562 1 91.94 131 THR B O 1
ATOM 2695 N N . SER B 1 132 ? -21.484 -25.203 -11 1 94.12 132 SER B N 1
ATOM 2696 C CA . SER B 1 132 ? -21.859 -24.562 -12.258 1 94.12 132 SER B CA 1
ATOM 2697 C C . SER B 1 132 ? -21.188 -23.203 -12.414 1 94.12 132 SER B C 1
ATOM 2699 O O . SER B 1 132 ? -21.438 -22.297 -11.625 1 94.12 132 SER B O 1
ATOM 2701 N N . LEU B 1 133 ? -20.359 -23.094 -13.477 1 93.38 133 LEU B N 1
ATOM 2702 C CA . LEU B 1 133 ? -19.656 -21.828 -13.68 1 93.38 133 LEU B CA 1
ATOM 2703 C C . LEU B 1 133 ? -20.625 -20.703 -13.992 1 93.38 133 LEU B C 1
ATOM 2705 O O . LEU B 1 133 ? -20.484 -19.594 -13.461 1 93.38 133 LEU B O 1
ATOM 2709 N N . ARG B 1 134 ? -21.578 -20.984 -14.781 1 92.25 134 ARG B N 1
ATOM 2710 C CA . ARG B 1 134 ? -22.578 -19.984 -15.148 1 92.25 134 ARG B CA 1
ATOM 2711 C C . ARG B 1 134 ? -23.297 -19.453 -13.914 1 92.25 134 ARG B C 1
ATOM 2713 O O . ARG B 1 134 ? -23.531 -18.25 -13.797 1 92.25 134 ARG B O 1
ATOM 2720 N N . ALA B 1 135 ? -23.594 -20.328 -13.008 1 91.62 135 ALA B N 1
ATOM 2721 C CA . ALA B 1 135 ? -24.359 -19.953 -11.82 1 91.62 135 ALA B CA 1
ATOM 2722 C C . ALA B 1 135 ? -23.531 -19.078 -10.883 1 91.62 135 ALA B C 1
ATOM 2724 O O . ALA B 1 135 ? -24.062 -18.156 -10.25 1 91.62 135 ALA B O 1
ATOM 2725 N N . VAL B 1 136 ? -22.281 -19.375 -10.844 1 89.94 136 VAL B N 1
ATOM 2726 C CA . VAL B 1 136 ? -21.5 -18.719 -9.805 1 89.94 136 VAL B CA 1
ATOM 2727 C C . VAL B 1 136 ? -20.688 -17.562 -10.414 1 89.94 136 VAL B C 1
ATOM 2729 O O . VAL B 1 136 ? -20.078 -16.781 -9.688 1 89.94 136 VAL B O 1
ATOM 2732 N N . ALA B 1 137 ? -20.734 -17.406 -11.703 1 89.38 137 ALA B N 1
ATOM 2733 C CA . ALA B 1 137 ? -19.906 -16.438 -12.43 1 89.38 137 ALA B CA 1
ATOM 2734 C C . ALA B 1 137 ? -20 -15.047 -11.812 1 89.38 137 ALA B C 1
ATOM 2736 O O . ALA B 1 137 ? -18.984 -14.391 -11.57 1 89.38 137 ALA B O 1
ATOM 2737 N N . PRO B 1 138 ? -21.125 -14.562 -11.375 1 82.44 138 PRO B N 1
ATOM 2738 C CA . PRO B 1 138 ? -21.234 -13.188 -10.883 1 82.44 138 PRO B CA 1
ATOM 2739 C C . PRO B 1 138 ? -20.469 -12.961 -9.586 1 82.44 138 PRO B C 1
ATOM 2741 O O . PRO B 1 138 ? -20.125 -11.82 -9.258 1 82.44 138 PRO B O 1
ATOM 2744 N N . THR B 1 139 ? -20.234 -14.047 -8.891 1 84.69 139 THR B N 1
ATOM 2745 C CA . THR B 1 139 ? -19.641 -13.859 -7.574 1 84.69 139 THR B CA 1
ATOM 2746 C C . THR B 1 139 ? -18.281 -14.555 -7.496 1 84.69 139 THR B C 1
ATOM 2748 O O . THR B 1 139 ? -17.672 -14.602 -6.434 1 84.69 139 THR B O 1
ATOM 2751 N N . LEU B 1 140 ? -17.844 -15.125 -8.633 1 91.75 140 LEU B N 1
ATOM 2752 C CA . LEU B 1 140 ? -16.578 -15.852 -8.656 1 91.75 140 LEU B CA 1
ATOM 2753 C C . LEU B 1 140 ? -15.391 -14.883 -8.617 1 91.75 140 LEU B C 1
ATOM 2755 O O . LEU B 1 140 ? -15.359 -13.906 -9.367 1 91.75 140 LEU B O 1
ATOM 2759 N N . SER B 1 141 ? -14.484 -15.125 -7.711 1 91 141 SER B N 1
ATOM 2760 C CA . SER B 1 141 ? -13.227 -14.375 -7.602 1 91 141 SER B CA 1
ATOM 2761 C C . SER B 1 141 ? -12.047 -15.312 -7.375 1 91 141 SER B C 1
ATOM 2763 O O . SER B 1 141 ? -12.047 -16.094 -6.426 1 91 141 SER B O 1
ATOM 2765 N N . LEU B 1 142 ? -11.141 -15.32 -8.273 1 95.88 142 LEU B N 1
ATOM 2766 C CA . LEU B 1 142 ? -9.914 -16.094 -8.148 1 95.88 142 LEU B CA 1
ATOM 2767 C C . LEU B 1 142 ? -8.695 -15.18 -8.07 1 95.88 142 LEU B C 1
ATOM 2769 O O . LEU B 1 142 ? -8.516 -14.305 -8.914 1 95.88 142 LEU B O 1
ATOM 2773 N N . ARG B 1 143 ? -7.855 -15.328 -7.004 1 92.88 143 ARG B N 1
ATOM 2774 C CA . ARG B 1 143 ? -6.621 -14.57 -6.824 1 92.88 143 ARG B CA 1
ATOM 2775 C C . ARG B 1 143 ? -5.441 -15.5 -6.551 1 92.88 143 ARG B C 1
ATOM 2777 O O . ARG B 1 143 ? -5.57 -16.469 -5.809 1 92.88 143 ARG B O 1
ATOM 2784 N N . VAL B 1 144 ? -4.344 -15.266 -7.211 1 96.25 144 VAL B N 1
ATOM 2785 C CA . VAL B 1 144 ? -3.1 -16 -6.996 1 96.25 144 VAL B CA 1
ATOM 2786 C C . VAL B 1 144 ? -2.057 -15.078 -6.367 1 96.25 144 VAL B C 1
ATOM 2788 O O . VAL B 1 144 ? -1.628 -14.102 -6.988 1 96.25 144 VAL B O 1
ATOM 2791 N N . TYR B 1 145 ? -1.727 -15.391 -5.074 1 91.44 145 TYR B N 1
ATOM 2792 C CA . TYR B 1 145 ? -0.803 -14.492 -4.395 1 91.44 145 TYR B CA 1
ATOM 2793 C C . TYR B 1 145 ? -0.155 -15.18 -3.197 1 91.44 145 TYR B C 1
ATOM 2795 O O . TYR B 1 145 ? -0.737 -16.094 -2.605 1 91.44 145 TYR B O 1
ATOM 2803 N N . ASP B 1 146 ? 1.06 -14.789 -2.908 1 89 146 ASP B N 1
ATOM 2804 C CA . ASP B 1 146 ? 1.745 -15.117 -1.661 1 89 146 ASP B CA 1
ATOM 2805 C C . ASP B 1 146 ? 1.317 -14.172 -0.538 1 89 146 ASP B C 1
ATOM 2807 O O . ASP B 1 146 ? 1.591 -12.969 -0.59 1 89 146 ASP B O 1
ATOM 2811 N N . PRO B 1 147 ? 0.686 -14.703 0.506 1 83.94 147 PRO B N 1
ATOM 2812 C CA . PRO B 1 147 ? 0.207 -13.828 1.581 1 83.94 147 PRO B CA 1
ATOM 2813 C C . PRO B 1 147 ? 1.319 -12.977 2.193 1 83.94 147 PRO B C 1
ATOM 2815 O O . PRO B 1 147 ? 1.068 -11.859 2.645 1 83.94 147 PRO B O 1
ATOM 2818 N N . SER B 1 148 ? 2.543 -13.422 2.107 1 75.12 148 SER B N 1
ATOM 2819 C CA . SER B 1 148 ? 3.654 -12.672 2.676 1 75.12 148 SER B CA 1
ATOM 2820 C C . SER B 1 148 ? 4.129 -11.578 1.72 1 75.12 148 SER B C 1
ATOM 2822 O O . SER B 1 148 ? 4.871 -10.68 2.117 1 75.12 148 SER B O 1
ATOM 2824 N N . TYR B 1 149 ? 3.795 -11.719 0.469 1 79.94 149 TYR B N 1
ATOM 2825 C CA . TYR B 1 149 ? 4.219 -10.875 -0.646 1 79.94 149 TYR B CA 1
ATOM 2826 C C . TYR B 1 149 ? 5.723 -10.992 -0.871 1 79.94 149 TYR B C 1
ATOM 2828 O O . TYR B 1 149 ? 6.34 -10.102 -1.454 1 79.94 149 TYR B O 1
ATOM 2836 N N . TYR B 1 150 ? 6.352 -11.969 -0.314 1 81.38 150 TYR B N 1
ATOM 2837 C CA . TYR B 1 150 ? 7.727 -12.281 -0.699 1 81.38 150 TYR B CA 1
ATOM 2838 C C . TYR B 1 150 ? 7.816 -12.594 -2.189 1 81.38 150 TYR B C 1
ATOM 2840 O O . TYR B 1 150 ? 8.805 -12.25 -2.84 1 81.38 150 TYR B O 1
ATOM 2848 N N . ILE B 1 151 ? 6.777 -13.242 -2.678 1 87.75 151 ILE B N 1
ATOM 2849 C CA . ILE B 1 151 ? 6.656 -13.57 -4.094 1 87.75 151 ILE B CA 1
ATOM 2850 C C . ILE B 1 151 ? 5.543 -12.742 -4.727 1 87.75 151 ILE B C 1
ATOM 2852 O O . ILE B 1 151 ? 4.387 -12.82 -4.309 1 87.75 151 ILE B O 1
ATOM 2856 N N . ALA B 1 152 ? 5.898 -11.945 -5.73 1 85.56 152 ALA B N 1
ATOM 2857 C CA . ALA B 1 152 ? 4.898 -11.266 -6.555 1 85.56 152 ALA B CA 1
ATOM 2858 C C . ALA B 1 152 ? 4.43 -12.164 -7.695 1 85.56 152 ALA B C 1
ATOM 2860 O O . ALA B 1 152 ? 5.23 -12.562 -8.547 1 85.56 152 ALA B O 1
ATOM 2861 N N . ILE B 1 153 ? 3.152 -12.5 -7.66 1 93 153 ILE B N 1
ATOM 2862 C CA . ILE B 1 153 ? 2.584 -13.336 -8.711 1 93 153 ILE B CA 1
ATOM 2863 C C . ILE B 1 153 ? 1.595 -12.523 -9.539 1 93 153 ILE B C 1
ATOM 2865 O O . ILE B 1 153 ? 0.556 -12.094 -9.039 1 93 153 ILE B O 1
ATOM 2869 N N . LEU B 1 154 ? 1.952 -12.336 -10.781 1 89.88 154 LEU B N 1
ATOM 2870 C CA . LEU B 1 154 ? 1.077 -11.625 -11.711 1 89.88 154 LEU B CA 1
ATOM 2871 C C . LEU B 1 154 ? 0.844 -12.445 -12.977 1 89.88 154 LEU B C 1
ATOM 2873 O O . LEU B 1 154 ? 1.709 -13.227 -13.383 1 89.88 154 LEU B O 1
ATOM 2877 N N . LEU B 1 155 ? -0.332 -12.25 -13.523 1 92.62 155 LEU B N 1
ATOM 2878 C CA . LEU B 1 155 ? -0.589 -12.906 -14.805 1 92.62 155 LEU B CA 1
ATOM 2879 C C . LEU B 1 155 ? 0.357 -12.391 -15.883 1 92.62 155 LEU B C 1
ATOM 2881 O O . LEU B 1 155 ? 0.679 -11.195 -15.914 1 92.62 155 LEU B O 1
ATOM 2885 N N . GLU B 1 156 ? 0.749 -13.32 -16.719 1 90.75 156 GLU B N 1
ATOM 2886 C CA . GLU B 1 156 ? 1.512 -12.898 -17.891 1 90.75 156 GLU B CA 1
ATOM 2887 C C . GLU B 1 156 ? 0.769 -11.812 -18.672 1 90.75 156 GLU B C 1
ATOM 2889 O O . GLU B 1 156 ? -0.454 -11.875 -18.812 1 90.75 156 GLU B O 1
ATOM 2894 N N . ASP B 1 157 ? 1.646 -10.953 -19.141 1 82.06 157 ASP B N 1
ATOM 2895 C CA . ASP B 1 157 ? 1.064 -9.883 -19.938 1 82.06 157 ASP B CA 1
ATOM 2896 C C . ASP B 1 157 ? 0.831 -10.336 -21.375 1 82.06 157 ASP B C 1
ATOM 2898 O O . ASP B 1 157 ? 1.457 -9.82 -22.297 1 82.06 157 ASP B O 1
ATOM 2902 N N . LYS B 1 158 ? 0.075 -11.234 -21.547 1 83.12 158 LYS B N 1
ATOM 2903 C CA . LYS B 1 158 ? -0.292 -11.773 -22.859 1 83.12 158 LYS B CA 1
ATOM 2904 C C . LYS B 1 158 ? -1.743 -12.242 -22.875 1 83.12 158 LYS B C 1
ATOM 2906 O O . LYS B 1 158 ? -2.268 -12.688 -21.844 1 83.12 158 LYS B O 1
ATOM 2911 N N . PRO B 1 159 ? -2.271 -12.117 -24.016 1 82.19 159 PRO B N 1
ATOM 2912 C CA . PRO B 1 159 ? -3.633 -12.648 -24.109 1 82.19 159 PRO B CA 1
ATOM 2913 C C . PRO B 1 159 ? -3.719 -14.125 -23.734 1 82.19 159 PRO B C 1
ATOM 2915 O O . PRO B 1 159 ? -2.807 -14.898 -24.031 1 82.19 159 PRO B O 1
ATOM 2918 N N . GLY B 1 160 ? -4.668 -14.445 -23.047 1 88.31 160 GLY B N 1
ATOM 2919 C CA . GLY B 1 160 ? -4.91 -15.844 -22.734 1 88.31 160 GLY B CA 1
ATOM 2920 C C . GLY B 1 160 ? -4.238 -16.281 -21.438 1 88.31 160 GLY B C 1
ATOM 2921 O O . GLY B 1 160 ? -4.219 -17.469 -21.125 1 88.31 160 GLY B O 1
ATOM 2922 N N . ALA B 1 161 ? -3.67 -15.383 -20.75 1 93.12 161 ALA B N 1
ATOM 2923 C CA . ALA B 1 161 ? -3.021 -15.719 -19.484 1 93.12 161 ALA B CA 1
ATOM 2924 C C . ALA B 1 161 ? -4.023 -16.297 -18.5 1 93.12 161 ALA B C 1
ATOM 2926 O O . ALA B 1 161 ? -3.654 -17.078 -17.609 1 93.12 161 ALA B O 1
ATOM 2927 N N . ALA B 1 162 ? -5.246 -15.938 -18.641 1 95.19 162 ALA B N 1
ATOM 2928 C CA . ALA B 1 162 ? -6.363 -16.547 -17.938 1 95.19 162 ALA B CA 1
ATOM 2929 C C . ALA B 1 162 ? -7.492 -16.922 -18.891 1 95.19 162 ALA B C 1
ATOM 2931 O O . ALA B 1 162 ? -7.898 -16.109 -19.719 1 95.19 162 ALA B O 1
ATOM 2932 N N . GLN B 1 163 ? -7.934 -18.203 -18.766 1 95.75 163 GLN B N 1
ATOM 2933 C CA . GLN B 1 163 ? -8.953 -18.641 -19.719 1 95.75 163 GLN B CA 1
ATOM 2934 C C . GLN B 1 163 ? -9.836 -19.719 -19.109 1 95.75 163 GLN B C 1
ATOM 2936 O O . GLN B 1 163 ? -9.461 -20.359 -18.125 1 95.75 163 GLN B O 1
ATOM 2941 N N . ILE B 1 164 ? -11.031 -19.859 -19.719 1 96.25 164 ILE B N 1
ATOM 2942 C CA . ILE B 1 164 ? -11.891 -21 -19.453 1 96.25 164 ILE B CA 1
ATOM 2943 C C . ILE B 1 164 ? -11.586 -22.109 -20.469 1 96.25 164 ILE B C 1
ATOM 2945 O O . ILE B 1 164 ? -11.531 -21.859 -21.672 1 96.25 164 ILE B O 1
ATOM 2949 N N . THR B 1 165 ? -11.336 -23.297 -19.969 1 96.81 165 THR B N 1
ATOM 2950 C CA . THR B 1 165 ? -10.984 -24.391 -20.859 1 96.81 165 THR B CA 1
ATOM 2951 C C . THR B 1 165 ? -11.859 -25.609 -20.609 1 96.81 165 THR B C 1
ATOM 2953 O O . THR B 1 165 ? -11.867 -26.141 -19.5 1 96.81 165 THR B O 1
ATOM 2956 N N . PRO B 1 166 ? -12.453 -26.25 -21.625 1 96.94 166 PRO B N 1
ATOM 2957 C CA . PRO B 1 166 ? -12.703 -25.594 -22.922 1 96.94 166 PRO B CA 1
ATOM 2958 C C . PRO B 1 166 ? -13.562 -24.344 -22.797 1 96.94 166 PRO B C 1
ATOM 2960 O O . PRO B 1 166 ? -14.164 -24.094 -21.75 1 96.94 166 PRO B O 1
ATOM 2963 N N . ALA B 1 167 ? -13.508 -23.594 -23.891 1 94.69 167 ALA B N 1
ATOM 2964 C CA . ALA B 1 167 ? -14.297 -22.375 -23.906 1 94.69 167 ALA B CA 1
ATOM 2965 C C . ALA B 1 167 ? -15.766 -22.656 -23.594 1 94.69 167 ALA B C 1
ATOM 2967 O O . ALA B 1 167 ? -16.312 -23.672 -24.031 1 94.69 167 ALA B O 1
ATOM 2968 N N . LEU B 1 168 ? -16.422 -21.75 -22.844 1 93.69 168 LEU B N 1
ATOM 2969 C CA . LEU B 1 168 ? -17.812 -21.875 -22.453 1 93.69 168 LEU B CA 1
ATOM 2970 C C . LEU B 1 168 ? -18.594 -20.625 -22.828 1 93.69 168 LEU B C 1
ATOM 2972 O O . LEU B 1 168 ? -19.062 -19.875 -21.953 1 93.69 168 LEU B O 1
ATOM 2976 N N . PRO B 1 169 ? -18.812 -20.422 -24.109 1 92.38 169 PRO B N 1
ATOM 2977 C CA . PRO B 1 169 ? -19.594 -19.25 -24.484 1 92.38 169 PRO B CA 1
ATOM 2978 C C . PRO B 1 169 ? -20.984 -19.234 -23.844 1 92.38 169 PRO B C 1
ATOM 2980 O O . PRO B 1 169 ? -21.609 -20.281 -23.672 1 92.38 169 PRO B O 1
ATOM 2983 N N . PRO B 1 170 ? -21.422 -18.062 -23.328 1 90.44 170 PRO B N 1
ATOM 2984 C CA . PRO B 1 170 ? -20.828 -16.734 -23.562 1 90.44 170 PRO B CA 1
ATOM 2985 C C . PRO B 1 170 ? -19.938 -16.266 -22.422 1 90.44 170 PRO B C 1
ATOM 2987 O O . PRO B 1 170 ? -19.719 -15.07 -22.25 1 90.44 170 PRO B O 1
ATOM 2990 N N . CYS B 1 171 ? -19.547 -17.188 -21.578 1 92.69 171 CYS B N 1
ATOM 2991 C CA . CYS B 1 171 ? -18.75 -16.812 -20.406 1 92.69 171 CYS B CA 1
ATOM 2992 C C . CYS B 1 171 ? -17.344 -16.375 -20.828 1 92.69 171 CYS B C 1
ATOM 2994 O O . CYS B 1 171 ? -16.719 -17.016 -21.672 1 92.69 171 CYS B O 1
ATOM 2996 N N . VAL B 1 172 ? -16.891 -15.227 -20.266 1 88.56 172 VAL B N 1
ATOM 2997 C CA . VAL B 1 172 ? -15.531 -14.742 -20.531 1 88.56 172 VAL B CA 1
ATOM 2998 C C . VAL B 1 172 ? -14.844 -14.406 -19.203 1 88.56 172 VAL B C 1
ATOM 3000 O O . VAL B 1 172 ? -15.5 -14.078 -18.219 1 88.56 172 VAL B O 1
ATOM 3003 N N . VAL B 1 173 ? -13.508 -14.508 -19.25 1 91.75 173 VAL B N 1
ATOM 3004 C CA . VAL B 1 173 ? -12.703 -14.133 -18.078 1 91.75 173 VAL B CA 1
ATOM 3005 C C . VAL B 1 173 ? -12.453 -12.633 -18.094 1 91.75 173 VAL B C 1
ATOM 3007 O O . VAL B 1 173 ? -12.227 -12.031 -19.141 1 91.75 173 VAL B O 1
ATOM 3010 N N . HIS B 1 174 ? -12.609 -12.078 -16.969 1 85.5 174 HIS B N 1
ATOM 3011 C CA . HIS B 1 174 ? -12.25 -10.68 -16.766 1 85.5 174 HIS B CA 1
ATOM 3012 C C . HIS B 1 174 ? -11.203 -10.539 -15.672 1 85.5 174 HIS B C 1
ATOM 3014 O O . HIS B 1 174 ? -11.305 -11.18 -14.625 1 85.5 174 HIS B O 1
ATOM 3020 N N . ILE B 1 175 ? -10.203 -9.695 -15.961 1 87.06 175 ILE B N 1
ATOM 3021 C CA . ILE B 1 175 ? -9.102 -9.516 -15.023 1 87.06 175 ILE B CA 1
ATOM 3022 C C . ILE B 1 175 ? -9.125 -8.094 -14.469 1 87.06 175 ILE B C 1
ATOM 3024 O O . ILE B 1 175 ? -9.133 -7.121 -15.227 1 87.06 175 ILE B O 1
ATOM 3028 N N . ARG B 1 176 ? -9.219 -7.973 -13.18 1 80.56 176 ARG B N 1
ATOM 3029 C CA . ARG B 1 176 ? -9.094 -6.676 -12.523 1 80.56 176 ARG B CA 1
ATOM 3030 C C . ARG B 1 176 ? -7.684 -6.48 -11.969 1 80.56 176 ARG B C 1
ATOM 3032 O O . ARG B 1 176 ? -7.129 -7.379 -11.336 1 80.56 176 ARG B O 1
ATOM 3039 N N . PRO B 1 177 ? -7.188 -5.387 -12.273 1 75.38 177 PRO B N 1
ATOM 3040 C CA . PRO B 1 177 ? -5.844 -5.125 -11.742 1 75.38 177 PRO B CA 1
ATOM 3041 C C . PRO B 1 177 ? -5.816 -5.035 -10.219 1 75.38 177 PRO B C 1
ATOM 3043 O O . PRO B 1 177 ? -6.867 -4.898 -9.586 1 75.38 177 PRO B O 1
ATOM 3046 N N . PRO B 1 178 ? -4.664 -5.383 -9.797 1 72.38 178 PRO B N 1
ATOM 3047 C CA . PRO B 1 178 ? -4.555 -5.211 -8.344 1 72.38 178 PRO B CA 1
ATOM 3048 C C . PRO B 1 178 ? -5.008 -3.83 -7.879 1 72.38 178 PRO B C 1
ATOM 3050 O O . PRO B 1 178 ? -4.934 -2.861 -8.641 1 72.38 178 PRO B O 1
ATOM 3053 N N . MET B 1 179 ? -6.023 -3.814 -7.012 1 56.28 179 MET B N 1
ATOM 3054 C CA . MET B 1 179 ? -6.535 -2.551 -6.488 1 56.28 179 MET B CA 1
ATOM 3055 C C . MET B 1 179 ? -5.395 -1.581 -6.195 1 56.28 179 MET B C 1
ATOM 3057 O O . MET B 1 179 ? -5.562 -0.366 -6.309 1 56.28 179 MET B O 1
ATOM 3061 N N . GLY B 1 180 ? -4.293 -1.942 -6.617 1 49.19 180 GLY B N 1
ATOM 3062 C CA . GLY B 1 180 ? -3.125 -1.158 -6.258 1 49.19 180 GLY B CA 1
ATOM 3063 C C . GLY B 1 180 ? -2.934 -1.024 -4.758 1 49.19 180 GLY B C 1
ATOM 3064 O O . GLY B 1 180 ? -3.818 -1.383 -3.979 1 49.19 180 GLY B O 1
ATOM 3065 N N . LEU B 1 181 ? -1.83 -0.93 -4.402 1 47.59 181 LEU B N 1
ATOM 3066 C CA . LEU B 1 181 ? -1.483 -0.83 -2.99 1 47.59 181 LEU B CA 1
ATOM 3067 C C . LEU B 1 181 ? -2.355 0.206 -2.287 1 47.59 181 LEU B C 1
ATOM 3069 O O . LEU B 1 181 ? -2.824 -0.025 -1.171 1 47.59 181 LEU B O 1
ATOM 3073 N N . ARG B 1 182 ? -2.648 1.246 -3.023 1 47.25 182 ARG B N 1
ATOM 3074 C CA . ARG B 1 182 ? -3.393 2.33 -2.391 1 47.25 182 ARG B CA 1
ATOM 3075 C C . ARG B 1 182 ? -4.801 1.882 -2.014 1 47.25 182 ARG B C 1
ATOM 3077 O O . ARG B 1 182 ? -5.246 2.1 -0.885 1 47.25 182 ARG B O 1
ATOM 3084 N N . GLU B 1 183 ? -5.438 1.275 -3.008 1 47.62 183 GLU B N 1
ATOM 3085 C CA . GLU B 1 183 ? -6.824 0.874 -2.779 1 47.62 183 GLU B CA 1
ATOM 3086 C C . GLU B 1 183 ? -6.906 -0.293 -1.799 1 47.62 183 GLU B C 1
ATOM 3088 O O . GLU B 1 183 ? -7.789 -0.33 -0.942 1 47.62 183 GLU B O 1
ATOM 3093 N N . ALA B 1 184 ? -6.066 -1.292 -1.996 1 47.47 184 ALA B N 1
ATOM 3094 C CA . ALA B 1 184 ? -6.066 -2.447 -1.102 1 47.47 184 ALA B CA 1
ATOM 3095 C C . ALA B 1 184 ? -5.75 -2.031 0.332 1 47.47 184 ALA B C 1
ATOM 3097 O O . ALA B 1 184 ? -6.324 -2.564 1.282 1 47.47 184 ALA B O 1
ATOM 3098 N N . MET B 1 185 ? -4.805 -1.224 0.466 1 45.78 185 MET B N 1
ATOM 3099 C CA . MET B 1 185 ? -4.465 -0.7 1.787 1 45.78 185 MET B CA 1
ATOM 3100 C C . MET B 1 185 ? -5.648 0.052 2.393 1 45.78 185 MET B C 1
ATOM 3102 O O . MET B 1 185 ? -5.848 0.027 3.607 1 45.78 185 MET B O 1
ATOM 3106 N N . ILE B 1 186 ? -6.414 0.555 1.483 1 46.56 186 ILE B N 1
ATOM 3107 C CA . ILE B 1 186 ? -7.555 1.331 1.958 1 46.56 186 ILE B CA 1
ATOM 3108 C C . ILE B 1 186 ? -8.508 0.425 2.732 1 46.56 186 ILE B C 1
ATOM 3110 O O . ILE B 1 186 ? -8.984 0.792 3.807 1 46.56 186 ILE B O 1
ATOM 3114 N N . ASP B 1 187 ? -8.852 -0.71 2.07 1 46.56 187 ASP B N 1
ATOM 3115 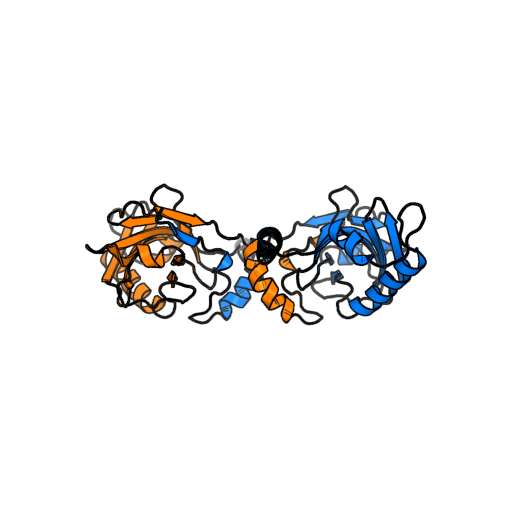C CA . ASP B 1 187 ? -9.773 -1.599 2.771 1 46.56 187 ASP B CA 1
ATOM 3116 C C . ASP B 1 187 ? -9.195 -2.043 4.113 1 46.56 187 ASP B C 1
ATOM 3118 O O . ASP B 1 187 ? -9.891 -2.035 5.129 1 46.56 187 ASP B O 1
ATOM 3122 N N . ASP B 1 188 ? -8.039 -2.588 4.078 1 46.47 188 ASP B N 1
ATOM 3123 C CA . ASP B 1 188 ? -7.418 -3.023 5.324 1 46.47 188 ASP B CA 1
ATOM 3124 C C . ASP B 1 188 ? -7.141 -1.837 6.242 1 46.47 188 ASP B C 1
ATOM 3126 O O . ASP B 1 188 ? -7.258 -1.951 7.465 1 46.47 188 ASP B O 1
ATOM 3130 N N . ALA B 1 189 ? -6.824 -0.736 5.688 1 49.09 189 ALA B N 1
ATOM 3131 C CA . ALA B 1 189 ? -6.566 0.506 6.41 1 49.09 189 ALA B CA 1
ATOM 3132 C C . ALA B 1 189 ? -7.805 0.962 7.176 1 49.09 189 ALA B C 1
ATOM 3134 O O . ALA B 1 189 ? -7.703 1.421 8.312 1 49.09 189 ALA B O 1
ATOM 3135 N N . VAL B 1 190 ? -8.891 0.634 6.445 1 48.81 190 VAL B N 1
ATOM 3136 C CA . VAL B 1 190 ? -10.117 0.981 7.156 1 48.81 190 VAL B CA 1
ATOM 3137 C C . VAL B 1 190 ? -10.219 0.16 8.445 1 48.81 190 VAL B C 1
ATOM 3139 O O . VAL B 1 190 ? -10.523 0.699 9.508 1 48.81 190 VAL B O 1
ATOM 3142 N N . ALA B 1 191 ? -9.992 -1.146 8.281 1 50.62 191 ALA B N 1
ATOM 3143 C CA . ALA B 1 191 ? -10.039 -1.982 9.477 1 50.62 191 ALA B CA 1
ATOM 3144 C C . ALA B 1 191 ? -8.961 -1.575 10.477 1 50.62 191 ALA B C 1
ATOM 3146 O O . ALA B 1 191 ? -9.219 -1.5 11.68 1 50.62 191 ALA B O 1
ATOM 3147 N N . LEU B 1 192 ? -7.801 -1.304 9.969 1 50.12 192 LEU B N 1
ATOM 3148 C CA . LEU B 1 192 ? -6.711 -0.902 10.844 1 50.12 192 LEU B CA 1
ATOM 3149 C C . LEU B 1 192 ? -6.957 0.49 11.414 1 50.12 192 LEU B C 1
ATOM 3151 O O . LEU B 1 192 ? -6.641 0.753 12.578 1 50.12 192 LEU B O 1
ATOM 3155 N N . ALA B 1 193 ? -7.562 1.358 10.641 1 57.03 193 ALA B N 1
ATOM 3156 C CA . ALA B 1 193 ? -7.859 2.709 11.109 1 57.03 193 ALA B CA 1
ATOM 3157 C C . ALA B 1 193 ? -8.758 2.678 12.344 1 57.03 193 ALA B C 1
ATOM 3159 O O . ALA B 1 193 ? -8.602 3.496 13.25 1 57.03 193 ALA B O 1
ATOM 3160 N N . GLU B 1 194 ? -9.609 1.534 12.344 1 59.16 194 GLU B N 1
ATOM 3161 C CA . GLU B 1 194 ? -10.539 1.456 13.469 1 59.16 194 GLU B CA 1
ATOM 3162 C C . GLU B 1 194 ? -9.82 1.059 14.758 1 59.16 194 GLU B C 1
ATOM 3164 O O . GLU B 1 194 ? -10.312 1.309 15.859 1 59.16 194 GLU B O 1
ATOM 3169 N N . THR B 1 195 ? -8.625 0.562 14.602 1 65.56 195 THR B N 1
ATOM 3170 C CA . THR B 1 195 ? -7.977 0.064 15.805 1 65.56 195 THR B CA 1
ATOM 3171 C C . THR B 1 195 ? -6.691 0.833 16.078 1 65.56 195 THR B C 1
ATOM 3173 O O . THR B 1 195 ? -5.926 0.47 16.984 1 65.56 195 THR B O 1
ATOM 3176 N N . ILE B 1 196 ? -6.547 1.873 15.453 1 73.25 196 ILE B N 1
ATOM 3177 C CA . ILE B 1 196 ? -5.285 2.592 15.594 1 73.25 196 ILE B CA 1
ATOM 3178 C C . ILE B 1 196 ? -5.297 3.414 16.875 1 73.25 196 ILE B C 1
ATOM 3180 O O . ILE B 1 196 ? -6.316 4.008 17.234 1 73.25 196 ILE B O 1
ATOM 3184 N N . GLU B 1 197 ? -4.215 3.33 17.609 1 76.06 197 GLU B N 1
ATOM 3185 C CA . GLU B 1 197 ? -4.023 4.07 18.844 1 76.06 197 GLU B CA 1
ATOM 3186 C C . GLU B 1 197 ? -2.965 5.156 18.688 1 76.06 197 GLU B C 1
ATOM 3188 O O . GLU B 1 197 ? -2.096 5.059 17.812 1 76.06 197 GLU B O 1
ATOM 3193 N N . PRO B 1 198 ? -3.061 6.16 19.594 1 80.25 198 PRO B N 1
ATOM 3194 C CA . PRO B 1 198 ? -2.025 7.195 19.562 1 80.25 198 PRO B CA 1
ATOM 3195 C C . PRO B 1 198 ? -0.613 6.621 19.641 1 80.25 198 PRO B C 1
ATOM 3197 O O . PRO B 1 198 ? -0.375 5.664 20.391 1 80.25 198 PRO B O 1
ATOM 3200 N N . GLY B 1 199 ? 0.296 7.262 18.797 1 76.31 199 GLY B N 1
ATOM 3201 C CA . GLY B 1 199 ? 1.679 6.812 18.797 1 76.31 199 GLY B CA 1
ATOM 3202 C C . GLY B 1 199 ? 1.971 5.789 17.719 1 76.31 199 GLY B C 1
ATOM 3203 O O . GLY B 1 199 ? 3.133 5.535 17.391 1 76.31 199 GLY B O 1
ATOM 3204 N N . GLN B 1 200 ? 0.982 5.23 17.219 1 75.62 200 GLN B N 1
ATOM 3205 C CA . GLN B 1 200 ? 1.176 4.254 16.156 1 75.62 200 GLN B CA 1
ATOM 3206 C C . GLN B 1 200 ? 1.22 4.93 14.781 1 75.62 200 GLN B C 1
ATOM 3208 O O . GLN B 1 200 ? 0.528 5.922 14.555 1 75.62 200 GLN B O 1
ATOM 3213 N N . GLU B 1 201 ? 2.057 4.422 13.922 1 75.62 201 GLU B N 1
ATOM 3214 C CA . GLU B 1 201 ? 2.221 5.004 12.594 1 75.62 201 GLU B CA 1
ATOM 3215 C C . GLU B 1 201 ? 1.004 4.727 11.719 1 75.62 201 GLU B C 1
ATOM 3217 O O . GLU B 1 201 ? 0.637 5.555 10.875 1 75.62 201 GLU B O 1
ATOM 3222 N N . GLY B 1 202 ? 0.474 3.562 12.008 1 67.12 202 GLY B N 1
ATOM 3223 C CA . GLY B 1 202 ? -0.751 3.195 11.32 1 67.12 202 GLY B CA 1
ATOM 3224 C C . GLY B 1 202 ? -0.584 3.111 9.812 1 67.12 202 GLY B C 1
ATOM 3225 O O . GLY B 1 202 ? 0.536 2.99 9.312 1 67.12 202 GLY B O 1
ATOM 3226 N N . LEU B 1 203 ? -1.682 3.158 9.086 1 70.25 203 LEU B N 1
ATOM 3227 C CA . LEU B 1 203 ? -1.738 3.023 7.633 1 70.25 203 LEU B CA 1
ATOM 3228 C C . LEU B 1 203 ? -1.265 4.301 6.949 1 70.25 203 LEU B C 1
ATOM 3230 O O . LEU B 1 203 ? -0.903 4.281 5.77 1 70.25 203 LEU B O 1
ATOM 3234 N N . GLY B 1 204 ? -1.39 5.43 7.664 1 76.56 204 GLY B N 1
ATOM 3235 C CA . GLY B 1 204 ? -1.109 6.723 7.062 1 76.56 204 GLY B CA 1
ATOM 3236 C C . GLY B 1 204 ? 0.367 6.953 6.801 1 76.56 204 GLY B C 1
ATOM 3237 O O . GLY B 1 204 ? 0.735 7.621 5.832 1 76.56 204 GLY B O 1
ATOM 3238 N N . ALA B 1 205 ? 1.206 6.375 7.582 1 79.31 205 ALA B N 1
ATOM 3239 C CA . ALA B 1 205 ? 2.633 6.691 7.59 1 79.31 205 ALA B CA 1
ATOM 3240 C C . ALA B 1 205 ? 3.275 6.355 6.246 1 79.31 205 ALA B C 1
ATOM 3242 O O . ALA B 1 205 ? 4.023 7.16 5.688 1 79.31 205 ALA B O 1
ATOM 3243 N N . PRO B 1 206 ? 3.01 5.227 5.645 1 74.06 206 PRO B N 1
ATOM 3244 C CA . PRO B 1 206 ? 3.648 4.91 4.363 1 74.06 206 PRO B CA 1
ATOM 3245 C C . PRO B 1 206 ? 3.242 5.875 3.25 1 74.06 206 PRO B C 1
ATOM 3247 O O . PRO B 1 206 ? 3.918 5.953 2.221 1 74.06 206 PRO B O 1
ATOM 3250 N N . PHE B 1 207 ? 2.176 6.57 3.453 1 77.38 207 PHE B N 1
ATOM 3251 C CA . PHE B 1 207 ? 1.675 7.453 2.406 1 77.38 207 PHE B CA 1
ATOM 3252 C C . PHE B 1 207 ? 2.053 8.898 2.689 1 77.38 207 PHE B C 1
ATOM 3254 O O . PHE B 1 207 ? 1.61 9.812 1.988 1 77.38 207 PHE B O 1
ATOM 3261 N N . ALA B 1 208 ? 2.824 9.102 3.691 1 83.75 208 ALA B N 1
ATOM 3262 C CA . ALA B 1 208 ? 3.279 10.445 4.031 1 83.75 208 ALA B CA 1
ATOM 3263 C C . ALA B 1 208 ? 4.5 10.836 3.203 1 83.75 208 ALA B C 1
ATOM 3265 O O . ALA B 1 208 ? 5.375 10.008 2.947 1 83.75 208 ALA B O 1
ATOM 3266 N N . GLU B 1 209 ? 4.492 12.07 2.73 1 84.5 209 GLU B N 1
ATOM 3267 C CA . GLU B 1 209 ? 5.75 12.633 2.252 1 84.5 209 GLU B CA 1
ATOM 3268 C C . GLU B 1 209 ? 6.727 12.859 3.402 1 84.5 209 GLU B C 1
ATOM 3270 O O . GLU B 1 209 ? 6.316 13.195 4.516 1 84.5 209 GLU B O 1
ATOM 3275 N N . THR B 1 210 ? 8.008 12.594 3.109 1 87.69 210 THR B N 1
ATOM 3276 C CA . THR B 1 210 ? 9.039 12.805 4.125 1 87.69 210 THR B CA 1
ATOM 3277 C C . THR B 1 210 ? 9.844 14.062 3.832 1 87.69 210 THR B C 1
ATOM 3279 O O . THR B 1 210 ? 10.398 14.211 2.744 1 87.69 210 THR B O 1
ATOM 3282 N N . ILE B 1 211 ? 9.789 14.984 4.797 1 92.06 211 ILE B N 1
ATOM 3283 C CA . ILE B 1 211 ? 10.57 16.219 4.711 1 92.06 211 ILE B CA 1
ATOM 3284 C C . ILE B 1 211 ? 11.906 16.031 5.43 1 92.06 211 ILE B C 1
ATOM 3286 O O . ILE B 1 211 ? 11.938 15.711 6.621 1 92.06 211 ILE B O 1
ATOM 3290 N N . GLY B 1 212 ? 12.961 16.141 4.711 1 90.31 212 GLY B N 1
ATOM 3291 C CA . GLY B 1 212 ? 14.305 16.156 5.262 1 90.31 212 GLY B CA 1
ATOM 3292 C C . GLY B 1 212 ? 15.039 17.453 5.004 1 90.31 212 GLY B C 1
ATOM 3293 O O . GLY B 1 212 ? 14.516 18.359 4.344 1 90.31 212 GLY B O 1
ATOM 3294 N N . VAL B 1 213 ? 16.172 17.578 5.719 1 91.31 213 VAL B N 1
ATOM 3295 C CA . VAL B 1 213 ? 17.047 18.734 5.539 1 91.31 213 VAL B CA 1
ATOM 3296 C C . VAL B 1 213 ? 18.453 18.281 5.18 1 91.31 213 VAL B C 1
ATOM 3298 O O . VAL B 1 213 ? 18.953 17.297 5.73 1 91.31 213 VAL B O 1
ATOM 3301 N N . VAL B 1 214 ? 19 18.891 4.18 1 85.62 214 VAL B N 1
ATOM 3302 C CA . VAL B 1 214 ? 20.391 18.641 3.812 1 85.62 214 VAL B CA 1
ATOM 3303 C C . VAL B 1 214 ? 21.188 19.938 3.908 1 85.62 214 VAL B C 1
ATOM 3305 O O . VAL B 1 214 ? 20.766 20.969 3.396 1 85.62 214 VAL B O 1
ATOM 3308 N N . CYS B 1 215 ? 22.297 19.812 4.723 1 87.75 215 CYS B N 1
ATOM 3309 C CA . CYS B 1 215 ? 23.203 20.953 4.832 1 87.75 215 CYS B CA 1
ATOM 3310 C C . CYS B 1 215 ? 24.531 20.641 4.16 1 87.75 215 CYS B C 1
ATOM 3312 O O . CYS B 1 215 ? 25.266 19.734 4.582 1 87.75 215 CYS B O 1
ATOM 3314 N N . GLN B 1 216 ? 24.609 21.016 2.902 1 75.44 216 GLN B N 1
ATOM 3315 C CA . GLN B 1 216 ? 25.844 20.75 2.174 1 75.44 216 GLN B CA 1
ATOM 3316 C C . GLN B 1 216 ? 26.953 21.703 2.615 1 75.44 216 GLN B C 1
ATOM 3318 O O . GLN B 1 216 ? 26.688 22.844 3.008 1 75.44 216 GLN B O 1
#

Nearest PDB structures (foldseek):
  6rbk-assembly1_C  TM=3.274E-01  e=8.569E-01  Serratia entomophila
  6eg1-assembly1_B  TM=2.725E-01  e=2.348E+00  Drosophila melanogaster
  4o8q-assembly2_B  TM=1.858E-01  e=5.333E-01  Bos taurus
  8xme-assembly1_G  TM=3.226E-01  e=5.383E+00  Arabidopsis thaliana
  3ep4-assembly1_A  TM=2.102E-01  e=4.781E+00  Homo sapiens